Protein AF-A0A1J5BR07-F1 (afdb_monomer)

Secondary structure (DSSP, 8-state):
-HHHHHHHHHHHHHHHHHHH----PPPPP---SEEEEEEEEEE-TTBEEEEEEEEEEESSS-BEEEEEEEEEETTBTT-TT-EE---TTS---SSEE----B-TT-EEEEEEEEE-SS---SSEEEEEEEEEEE-TTS-EEEEEEEEEEEEPPPPHHHHHHHHHHHHHHTTSS-HHHHHHHHHHHHHHHHHHHHHHHHHHHHHHHHHHHHHHHHHHHTTT-HHHHHHHHHHHHHHTT--GGGGTHHHHHHHHHHHHHHHHHTTBGGGGS--BTTBS-SSSPPTT-HHHHHHHHHHHHHHHHTSPTTPPPPHHHHHHHHHHHHHHHHHHTTS-HHHHHHHHHHHHHHHHHHHHHHHHHHHHHHS--TTSSSSSS----------------------------------------------

Solvent-accessible surface area (backbone atoms only — not comparable to full-atom values): 24372 Å² total; per-residue (Å²): 109,70,71,62,52,48,51,50,50,48,53,48,48,53,47,50,63,65,68,62,73,67,76,72,73,77,77,78,91,78,89,70,82,36,80,45,79,46,75,48,28,61,40,37,59,35,21,64,26,53,36,39,37,38,41,33,29,52,37,92,55,42,35,31,59,39,29,43,31,83,53,29,28,70,84,27,67,83,31,55,87,37,42,82,46,71,50,92,90,55,76,72,68,91,42,56,66,52,80,49,75,38,46,49,74,36,72,49,78,46,80,45,44,36,24,20,83,55,89,53,80,60,46,74,37,49,29,36,36,41,37,36,33,21,44,80,83,68,50,78,46,78,46,78,45,82,45,51,39,41,26,43,77,68,56,69,62,24,52,51,51,42,53,51,39,53,58,40,24,76,78,40,90,36,63,60,61,17,42,45,52,50,48,52,53,54,45,63,73,45,40,69,61,51,53,55,29,51,54,42,36,53,56,52,61,70,47,42,66,60,46,50,52,43,48,65,74,26,66,93,37,64,67,61,27,53,54,51,47,51,47,53,31,58,76,68,72,45,60,81,60,35,59,50,45,60,55,66,61,44,49,61,54,47,54,37,48,47,61,30,48,53,58,32,28,68,32,58,76,32,55,46,92,92,36,77,27,31,44,53,49,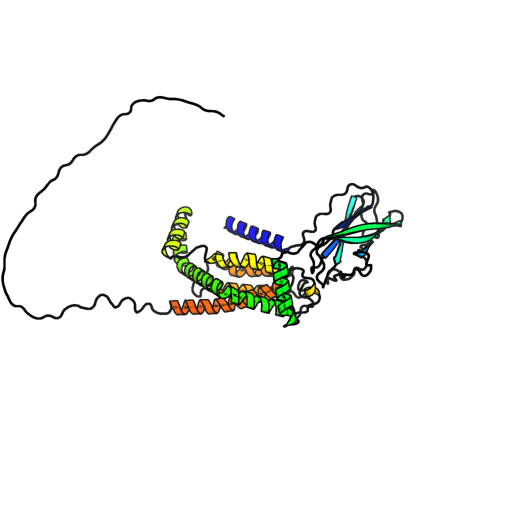59,89,82,49,57,63,25,51,47,39,24,53,26,42,32,51,27,44,58,54,73,50,67,88,93,60,85,75,50,73,70,56,48,46,54,38,62,49,47,26,52,57,50,21,62,54,40,56,76,36,35,40,48,53,49,52,40,50,31,48,50,26,50,51,47,34,54,53,41,53,56,51,50,51,56,52,48,56,68,64,70,53,75,88,80,83,84,77,85,85,71,89,88,84,82,84,83,91,80,85,86,83,90,81,89,82,89,85,82,91,78,82,90,84,88,88,87,84,90,90,84,88,88,90,91,86,88,86,83,87,83,91,83,92,84,88,86,132

pLDDT: mean 73.83, std 21.48, range [23.28, 96.19]

Sequence (419 aa):
MKKKLLLFTLLAAFFVIFLTGCGTSPFPKVTESGVVVQVLARGRPMENITVGVKVTNNTSNYIGDVTVRLDSIDGHQDLLPFQLWRSQQELNIQSISKSSTIDAGKDATFTFGITSYLYIEAKSYPMVIKTTYKDSNGKENLITRNSIVDLVIPNKFYKFMRDLIEGIHKVIPNYGFAIIALTIIIKLITHPLTKTQFKSTAKMQKIQPEIKKIQQKYKDDPKKANQEVMRIYKEHNVSMFGGCLPLLVQWPLLFVLFGALNNYAPFNTSRFLWLSNINSPDTYYIMPVLVFLSMFLQSKTSQLPGVEMDSNTKMMTYFLPVIFAVWAIKWSPSILIYWITFSLIAVGEQTIILRGIRVAMEQPKGQSKSRIVEEELPQRELPEQIGTHEQSQVTKEKKEKEVKPVKTKKNPRSKQEKK

Mean predicted aligned error: 14.53 Å

Foldseek 3Di:
DVVVVVVVVVVVVVVVVLLVVDPPPPFDDDPDAAWDWTWDWEEAAQFKIKIKIKIWGQDQAKKWFKKKAWQEKLPHRCNPPKDWAQDVVNNDDNIPGDGDIAHHGGMDMDITIIGGNDGDDQAKIKTKMWIWIATPVRDIDIDIDIDINGHDYDDPLLVVLLVQLVVQCVVVVFSLVSLLVVLVVVCVVCLVVVLQLLVLVVLVLVCVVVLVVLCVVQVVPVPSSVV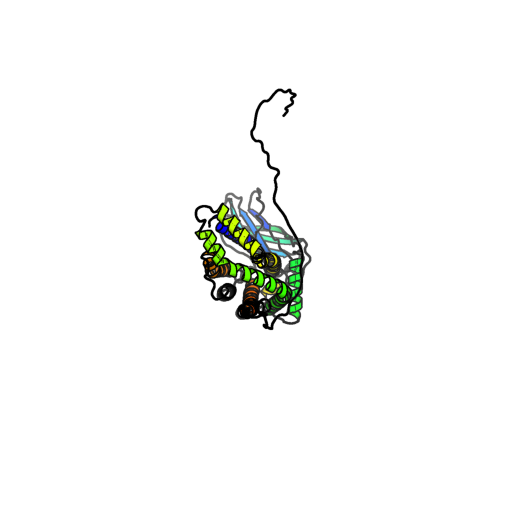VVVVVCVVSVRDPCSNCVCVVVVVVVLSSNSSNQARRNVQSPGDDDPRNGQHFFDPVLVLLVLQLVLLLLLLVLSDQPPRDDDPVSVCCNNVVSVVVSVVSRGGGNSSSSNSSSNSNVSSVSSNVSSVVVVVVVPPPPPPPPPPPDDDDDDDDDDDDDDDDDYDDDDDDDDDDDDDDDDDDDDDDDDDDDDD

Nearest PDB structures (foldseek):
  3wo6-assembly1_A  TM=8.599E-01  e=4.002E-09  Halalkalibacterium halodurans C-125
  6al2-assembly2_B  TM=5.622E-01  e=1.638E-13  Escherichia coli
  3wvf-assembly1_A  TM=5.158E-01  e=1.210E-12  Escherichia coli UTI89
  8btk-assembly1_TA  TM=5.282E-01  e=9.277E-05  Canis lupus familiaris
  4irz-assembly1_A  TM=5.390E-01  e=1.376E-02  Oryctolagus cuniculus

Radius of gyration: 36.48 Å; Cα contacts (8 Å, |Δi|>4): 517; chains: 1; bounding box: 69×77×135 Å

Structure (mmCIF, N/CA/C/O backbone):
data_AF-A0A1J5BR07-F1
#
_entry.id   AF-A0A1J5BR07-F1
#
loop_
_atom_site.group_PDB
_atom_site.id
_atom_site.type_symbol
_atom_site.label_atom_id
_atom_site.label_alt_id
_atom_site.label_comp_id
_atom_site.label_asym_id
_atom_site.label_entity_id
_atom_site.label_seq_id
_atom_site.pdbx_PDB_ins_code
_atom_site.Cartn_x
_atom_site.Cartn_y
_atom_site.Cartn_z
_atom_site.occupancy
_atom_site.B_iso_or_equiv
_atom_site.auth_seq_id
_atom_site.auth_comp_id
_atom_site.auth_asym_id
_atom_site.auth_atom_id
_atom_site.pdbx_PDB_model_num
ATOM 1 N N . MET A 1 1 ? -10.638 25.937 14.185 1.00 40.88 1 MET A N 1
ATOM 2 C CA . MET A 1 1 ? -10.796 25.019 13.031 1.00 40.88 1 MET A CA 1
ATOM 3 C C . MET A 1 1 ? -9.562 24.965 12.130 1.00 40.88 1 MET A C 1
ATOM 5 O O . MET A 1 1 ? -9.042 23.872 11.957 1.00 40.88 1 MET A O 1
ATOM 9 N N . LYS A 1 2 ? -9.014 26.096 11.650 1.00 39.31 2 LYS A N 1
ATOM 10 C CA . LYS A 1 2 ? -7.881 26.121 10.695 1.00 39.31 2 LYS A CA 1
ATOM 11 C C . LYS A 1 2 ? -6.644 25.289 11.096 1.00 39.31 2 LYS A C 1
ATOM 13 O O . LYS A 1 2 ? -6.187 24.505 10.285 1.00 39.31 2 LYS A O 1
ATOM 18 N N . LYS A 1 3 ? -6.153 25.351 12.346 1.00 36.75 3 LYS A N 1
ATOM 19 C CA . LYS A 1 3 ? -4.969 24.567 12.790 1.00 36.75 3 LYS A CA 1
ATOM 20 C C . LYS A 1 3 ? -5.188 23.044 12.848 1.00 36.75 3 LYS A C 1
ATOM 22 O O . LYS A 1 3 ? -4.262 22.288 12.593 1.00 36.75 3 LYS A O 1
ATOM 27 N N . LYS A 1 4 ? -6.405 22.591 13.174 1.00 40.88 4 LYS A N 1
ATOM 28 C CA . LYS A 1 4 ? -6.750 21.156 13.215 1.00 40.88 4 LYS A CA 1
ATOM 29 C C . LYS A 1 4 ? -6.969 20.600 11.809 1.00 40.88 4 LYS A C 1
ATOM 31 O O . LYS A 1 4 ? -6.524 19.497 11.529 1.00 40.88 4 LYS A O 1
ATOM 36 N N . LEU A 1 5 ? -7.581 21.400 10.932 1.00 39.62 5 LEU A N 1
ATOM 37 C CA . LEU A 1 5 ? -7.674 21.098 9.507 1.00 39.62 5 LEU A CA 1
ATOM 38 C C . LEU A 1 5 ? -6.277 21.035 8.880 1.00 39.62 5 LEU A C 1
ATOM 40 O O . LEU A 1 5 ? -6.012 20.098 8.152 1.00 39.62 5 LEU A O 1
ATOM 44 N N . LEU A 1 6 ? -5.368 21.947 9.255 1.00 40.25 6 LEU A N 1
ATOM 45 C CA . LEU A 1 6 ? -3.981 21.962 8.781 1.00 40.25 6 LEU A CA 1
ATOM 46 C C . LEU A 1 6 ? -3.190 20.717 9.217 1.00 40.25 6 LEU A C 1
ATOM 48 O O . LEU A 1 6 ? -2.462 20.137 8.421 1.00 40.25 6 LEU A O 1
ATOM 52 N N . LEU A 1 7 ? -3.351 20.284 10.473 1.00 46.88 7 LEU A N 1
ATOM 53 C CA . LEU A 1 7 ? -2.738 19.050 10.977 1.00 46.88 7 LEU A CA 1
ATOM 54 C C . LEU A 1 7 ? -3.312 17.816 10.272 1.00 46.88 7 LEU A C 1
ATOM 56 O O . LEU A 1 7 ? -2.569 16.901 9.939 1.00 46.88 7 LEU A O 1
ATOM 60 N N . PHE A 1 8 ? -4.620 17.807 10.016 1.00 45.81 8 PHE A N 1
ATOM 61 C CA . PHE A 1 8 ? -5.279 16.733 9.286 1.00 45.81 8 PHE A CA 1
ATOM 62 C C . PHE A 1 8 ? -4.848 16.698 7.816 1.00 45.81 8 PHE A C 1
ATOM 64 O O . PHE A 1 8 ? -4.563 15.626 7.302 1.00 45.81 8 PHE A O 1
ATOM 71 N N . THR A 1 9 ? -4.706 17.852 7.157 1.00 52.09 9 THR A N 1
ATOM 72 C CA . THR A 1 9 ? -4.166 17.945 5.794 1.00 52.09 9 THR A CA 1
ATOM 73 C C . THR A 1 9 ? -2.683 17.601 5.738 1.00 52.09 9 THR A C 1
ATOM 75 O O . THR A 1 9 ? -2.257 17.017 4.756 1.00 52.09 9 THR A O 1
ATOM 78 N N . LEU A 1 10 ? -1.897 17.907 6.775 1.00 51.56 10 LEU A N 1
ATOM 79 C CA . LEU A 1 10 ? -0.487 17.511 6.864 1.00 51.56 10 LEU A CA 1
ATOM 80 C C . LEU A 1 10 ? -0.335 16.010 7.105 1.00 51.56 10 LEU A C 1
ATOM 82 O O . LEU A 1 10 ? 0.499 15.388 6.465 1.00 51.56 10 LEU A O 1
ATOM 86 N N . LEU A 1 11 ? -1.156 15.415 7.973 1.00 53.31 11 LEU A N 1
ATOM 87 C CA . LEU A 1 11 ? -1.208 13.963 8.163 1.00 53.31 11 LEU A CA 1
ATOM 88 C C . LEU A 1 11 ? -1.705 13.263 6.900 1.00 53.31 11 LEU A C 1
ATOM 90 O O . LEU A 1 11 ? -1.115 12.273 6.500 1.00 53.31 11 LEU A O 1
ATOM 94 N N . ALA A 1 12 ? -2.733 13.801 6.241 1.00 53.47 12 ALA A N 1
ATOM 95 C CA . ALA A 1 12 ? -3.215 13.320 4.953 1.00 53.47 12 ALA A CA 1
ATOM 96 C C . ALA A 1 12 ? -2.146 13.449 3.864 1.00 53.47 12 ALA A C 1
ATOM 98 O O . ALA A 1 12 ? -1.956 12.511 3.109 1.00 53.47 12 ALA A O 1
ATOM 99 N N . ALA A 1 13 ? -1.411 14.561 3.799 1.00 54.91 13 ALA A N 1
ATOM 100 C CA . ALA A 1 13 ? -0.331 14.759 2.837 1.00 54.91 13 ALA A CA 1
ATOM 101 C C . ALA A 1 13 ? 0.860 13.839 3.126 1.00 54.91 13 ALA A C 1
ATOM 103 O O . ALA A 1 13 ? 1.380 13.219 2.210 1.00 54.91 13 ALA A O 1
ATOM 104 N N . PHE A 1 14 ? 1.257 13.691 4.391 1.00 56.38 14 PHE A N 1
ATOM 105 C CA . PHE A 1 14 ? 2.310 12.765 4.805 1.00 56.38 14 PHE A CA 1
ATOM 106 C C . PHE A 1 14 ? 1.923 11.317 4.503 1.00 56.38 14 PHE A C 1
ATOM 108 O O . PHE A 1 14 ? 2.731 10.550 3.990 1.00 56.38 14 PHE A O 1
ATOM 115 N N . PHE A 1 15 ? 0.663 10.964 4.757 1.00 57.12 15 PHE A N 1
ATOM 116 C CA . PHE A 1 15 ? 0.104 9.672 4.399 1.00 57.12 15 PHE A CA 1
ATOM 117 C C . PHE A 1 15 ? 0.113 9.500 2.876 1.00 57.12 15 PHE A C 1
ATOM 119 O O . PHE A 1 15 ? 0.718 8.559 2.395 1.00 57.12 15 PHE A O 1
ATOM 126 N N . VAL A 1 16 ? -0.407 10.444 2.090 1.00 52.97 16 VAL A N 1
ATOM 127 C CA . VAL A 1 16 ? -0.383 10.390 0.616 1.00 52.97 16 VAL A CA 1
ATOM 128 C C . VAL A 1 16 ? 1.042 10.262 0.062 1.00 52.97 16 VAL A C 1
ATOM 130 O O . VAL A 1 16 ? 1.250 9.419 -0.798 1.00 52.97 16 VAL A O 1
ATOM 133 N N . ILE A 1 17 ? 2.025 11.011 0.575 1.00 53.91 17 ILE A N 1
ATOM 134 C CA . ILE A 1 17 ? 3.441 10.939 0.157 1.00 53.91 17 ILE A CA 1
ATOM 135 C C . ILE A 1 17 ? 4.060 9.577 0.495 1.00 53.91 17 ILE A C 1
ATOM 137 O O . ILE A 1 17 ? 4.811 9.019 -0.301 1.00 53.91 17 ILE A O 1
ATOM 141 N N . PHE A 1 18 ? 3.748 9.027 1.670 1.00 53.44 18 PHE A N 1
ATOM 142 C CA . PHE A 1 18 ? 4.222 7.702 2.065 1.00 53.44 18 PHE A CA 1
ATOM 143 C C . PHE A 1 18 ? 3.612 6.597 1.189 1.00 53.44 18 PHE A C 1
ATOM 145 O O . PHE A 1 18 ? 4.284 5.629 0.839 1.00 53.44 18 PHE A O 1
ATOM 152 N N . LEU A 1 19 ? 2.338 6.748 0.824 1.00 52.03 19 LEU A N 1
ATOM 153 C CA . LEU A 1 19 ? 1.573 5.761 0.068 1.00 52.03 19 LEU A CA 1
ATOM 154 C C . LEU A 1 19 ? 1.843 5.815 -1.435 1.00 52.03 19 LEU A C 1
ATOM 156 O O . LEU A 1 19 ? 1.744 4.784 -2.096 1.00 52.03 19 LEU A O 1
ATOM 160 N N . THR A 1 20 ? 2.175 6.985 -1.991 1.00 47.41 20 THR A N 1
ATOM 161 C CA . THR A 1 20 ? 2.461 7.095 -3.424 1.00 47.41 20 THR A CA 1
ATOM 162 C C . THR A 1 20 ? 3.759 6.426 -3.816 1.00 47.41 20 THR A C 1
ATOM 164 O O . THR A 1 20 ? 3.876 6.155 -5.002 1.00 47.41 20 THR A O 1
ATOM 167 N N . GLY A 1 21 ? 4.665 6.110 -2.870 1.00 41.28 21 GLY A N 1
ATOM 168 C CA . GLY A 1 21 ? 5.677 5.032 -2.922 1.00 41.28 21 GLY A CA 1
ATOM 169 C C . GLY A 1 21 ? 6.603 4.946 -4.146 1.00 41.28 21 GLY A C 1
ATOM 170 O O . GLY A 1 21 ? 7.486 4.099 -4.196 1.00 41.28 21 GLY A O 1
ATOM 171 N N . CYS A 1 22 ? 6.433 5.825 -5.119 1.00 41.38 22 CYS A N 1
ATOM 172 C CA . CYS A 1 22 ? 7.031 5.825 -6.433 1.00 41.38 22 CYS A CA 1
ATOM 173 C C . CYS A 1 22 ? 7.671 7.199 -6.595 1.00 41.38 22 CYS A C 1
ATOM 175 O O . CYS A 1 22 ? 7.305 8.019 -7.432 1.00 41.38 22 CYS A O 1
ATOM 177 N N . GLY A 1 23 ? 8.618 7.487 -5.704 1.00 36.94 23 GLY A N 1
ATOM 178 C CA . GLY A 1 23 ? 9.641 8.461 -6.021 1.00 36.94 23 GLY A CA 1
ATOM 179 C C . GLY A 1 23 ? 10.530 7.816 -7.071 1.00 36.94 23 GLY A C 1
ATOM 180 O O . GLY A 1 23 ? 11.515 7.171 -6.715 1.00 36.94 23 GLY A O 1
ATOM 181 N N . THR A 1 24 ? 10.185 7.948 -8.355 1.00 47.06 24 THR A N 1
ATOM 182 C CA . THR A 1 24 ? 11.183 7.789 -9.414 1.00 47.06 24 THR A CA 1
ATOM 183 C C . THR A 1 24 ? 12.315 8.726 -9.029 1.00 47.06 24 THR A C 1
ATOM 185 O O . THR A 1 24 ? 12.098 9.939 -8.940 1.00 47.06 24 THR A O 1
ATOM 188 N N . SER A 1 25 ? 13.483 8.181 -8.679 1.00 56.69 25 SER A N 1
ATOM 189 C CA . SER A 1 25 ? 14.611 9.046 -8.344 1.00 56.69 25 SER A CA 1
ATOM 190 C C . SER A 1 25 ? 14.839 9.954 -9.554 1.00 56.69 25 SER A C 1
ATOM 192 O O . SER A 1 25 ? 14.772 9.470 -10.686 1.00 56.69 25 SER A O 1
ATOM 194 N N . PRO A 1 26 ? 14.989 11.273 -9.365 1.00 64.75 26 PRO A N 1
ATOM 195 C CA . PRO A 1 26 ? 15.158 12.160 -10.500 1.00 64.75 26 PRO A CA 1
ATOM 196 C C . PRO A 1 26 ? 16.391 11.703 -11.277 1.00 64.75 26 PRO A C 1
ATOM 198 O O . PRO A 1 26 ? 17.441 11.451 -10.681 1.00 64.75 26 PRO A O 1
ATOM 201 N N . PHE A 1 27 ? 16.255 11.565 -12.598 1.00 70.88 27 PHE A N 1
ATOM 202 C CA . PHE A 1 27 ? 17.405 11.278 -13.445 1.00 70.88 27 PHE A CA 1
ATOM 203 C C . PHE A 1 27 ? 18.473 12.353 -13.199 1.00 70.88 27 PHE A C 1
ATOM 205 O O . PHE A 1 27 ? 18.130 13.543 -13.144 1.00 70.88 27 PHE A O 1
ATOM 212 N N . PRO A 1 28 ? 19.750 11.971 -13.033 1.00 71.62 28 PRO A N 1
ATOM 213 C CA . PRO A 1 28 ? 20.814 12.952 -12.889 1.00 71.62 28 PRO A CA 1
ATOM 214 C C . PRO A 1 28 ? 20.826 13.864 -14.121 1.00 71.62 28 PRO A C 1
ATOM 216 O O . PRO A 1 28 ? 20.561 13.414 -15.232 1.00 71.62 28 PRO A O 1
ATOM 219 N N . LYS A 1 29 ? 21.107 15.157 -13.960 1.00 68.12 29 LYS A N 1
ATOM 220 C CA . LYS A 1 29 ? 21.251 16.043 -15.124 1.00 68.12 29 LYS A CA 1
ATOM 221 C C . LYS A 1 29 ? 22.538 15.674 -15.865 1.00 68.12 29 LYS A C 1
ATOM 223 O O . LYS A 1 29 ? 23.568 15.500 -15.222 1.00 68.12 29 LYS A O 1
ATOM 228 N N . VAL A 1 30 ? 22.474 15.556 -17.190 1.00 69.69 30 VAL A N 1
ATOM 229 C CA . VAL A 1 30 ? 23.638 15.246 -18.035 1.00 69.69 30 VAL A CA 1
ATOM 230 C C . VAL A 1 30 ? 23.905 16.403 -18.988 1.00 69.69 30 VAL A C 1
ATOM 232 O O . VAL A 1 30 ? 22.971 16.959 -19.561 1.00 69.69 30 VAL A O 1
ATOM 235 N N . THR A 1 31 ? 25.186 16.742 -19.140 1.00 64.00 31 THR A N 1
ATOM 236 C CA . THR A 1 31 ? 25.693 17.859 -19.960 1.00 64.00 31 THR A CA 1
ATOM 237 C C . THR A 1 31 ? 26.390 17.377 -21.244 1.00 64.00 31 THR A C 1
ATOM 239 O O . THR A 1 31 ? 27.009 18.168 -21.947 1.00 64.00 31 THR A O 1
ATOM 242 N N . GLU A 1 32 ? 26.332 16.077 -21.547 1.00 73.44 32 GLU A N 1
ATOM 243 C CA . GLU A 1 32 ? 26.913 15.491 -22.764 1.00 73.44 32 GLU A CA 1
ATOM 244 C C . GLU A 1 32 ? 26.189 15.991 -24.026 1.00 73.44 32 GLU A C 1
ATOM 246 O O . GLU A 1 32 ? 24.963 16.134 -24.039 1.00 73.44 32 GLU A O 1
ATOM 251 N N . SER A 1 33 ? 26.945 16.247 -25.096 1.00 69.44 33 SER A N 1
ATOM 252 C CA . SER A 1 33 ? 26.409 16.595 -26.415 1.00 69.44 33 SER A CA 1
ATOM 253 C C . SER A 1 33 ? 25.906 15.348 -27.154 1.00 69.44 33 SER A C 1
ATOM 255 O O . SER A 1 33 ? 26.458 14.260 -27.008 1.00 69.44 33 SER A O 1
ATOM 257 N N . GLY A 1 34 ? 24.855 15.498 -27.969 1.00 79.81 34 GLY A N 1
ATOM 258 C CA . GLY A 1 34 ? 24.268 14.389 -28.731 1.00 79.81 34 GLY A CA 1
ATOM 259 C C . GLY A 1 34 ? 23.029 13.761 -28.085 1.00 79.81 34 GLY A C 1
ATOM 260 O O . GLY A 1 34 ? 22.340 14.385 -27.281 1.00 79.81 34 GLY A O 1
ATOM 261 N N . VAL A 1 35 ? 22.711 12.522 -28.463 1.00 81.81 35 VAL A N 1
ATOM 262 C CA . VAL A 1 35 ? 21.599 11.769 -27.862 1.00 81.81 35 VAL A CA 1
ATOM 263 C C . VAL A 1 35 ? 22.098 11.026 -26.626 1.00 81.81 35 VAL A C 1
ATOM 265 O O . VAL A 1 35 ? 22.950 10.143 -26.712 1.00 81.81 35 VAL A O 1
ATOM 268 N N . VAL A 1 36 ? 21.551 11.371 -25.463 1.00 85.75 36 VAL A N 1
ATOM 269 C CA . VAL A 1 36 ? 21.944 10.803 -24.169 1.00 85.75 36 VAL A CA 1
ATOM 270 C C . VAL A 1 36 ? 20.870 9.838 -23.686 1.00 85.75 36 VAL A C 1
ATOM 272 O O . VAL A 1 36 ? 19.698 10.196 -23.595 1.00 85.75 36 VAL A O 1
ATOM 275 N N . VAL A 1 37 ? 21.275 8.622 -23.318 1.00 86.06 37 VAL A N 1
ATOM 276 C CA . VAL A 1 37 ? 20.394 7.605 -22.729 1.00 86.06 37 VAL A CA 1
ATOM 277 C C . VAL A 1 37 ? 20.795 7.385 -21.278 1.00 86.06 37 VAL A C 1
ATOM 279 O O . VAL A 1 37 ? 21.930 7.003 -20.993 1.00 86.06 37 VAL A O 1
ATOM 282 N N . GLN A 1 38 ? 19.855 7.609 -20.369 1.00 86.81 38 GLN A N 1
ATOM 283 C CA . GLN A 1 38 ? 20.013 7.390 -18.939 1.00 86.81 38 GLN A CA 1
ATOM 284 C C . GLN A 1 38 ? 19.068 6.295 -18.483 1.00 86.81 38 GLN A C 1
ATOM 286 O O . GLN A 1 38 ? 17.915 6.250 -18.900 1.00 86.81 38 GLN A O 1
ATOM 291 N N . VAL A 1 39 ? 19.544 5.444 -17.587 1.00 86.56 39 VAL A N 1
ATOM 292 C CA . VAL A 1 39 ? 18.774 4.319 -17.067 1.00 86.56 39 VAL A CA 1
ATOM 293 C C . VAL A 1 39 ? 18.765 4.410 -15.554 1.00 86.56 39 VAL A C 1
ATOM 295 O O . VAL A 1 39 ? 19.807 4.614 -14.933 1.00 86.56 39 VAL A O 1
ATOM 298 N N . LEU A 1 40 ? 17.585 4.241 -14.974 1.00 85.50 40 LEU A N 1
ATOM 299 C CA . LEU A 1 40 ? 17.388 4.139 -13.545 1.00 85.50 40 LEU A CA 1
ATOM 300 C C . LEU A 1 40 ? 16.495 2.936 -13.254 1.00 85.50 40 LEU A C 1
ATOM 302 O O . LEU A 1 40 ? 15.324 2.920 -13.626 1.00 85.50 40 LEU A O 1
ATOM 306 N N . ALA A 1 41 ? 17.036 1.959 -12.537 1.00 86.25 41 ALA A N 1
ATOM 307 C CA . ALA A 1 41 ? 16.278 0.834 -12.020 1.00 86.25 41 ALA A CA 1
ATOM 308 C C . ALA A 1 41 ? 16.666 0.605 -10.567 1.00 86.25 41 ALA A C 1
ATOM 310 O O . ALA A 1 41 ? 17.792 0.217 -10.257 1.00 86.25 41 ALA A O 1
ATOM 311 N N . ARG A 1 42 ? 15.723 0.869 -9.670 1.00 86.75 42 ARG A N 1
ATOM 312 C CA . ARG A 1 42 ? 15.916 0.663 -8.242 1.00 86.75 42 ARG A CA 1
ATOM 313 C C . ARG A 1 42 ? 14.674 0.036 -7.657 1.00 86.75 42 ARG A C 1
ATOM 315 O O . ARG A 1 42 ? 13.566 0.499 -7.918 1.00 86.75 42 ARG A O 1
ATOM 322 N N . GLY A 1 43 ? 14.861 -0.987 -6.843 1.00 84.88 43 GLY A N 1
ATOM 323 C CA . GLY A 1 43 ? 13.746 -1.658 -6.202 1.00 84.88 43 GLY A CA 1
ATOM 324 C C . GLY A 1 43 ? 14.182 -2.504 -5.027 1.00 84.88 43 GLY A C 1
ATOM 325 O O . GLY A 1 43 ? 15.233 -2.277 -4.428 1.00 84.88 43 GLY A O 1
ATOM 326 N N . ARG A 1 44 ? 13.337 -3.461 -4.666 1.00 86.75 44 ARG A N 1
ATOM 327 C CA . ARG A 1 44 ? 13.594 -4.416 -3.591 1.00 86.75 44 ARG A CA 1
ATOM 328 C C . ARG A 1 44 ? 13.283 -5.822 -4.095 1.00 86.75 44 ARG A C 1
ATOM 330 O O . ARG A 1 44 ? 12.465 -5.968 -5.004 1.00 86.75 44 ARG A O 1
ATOM 337 N N . PRO A 1 45 ? 13.887 -6.858 -3.497 1.00 85.62 45 PRO A N 1
ATOM 338 C CA . PRO A 1 45 ? 13.520 -8.235 -3.788 1.00 85.62 45 PRO A CA 1
ATOM 339 C C . PRO A 1 45 ? 12.020 -8.473 -3.596 1.00 85.62 45 PRO A C 1
ATOM 341 O O . PRO A 1 45 ? 11.427 -7.962 -2.639 1.00 85.62 45 PRO A O 1
ATOM 344 N N . MET A 1 46 ? 11.435 -9.306 -4.461 1.00 85.12 46 MET A N 1
ATOM 345 C CA . MET A 1 46 ? 10.014 -9.681 -4.417 1.00 85.12 46 MET A CA 1
ATOM 346 C C . MET A 1 46 ? 9.042 -8.508 -4.614 1.00 85.12 46 MET A C 1
ATOM 348 O O . MET A 1 46 ? 7.913 -8.553 -4.127 1.00 85.12 46 MET A O 1
ATOM 352 N N . GLU A 1 47 ? 9.459 -7.447 -5.302 1.00 87.25 47 GLU A N 1
ATOM 353 C CA . GLU A 1 47 ? 8.600 -6.318 -5.670 1.00 87.25 47 GLU A CA 1
ATOM 354 C C . GLU A 1 47 ? 8.609 -6.096 -7.186 1.00 87.25 47 GLU A C 1
ATOM 356 O O . GLU A 1 47 ? 9.508 -6.571 -7.882 1.00 87.25 47 GLU A O 1
ATOM 361 N N . ASN A 1 48 ? 7.621 -5.365 -7.714 1.00 85.50 48 ASN A N 1
ATOM 362 C CA . ASN A 1 48 ? 7.708 -4.897 -9.099 1.00 85.50 48 ASN A CA 1
ATOM 363 C C . ASN A 1 48 ? 8.673 -3.716 -9.174 1.00 85.50 48 ASN A C 1
ATOM 365 O O . ASN A 1 48 ? 8.503 -2.707 -8.491 1.00 85.50 48 ASN A O 1
ATOM 369 N N . ILE A 1 49 ? 9.683 -3.837 -10.017 1.00 85.50 49 ILE A N 1
ATOM 370 C CA . ILE A 1 49 ? 10.749 -2.863 -10.185 1.00 85.50 49 ILE A CA 1
ATOM 371 C C . ILE A 1 49 ? 10.497 -2.133 -11.497 1.00 85.50 49 ILE A C 1
ATOM 373 O O . ILE A 1 49 ? 10.429 -2.745 -12.563 1.00 85.50 49 ILE A O 1
ATOM 377 N N . THR A 1 50 ? 10.371 -0.813 -11.425 1.00 84.44 50 THR A N 1
ATOM 378 C CA . THR A 1 50 ? 10.272 0.025 -12.619 1.00 84.44 50 THR A CA 1
ATOM 379 C C . THR A 1 50 ? 11.672 0.384 -13.105 1.00 84.44 50 THR A C 1
ATOM 381 O O . THR A 1 50 ? 12.450 1.016 -12.390 1.00 84.44 50 THR A O 1
ATOM 384 N N . VAL A 1 51 ? 11.979 -0.002 -14.338 1.00 84.75 51 VAL A N 1
ATOM 385 C CA . VAL A 1 51 ? 13.159 0.428 -15.086 1.00 84.75 51 VAL A CA 1
ATOM 386 C C . VAL A 1 51 ? 12.760 1.648 -15.906 1.00 84.75 51 VAL A C 1
ATOM 388 O O . VAL A 1 51 ? 12.026 1.537 -16.886 1.00 84.75 51 VAL A O 1
ATOM 391 N N . GLY A 1 52 ? 13.214 2.825 -15.492 1.00 85.88 52 GLY A N 1
ATOM 392 C CA . GLY A 1 52 ? 13.052 4.062 -16.245 1.00 85.88 52 GLY A CA 1
ATOM 393 C C . GLY A 1 52 ? 14.233 4.281 -17.184 1.00 85.88 52 GLY A C 1
ATOM 394 O O . GLY A 1 52 ? 15.383 4.256 -16.752 1.00 85.88 52 GLY A O 1
ATOM 395 N N . VAL A 1 53 ? 13.956 4.564 -18.451 1.00 86.12 53 VAL A N 1
ATOM 396 C CA . VAL A 1 53 ? 14.948 4.936 -19.460 1.00 86.12 53 VAL A CA 1
ATOM 397 C C . VAL A 1 53 ? 14.604 6.313 -20.004 1.00 86.12 53 VAL A C 1
ATOM 399 O O . VAL A 1 53 ? 13.588 6.484 -20.672 1.00 86.12 53 VAL A O 1
ATOM 402 N N . LYS A 1 54 ? 15.444 7.304 -19.719 1.00 87.94 54 LYS A N 1
ATOM 403 C CA . LYS A 1 54 ? 15.301 8.666 -20.229 1.00 87.94 54 LYS A CA 1
ATOM 404 C C . LYS A 1 54 ? 16.228 8.871 -21.418 1.00 87.94 54 LYS A C 1
ATOM 406 O O . LYS A 1 54 ? 17.441 8.716 -21.299 1.00 87.94 54 LYS A O 1
ATOM 411 N N . VAL A 1 55 ? 15.651 9.241 -22.553 1.00 87.75 55 VAL A N 1
ATOM 412 C CA . VAL A 1 55 ? 16.366 9.607 -23.776 1.00 87.75 55 VAL A CA 1
ATOM 413 C C . VAL A 1 55 ? 16.268 11.118 -23.932 1.00 87.75 55 VAL A C 1
ATOM 415 O O . VAL A 1 55 ? 15.170 11.660 -24.011 1.00 87.75 55 VAL A O 1
ATOM 418 N N . THR A 1 56 ? 17.409 11.799 -23.937 1.00 88.00 56 THR A N 1
ATOM 419 C CA . THR A 1 56 ? 17.501 13.258 -24.081 1.00 88.00 56 THR A CA 1
ATOM 420 C C . THR A 1 56 ? 18.170 13.586 -25.405 1.00 88.00 56 THR A C 1
ATOM 422 O O . THR A 1 56 ? 19.244 13.059 -25.695 1.00 88.00 56 THR A O 1
ATOM 425 N N . ASN A 1 57 ? 17.545 14.447 -26.204 1.00 87.75 57 ASN A N 1
ATOM 426 C CA . ASN A 1 57 ? 18.115 14.916 -27.456 1.00 87.75 57 ASN A CA 1
ATOM 427 C C . ASN A 1 57 ? 18.820 16.264 -27.242 1.00 87.75 57 ASN A C 1
ATOM 429 O O . ASN A 1 57 ? 18.177 17.308 -27.284 1.00 87.75 57 ASN A O 1
ATOM 433 N N . ASN A 1 58 ? 20.142 16.254 -27.053 1.00 85.19 58 ASN A N 1
ATOM 434 C CA . ASN A 1 58 ? 20.955 17.475 -26.981 1.00 85.19 58 ASN A CA 1
ATOM 435 C C . ASN A 1 58 ? 21.540 17.871 -28.352 1.00 85.19 58 ASN A C 1
ATOM 437 O O . ASN A 1 58 ? 22.514 18.622 -28.410 1.00 85.19 58 ASN A O 1
ATOM 441 N N . THR A 1 59 ? 21.004 17.348 -29.461 1.00 83.00 59 THR A N 1
ATOM 442 C CA . THR A 1 59 ? 21.372 17.795 -30.815 1.00 83.00 59 THR A CA 1
ATOM 443 C C . THR A 1 59 ? 20.537 19.007 -31.241 1.00 83.00 59 THR A C 1
ATOM 445 O O . THR A 1 59 ? 19.533 19.337 -30.612 1.00 83.00 59 THR A O 1
ATOM 448 N N . SER A 1 60 ? 20.949 19.680 -32.319 1.00 81.69 60 SER A N 1
ATOM 449 C CA . SER A 1 60 ? 20.212 20.810 -32.904 1.00 81.69 60 SER A CA 1
ATOM 450 C C . SER A 1 60 ? 18.973 20.393 -33.703 1.00 81.69 60 SER A C 1
ATOM 452 O O . SER A 1 60 ? 18.126 21.235 -33.987 1.00 81.69 60 SER A O 1
ATOM 454 N N . ASN A 1 61 ? 18.873 19.116 -34.082 1.00 84.94 61 ASN A N 1
ATOM 455 C CA . ASN A 1 61 ? 17.825 18.588 -34.952 1.00 84.94 61 ASN A CA 1
ATOM 456 C C . ASN A 1 61 ? 16.927 17.617 -34.179 1.00 84.94 61 ASN A C 1
ATOM 458 O O . ASN A 1 61 ? 17.258 17.183 -33.080 1.00 84.94 61 ASN A O 1
ATOM 462 N N . TYR A 1 62 ? 15.778 17.264 -34.748 1.00 83.38 62 TYR A N 1
ATOM 463 C CA . TYR A 1 62 ? 14.889 16.280 -34.138 1.00 83.38 62 TYR A CA 1
ATOM 464 C C . TYR A 1 62 ? 15.393 14.842 -34.350 1.00 83.38 62 TYR A C 1
ATOM 466 O O . TYR A 1 62 ? 16.090 14.559 -35.327 1.00 83.38 62 TYR A O 1
ATOM 474 N N . ILE A 1 63 ? 14.976 13.928 -33.470 1.00 83.69 63 ILE A N 1
ATOM 475 C CA . ILE A 1 63 ? 15.141 12.475 -33.650 1.00 83.69 63 ILE A CA 1
ATOM 476 C C . ILE A 1 63 ? 13.777 11.777 -33.685 1.00 83.69 63 ILE A C 1
ATOM 478 O O . ILE A 1 63 ? 12.868 12.161 -32.950 1.00 83.69 63 ILE A O 1
ATOM 482 N N . GLY A 1 64 ? 13.621 10.777 -34.552 1.00 83.38 64 GLY A N 1
ATOM 483 C CA . GLY A 1 64 ? 12.388 10.004 -34.745 1.00 83.38 64 GLY A CA 1
ATOM 484 C C . GLY A 1 64 ? 12.539 8.522 -34.389 1.00 83.38 64 GLY A C 1
ATOM 485 O O . GLY A 1 64 ? 13.645 8.045 -34.145 1.00 83.38 64 GLY A O 1
ATOM 486 N N . ASP A 1 65 ? 11.418 7.791 -34.363 1.00 82.69 65 ASP A N 1
ATOM 487 C CA . ASP A 1 65 ? 11.347 6.327 -34.177 1.00 82.69 65 ASP A CA 1
ATOM 488 C C . ASP A 1 65 ? 12.163 5.773 -32.993 1.00 82.69 65 ASP A C 1
ATOM 490 O O . ASP A 1 65 ? 12.780 4.707 -33.068 1.00 82.69 65 ASP A O 1
ATOM 494 N N . VAL A 1 66 ? 12.161 6.497 -31.870 1.00 82.69 66 VAL A N 1
ATOM 495 C CA . VAL A 1 66 ? 12.921 6.096 -30.683 1.00 82.69 66 VAL A CA 1
ATOM 496 C C . VAL A 1 66 ? 12.324 4.825 -30.078 1.00 82.69 66 VAL A C 1
ATOM 498 O O . VAL A 1 66 ? 11.188 4.798 -29.602 1.00 82.69 66 VAL A O 1
ATOM 501 N N . THR A 1 67 ? 13.129 3.768 -30.078 1.00 83.44 67 THR A N 1
ATOM 502 C CA . THR A 1 67 ? 12.766 2.440 -29.593 1.00 83.44 67 THR A CA 1
ATOM 503 C C . THR A 1 67 ? 13.754 1.999 -28.527 1.00 83.44 67 THR A C 1
ATOM 505 O O . THR A 1 67 ? 14.949 1.888 -28.792 1.00 83.44 67 THR A O 1
ATOM 508 N N . VAL A 1 68 ? 13.260 1.706 -27.324 1.00 83.56 68 VAL A N 1
ATOM 509 C CA . VAL A 1 68 ? 14.083 1.225 -26.204 1.00 83.56 68 VAL A CA 1
ATOM 510 C C . VAL A 1 68 ? 13.774 -0.245 -25.918 1.00 83.56 68 VAL A C 1
ATOM 512 O O . VAL A 1 68 ? 12.604 -0.637 -25.837 1.00 83.56 68 VAL A O 1
ATOM 515 N N . ARG A 1 69 ? 14.822 -1.063 -25.761 1.00 83.94 69 A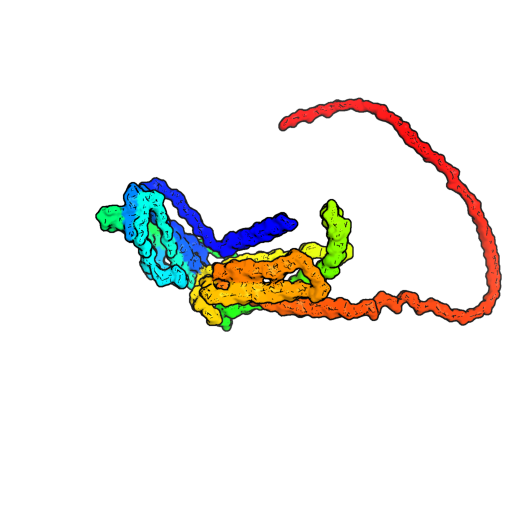RG A N 1
ATOM 516 C CA . ARG A 1 69 ? 14.746 -2.502 -25.471 1.00 83.94 69 ARG A CA 1
ATOM 517 C C . ARG A 1 69 ? 15.697 -2.883 -24.337 1.00 83.94 69 ARG A C 1
ATOM 519 O O . ARG A 1 69 ? 16.857 -2.476 -24.332 1.00 83.94 69 ARG A O 1
ATOM 526 N N . LEU A 1 70 ? 15.201 -3.688 -23.403 1.00 83.31 70 LEU A N 1
ATOM 527 C CA . LEU A 1 70 ? 16.015 -4.376 -22.403 1.00 83.31 70 LEU A CA 1
ATOM 528 C C . LEU A 1 70 ? 16.585 -5.650 -23.043 1.00 83.31 70 LEU A C 1
ATOM 530 O O . LEU A 1 70 ? 15.813 -6.473 -23.527 1.00 83.31 70 LEU A O 1
ATOM 534 N N . ASP A 1 71 ? 17.910 -5.772 -23.096 1.00 84.75 71 ASP A N 1
ATOM 535 C CA . ASP A 1 71 ? 18.607 -6.842 -23.825 1.00 84.75 71 ASP A CA 1
ATOM 536 C C . ASP A 1 71 ? 19.007 -8.009 -22.918 1.00 84.75 71 ASP A C 1
ATOM 538 O O . ASP A 1 71 ? 18.807 -9.167 -23.267 1.00 84.75 71 ASP A O 1
ATOM 542 N N . SER A 1 72 ? 19.568 -7.707 -21.746 1.00 83.69 72 SER A N 1
ATOM 543 C CA . SER A 1 72 ? 19.936 -8.716 -20.751 1.00 83.69 72 SER A CA 1
ATOM 544 C C . SER A 1 72 ? 19.999 -8.129 -19.344 1.00 83.69 72 SER A C 1
ATOM 546 O O . SER A 1 72 ? 20.225 -6.927 -19.163 1.00 83.69 72 SER A O 1
ATOM 548 N N . ILE A 1 73 ? 19.816 -8.996 -18.348 1.00 83.88 73 ILE A N 1
ATOM 549 C CA . ILE A 1 73 ? 20.112 -8.734 -16.936 1.00 83.88 73 ILE A CA 1
ATOM 550 C C . ILE A 1 73 ? 21.051 -9.845 -16.470 1.00 83.88 73 ILE A C 1
ATOM 552 O O . ILE A 1 73 ? 20.796 -11.008 -16.743 1.00 83.88 73 ILE A O 1
ATOM 556 N N . ASP A 1 74 ? 22.149 -9.499 -15.807 1.00 84.88 74 ASP A N 1
ATOM 557 C CA . ASP A 1 74 ? 23.159 -10.441 -15.306 1.00 84.88 74 ASP A CA 1
ATOM 558 C C . ASP A 1 74 ? 23.752 -11.363 -16.392 1.00 84.88 74 ASP A C 1
ATOM 560 O O . ASP A 1 74 ? 24.114 -12.506 -16.143 1.00 84.88 74 ASP A O 1
ATOM 564 N N . GLY A 1 75 ? 23.813 -10.876 -17.638 1.00 80.25 75 GLY A N 1
ATOM 565 C CA . GLY A 1 75 ? 24.253 -11.657 -18.802 1.00 80.25 75 GLY A CA 1
ATOM 566 C C . GLY A 1 75 ? 23.193 -12.605 -19.379 1.00 80.25 75 GLY A C 1
ATOM 567 O O . GLY A 1 75 ? 23.420 -13.206 -20.427 1.00 80.25 75 GLY A O 1
ATOM 568 N N . HIS A 1 76 ? 22.018 -12.693 -18.754 1.00 80.69 76 HIS A N 1
ATOM 569 C CA . HIS A 1 76 ? 20.899 -13.530 -19.170 1.00 80.69 76 HIS A CA 1
ATOM 570 C C . HIS A 1 76 ? 19.932 -12.765 -20.090 1.00 80.69 76 HIS A C 1
ATOM 572 O O . HIS A 1 76 ? 19.361 -11.740 -19.707 1.00 80.69 76 HIS A O 1
ATOM 578 N N . GLN A 1 77 ? 19.739 -13.258 -21.320 1.00 78.25 77 GLN A N 1
ATOM 579 C CA . GLN A 1 77 ? 18.801 -12.680 -22.302 1.00 78.25 77 GLN A CA 1
ATOM 580 C C . GLN A 1 77 ? 17.335 -13.027 -22.012 1.00 78.25 77 GLN A C 1
ATOM 582 O O . GLN A 1 77 ? 16.429 -12.281 -22.372 1.00 78.25 77 GLN A O 1
ATOM 587 N N . ASP A 1 78 ? 17.096 -14.146 -21.332 1.00 75.19 78 ASP A N 1
ATOM 588 C CA . ASP A 1 78 ? 15.786 -14.557 -20.820 1.00 75.19 78 ASP A CA 1
ATOM 589 C C . ASP A 1 78 ? 15.375 -13.791 -19.550 1.00 75.19 78 ASP A C 1
ATOM 591 O O . ASP A 1 78 ? 14.282 -14.002 -19.023 1.00 75.19 78 ASP A O 1
ATOM 595 N N . LEU A 1 79 ? 16.225 -12.855 -19.108 1.00 76.56 79 LEU A N 1
ATOM 596 C CA . LEU A 1 79 ? 16.033 -11.953 -17.974 1.00 76.56 79 LEU A CA 1
ATOM 597 C C . LEU A 1 79 ? 15.990 -12.651 -16.609 1.00 76.56 79 LEU A C 1
ATOM 599 O O . LEU A 1 79 ? 15.703 -11.982 -15.617 1.00 76.56 79 LEU A O 1
ATOM 603 N N . LEU A 1 80 ? 16.319 -13.945 -16.522 1.00 74.00 80 LEU A N 1
ATOM 604 C CA . LEU A 1 80 ? 16.403 -14.653 -15.244 1.00 74.00 80 LEU A CA 1
ATOM 605 C C . LEU A 1 80 ? 17.429 -13.985 -14.308 1.00 74.00 80 LEU A C 1
ATOM 607 O O . LEU A 1 80 ? 18.475 -13.533 -14.770 1.00 74.00 80 LEU A O 1
ATOM 611 N N . PRO A 1 81 ? 17.159 -13.905 -12.989 1.00 72.19 81 PRO A N 1
ATOM 612 C CA . PRO A 1 81 ? 16.011 -14.449 -12.242 1.00 72.19 81 PRO A CA 1
ATOM 613 C C . PRO A 1 81 ? 14.749 -13.561 -12.258 1.00 72.19 81 PRO A C 1
ATOM 615 O O . PRO A 1 81 ? 13.782 -13.836 -11.541 1.00 72.19 81 PRO A O 1
ATOM 618 N N . PHE A 1 82 ? 14.756 -12.476 -13.029 1.00 80.06 82 PHE A N 1
ATOM 619 C CA . PHE A 1 82 ? 13.619 -11.582 -13.192 1.00 80.06 82 PHE A CA 1
ATOM 620 C C . PHE A 1 82 ? 12.684 -12.078 -14.303 1.00 80.06 82 PHE A C 1
ATOM 622 O O . PHE A 1 82 ? 13.005 -12.939 -15.117 1.00 80.06 82 PHE A O 1
ATOM 629 N N . GLN A 1 83 ? 11.480 -11.528 -14.323 1.00 76.25 83 GLN A N 1
ATOM 630 C CA . GLN A 1 83 ? 10.488 -11.721 -15.368 1.00 76.25 83 GLN A CA 1
ATOM 631 C C . GLN A 1 83 ? 9.893 -10.362 -15.730 1.00 76.25 83 GLN A C 1
ATOM 633 O O . GLN A 1 83 ? 9.804 -9.469 -14.885 1.00 76.25 83 GLN A O 1
ATOM 638 N N . LEU A 1 84 ? 9.462 -10.189 -16.978 1.00 73.12 84 LEU A N 1
ATOM 639 C CA . LEU A 1 84 ? 8.758 -8.973 -17.382 1.00 73.12 84 LEU A CA 1
ATOM 640 C C . LEU A 1 84 ? 7.399 -8.903 -16.683 1.00 73.12 84 LEU A C 1
ATOM 642 O O . LEU A 1 84 ? 6.571 -9.810 -16.800 1.00 73.12 84 LEU A O 1
ATOM 646 N N . TRP A 1 85 ? 7.162 -7.807 -15.969 1.00 66.44 85 TRP A N 1
ATOM 647 C CA . TRP A 1 85 ? 5.881 -7.548 -15.337 1.00 66.44 85 TRP A CA 1
ATOM 648 C C . TRP A 1 85 ? 4.908 -6.953 -16.353 1.00 66.44 85 TRP A C 1
ATOM 650 O O . TRP A 1 85 ? 5.169 -5.905 -16.937 1.00 66.44 85 TRP A O 1
ATOM 660 N N . ARG A 1 86 ? 3.763 -7.611 -16.551 1.00 61.50 86 ARG A N 1
ATOM 661 C CA . ARG A 1 86 ? 2.680 -7.117 -17.409 1.00 61.50 86 ARG A CA 1
ATOM 662 C C . ARG A 1 86 ? 1.576 -6.530 -16.534 1.00 61.50 86 ARG A C 1
ATOM 664 O O . ARG A 1 86 ? 0.593 -7.204 -16.234 1.00 61.50 86 ARG A O 1
ATOM 671 N N . SER A 1 87 ? 1.729 -5.275 -16.117 1.00 54.66 87 SER A N 1
ATOM 672 C CA . SER A 1 87 ? 0.582 -4.505 -15.621 1.00 54.66 87 SER A CA 1
ATOM 673 C C . SER A 1 87 ? -0.450 -4.374 -16.750 1.00 54.66 87 SER A C 1
ATOM 675 O O . SER A 1 87 ? -0.070 -4.172 -17.904 1.00 54.66 87 SER A O 1
ATOM 677 N N . GLN A 1 88 ? -1.755 -4.444 -16.453 1.00 46.97 88 GLN A N 1
ATOM 678 C CA . GLN A 1 88 ? -2.813 -4.253 -17.465 1.00 46.97 88 GLN A CA 1
ATOM 679 C C . GLN A 1 88 ? -2.748 -2.884 -18.174 1.00 46.97 88 GLN A C 1
ATOM 681 O O . GLN A 1 88 ? -3.385 -2.700 -19.205 1.00 46.97 88 GLN A O 1
ATOM 686 N N . GLN A 1 89 ? -1.971 -1.929 -17.659 1.00 47.25 89 GLN A N 1
ATOM 687 C CA . GLN A 1 89 ? -1.759 -0.620 -18.283 1.00 47.25 89 GLN A CA 1
ATOM 688 C C . GLN A 1 89 ? -0.501 -0.545 -19.174 1.00 47.25 89 GLN A C 1
ATOM 690 O O . GLN A 1 89 ? -0.318 0.447 -19.869 1.00 47.25 89 GLN A O 1
ATOM 695 N N . GLU A 1 90 ? 0.330 -1.593 -19.214 1.00 49.81 90 GLU A N 1
ATOM 696 C CA . GLU A 1 90 ? 1.601 -1.659 -19.964 1.00 49.81 90 GLU A CA 1
ATOM 697 C C . GLU A 1 90 ? 1.687 -2.947 -20.811 1.00 49.81 90 GLU A C 1
ATOM 699 O O . GLU A 1 90 ? 2.738 -3.565 -20.972 1.00 49.81 90 GLU A O 1
ATOM 704 N N . LEU A 1 91 ? 0.543 -3.382 -21.347 1.00 40.09 91 LEU A N 1
ATOM 705 C CA . LEU A 1 91 ? 0.308 -4.711 -21.928 1.00 40.09 91 LEU A CA 1
ATOM 706 C C . LEU A 1 91 ? 1.112 -5.067 -23.194 1.00 40.09 91 LEU A C 1
ATOM 708 O O . LEU A 1 91 ? 0.882 -6.136 -23.756 1.00 40.09 91 LEU A O 1
ATOM 712 N N . ASN A 1 92 ? 2.054 -4.242 -23.656 1.00 41.34 92 ASN A N 1
ATOM 713 C CA . ASN A 1 92 ? 2.797 -4.561 -24.871 1.00 41.34 92 ASN A CA 1
ATOM 714 C C . ASN A 1 92 ? 4.195 -3.938 -24.908 1.00 41.34 92 ASN A C 1
ATOM 716 O O . ASN A 1 92 ? 4.404 -2.880 -25.497 1.00 41.34 92 ASN A O 1
ATOM 720 N N . ILE A 1 93 ? 5.164 -4.579 -24.252 1.00 45.88 93 ILE A N 1
ATOM 721 C CA . ILE A 1 93 ? 6.543 -4.097 -24.251 1.00 45.88 93 ILE A CA 1
ATOM 722 C C . ILE A 1 93 ? 7.522 -5.268 -24.407 1.00 45.88 93 ILE A C 1
ATOM 724 O O . ILE A 1 93 ? 8.102 -5.762 -23.446 1.00 45.88 93 ILE A O 1
ATOM 728 N N . GLN A 1 94 ? 7.731 -5.705 -25.649 1.00 47.59 94 GLN A N 1
ATOM 729 C CA . GLN A 1 94 ? 9.039 -6.238 -26.078 1.00 47.59 94 GLN A CA 1
ATOM 730 C C . GLN A 1 94 ? 9.955 -5.116 -26.624 1.00 47.59 94 GLN A C 1
ATOM 732 O O . GLN A 1 94 ? 11.139 -5.324 -26.897 1.00 47.59 94 GLN A O 1
ATOM 737 N N . SER A 1 95 ? 9.399 -3.907 -26.739 1.00 49.31 95 SER A N 1
ATOM 738 C CA . SER A 1 95 ? 10.041 -2.638 -27.073 1.00 49.31 95 SER A CA 1
ATOM 739 C C . SER A 1 95 ? 9.035 -1.529 -26.763 1.00 49.31 95 SER A C 1
ATOM 741 O O . SER A 1 95 ? 7.918 -1.591 -27.280 1.00 49.31 95 SER A O 1
ATOM 743 N N . ILE A 1 96 ? 9.377 -0.522 -25.952 1.00 52.16 96 ILE A N 1
ATOM 744 C CA . ILE A 1 96 ? 8.529 0.682 -25.878 1.00 52.16 96 ILE A CA 1
ATOM 745 C C . ILE A 1 96 ? 8.933 1.503 -27.084 1.00 52.16 96 ILE A C 1
ATOM 747 O O . ILE A 1 96 ? 9.861 2.306 -27.035 1.00 52.16 96 ILE A O 1
ATOM 751 N N . SER A 1 97 ? 8.298 1.195 -28.206 1.00 49.97 97 SER A N 1
ATOM 752 C CA . SER A 1 97 ? 8.309 2.061 -29.368 1.00 49.97 97 SER A CA 1
ATOM 753 C C . SER A 1 97 ? 7.273 3.137 -29.092 1.00 49.97 97 SER A C 1
ATOM 755 O O . SER A 1 97 ? 6.071 2.871 -29.033 1.00 49.97 97 SER A O 1
ATOM 757 N N . LYS A 1 98 ? 7.751 4.355 -28.855 1.00 47.59 98 LYS A N 1
ATOM 758 C CA . LYS A 1 98 ? 6.914 5.538 -28.981 1.00 47.59 98 LYS A CA 1
ATOM 759 C C . LYS A 1 98 ? 7.496 6.314 -30.148 1.00 47.59 98 LYS A C 1
ATOM 761 O O . LYS A 1 98 ? 8.537 6.950 -30.017 1.00 47.59 98 LYS A O 1
ATOM 766 N N . SER A 1 99 ? 6.837 6.228 -31.299 1.00 51.44 99 SER A N 1
ATOM 767 C CA . SER A 1 99 ? 7.129 7.053 -32.468 1.00 51.44 99 SER A CA 1
ATOM 768 C C . SER A 1 99 ? 6.695 8.488 -32.164 1.00 51.44 99 SER A C 1
ATOM 770 O O . SER A 1 99 ? 5.616 8.940 -32.541 1.00 51.44 99 SER A O 1
ATOM 772 N N . SER A 1 100 ? 7.495 9.190 -31.375 1.00 52.00 100 SER A N 1
ATOM 773 C CA . SER A 1 100 ? 7.354 10.622 -31.168 1.00 52.00 100 SER A CA 1
ATOM 774 C C . SER A 1 100 ? 8.665 11.268 -31.542 1.00 52.00 100 SER A C 1
ATOM 776 O O . SER A 1 100 ? 9.718 10.872 -31.044 1.00 52.00 100 SER A O 1
ATOM 778 N N . THR A 1 101 ? 8.583 12.263 -32.408 1.00 66.25 101 THR A N 1
ATOM 779 C CA . THR A 1 101 ? 9.702 13.127 -32.727 1.00 66.25 101 THR A CA 1
ATOM 780 C C . THR A 1 101 ? 10.150 13.835 -31.447 1.00 66.25 101 THR A C 1
ATOM 782 O O . THR A 1 101 ? 9.350 14.522 -30.811 1.00 66.25 101 THR A O 1
ATOM 785 N N . ILE A 1 102 ? 11.395 13.625 -31.016 1.00 78.06 102 ILE A N 1
ATOM 786 C CA . ILE A 1 102 ? 11.970 14.341 -29.873 1.00 78.06 102 ILE A CA 1
ATOM 787 C C . ILE A 1 102 ? 12.692 15.561 -30.430 1.00 78.06 102 ILE A C 1
ATOM 789 O O . ILE A 1 102 ? 13.748 15.433 -31.056 1.00 78.06 102 ILE A O 1
ATOM 793 N N . ASP A 1 103 ? 12.104 16.737 -30.216 1.00 78.38 103 ASP A N 1
ATOM 794 C CA . ASP A 1 103 ? 12.703 18.004 -30.636 1.00 78.38 103 ASP A CA 1
ATOM 795 C C . ASP A 1 103 ? 14.052 18.248 -29.945 1.00 78.38 103 ASP A C 1
ATOM 797 O O . ASP A 1 103 ? 14.355 17.687 -28.887 1.00 78.38 103 ASP A O 1
ATOM 801 N N . ALA A 1 104 ? 14.845 19.139 -30.535 1.00 80.06 104 ALA A N 1
ATOM 802 C CA . ALA A 1 104 ? 16.096 19.605 -29.959 1.00 80.06 104 ALA A CA 1
ATOM 803 C C . ALA A 1 104 ? 15.894 20.134 -28.526 1.00 80.06 104 ALA A C 1
ATOM 805 O O . ALA A 1 104 ? 15.010 20.951 -28.260 1.00 80.06 104 ALA A O 1
ATOM 806 N N . GLY A 1 105 ? 16.715 19.653 -27.594 1.00 77.50 105 GLY A N 1
ATOM 807 C CA . GLY A 1 105 ? 16.682 20.027 -26.180 1.00 77.50 105 GLY A CA 1
ATOM 808 C C . GLY A 1 105 ? 15.554 19.394 -25.357 1.00 77.50 105 GLY A C 1
ATOM 809 O O . GLY A 1 105 ? 15.412 19.744 -24.185 1.00 77.50 105 GLY A O 1
ATOM 810 N N . LYS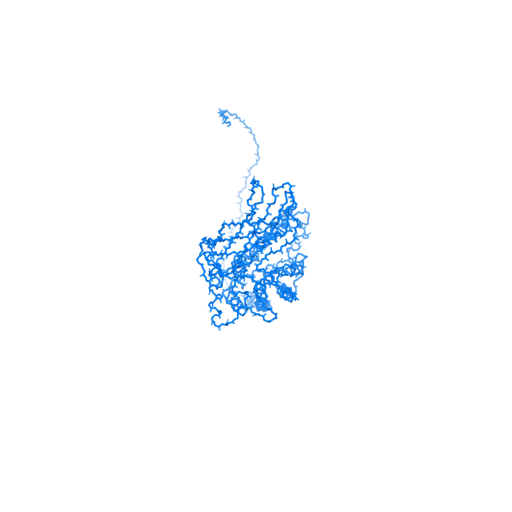 A 1 106 ? 14.747 18.486 -25.929 1.00 85.06 106 LYS A N 1
ATOM 811 C CA . LYS A 1 106 ? 13.677 17.772 -25.209 1.00 85.06 106 LYS A CA 1
ATOM 812 C C . LYS A 1 106 ? 14.084 16.353 -24.808 1.00 85.06 106 LYS A C 1
ATOM 814 O O . LYS A 1 106 ? 15.033 15.767 -25.331 1.00 85.06 106 LYS A O 1
ATOM 819 N N . ASP A 1 107 ? 13.328 15.792 -23.870 1.00 85.06 107 ASP A N 1
ATOM 820 C CA . ASP A 1 107 ? 13.494 14.442 -23.349 1.00 85.06 107 ASP A CA 1
ATOM 821 C C . ASP A 1 107 ? 12.215 13.600 -23.447 1.00 85.06 107 ASP A C 1
ATOM 823 O O . ASP A 1 107 ? 11.091 14.096 -23.379 1.00 85.06 107 ASP A O 1
ATOM 827 N N . ALA A 1 108 ? 12.400 12.288 -23.578 1.00 83.31 108 ALA A N 1
ATOM 828 C CA . ALA A 1 108 ? 11.345 11.290 -23.470 1.00 83.31 108 ALA A CA 1
ATOM 829 C C . ALA A 1 108 ? 11.743 10.230 -22.439 1.00 83.31 108 ALA A C 1
ATOM 831 O O . ALA A 1 108 ? 12.890 9.786 -22.403 1.00 83.31 108 ALA A O 1
ATOM 832 N N . THR A 1 109 ? 10.794 9.814 -21.599 1.00 82.81 109 THR A N 1
ATOM 833 C CA . THR A 1 109 ? 11.007 8.751 -20.607 1.00 82.81 109 THR A CA 1
ATOM 834 C C . THR A 1 109 ? 10.167 7.528 -20.956 1.00 82.81 109 THR A C 1
ATOM 836 O O . THR A 1 109 ? 8.965 7.637 -21.196 1.00 82.81 109 THR A O 1
ATOM 839 N N . PHE A 1 110 ? 10.815 6.369 -20.959 1.00 79.62 110 PHE A N 1
ATOM 840 C CA . PHE A 1 110 ? 10.265 5.052 -21.252 1.00 79.62 110 PHE A CA 1
ATOM 841 C C . PHE A 1 110 ? 10.340 4.199 -19.980 1.00 79.62 110 PHE A C 1
ATOM 843 O O . PHE A 1 110 ? 11.369 4.207 -19.309 1.00 79.62 110 PHE A O 1
ATOM 850 N N . THR A 1 111 ? 9.277 3.483 -19.614 1.00 78.81 111 THR A N 1
ATOM 851 C CA . THR A 1 111 ? 9.208 2.724 -18.351 1.00 78.81 111 THR A CA 1
ATOM 852 C C . THR A 1 111 ? 8.857 1.263 -18.583 1.00 78.81 111 THR A C 1
ATOM 854 O O . THR A 1 111 ? 7.831 0.961 -19.179 1.00 78.81 111 THR A O 1
ATOM 857 N N . PHE A 1 112 ? 9.691 0.355 -18.080 1.00 77.62 112 PHE A N 1
ATOM 858 C CA . PHE A 1 112 ? 9.484 -1.092 -18.155 1.00 77.62 112 PHE A CA 1
ATOM 859 C C . PHE A 1 112 ? 9.287 -1.654 -16.748 1.00 77.62 112 PHE A C 1
ATOM 861 O O . PHE A 1 112 ? 10.020 -1.283 -15.831 1.00 77.62 112 PHE A O 1
ATOM 868 N N . GLY A 1 113 ? 8.345 -2.577 -16.566 1.00 78.06 113 GLY A N 1
ATOM 869 C CA . GLY A 1 113 ? 8.221 -3.348 -15.331 1.00 78.06 113 GLY A CA 1
ATOM 870 C C . GLY A 1 113 ? 9.020 -4.651 -15.394 1.00 78.06 113 GLY A C 1
ATOM 871 O O . GLY A 1 113 ? 8.778 -5.480 -16.271 1.00 78.06 113 GLY A O 1
ATOM 872 N N . ILE A 1 114 ? 9.919 -4.879 -14.437 1.00 83.25 114 ILE A N 1
ATOM 873 C CA . ILE A 1 114 ? 10.520 -6.197 -14.168 1.00 83.25 114 ILE A CA 1
ATOM 874 C C . ILE A 1 114 ? 10.114 -6.663 -12.768 1.00 83.25 114 ILE A C 1
ATOM 876 O O . ILE A 1 114 ? 9.847 -5.851 -11.887 1.00 83.25 114 ILE A O 1
ATOM 880 N N . THR A 1 115 ? 10.027 -7.966 -12.540 1.00 83.56 115 THR A N 1
ATOM 881 C CA . THR A 1 115 ? 9.583 -8.529 -11.260 1.00 83.56 115 THR A CA 1
ATOM 882 C C . THR A 1 115 ? 10.310 -9.829 -10.950 1.00 83.56 115 THR A C 1
ATOM 884 O O . THR A 1 115 ? 10.770 -10.515 -11.858 1.00 83.56 115 THR A O 1
ATOM 887 N N . SER A 1 116 ? 10.419 -10.181 -9.672 1.00 80.25 116 SER A N 1
ATOM 888 C CA . SER A 1 116 ? 10.999 -11.448 -9.221 1.00 80.25 116 SER A CA 1
ATOM 889 C C . SER A 1 116 ? 10.000 -12.171 -8.319 1.00 80.25 116 SER A C 1
ATOM 891 O O . SER A 1 116 ? 9.643 -11.650 -7.263 1.00 80.25 116 SER A O 1
ATOM 893 N N . TYR A 1 117 ? 9.565 -13.372 -8.701 1.00 76.31 117 TYR A N 1
ATOM 894 C CA . TYR A 1 117 ? 8.645 -14.186 -7.887 1.00 76.31 117 TYR A CA 1
ATOM 895 C C . TYR A 1 117 ? 9.351 -15.024 -6.818 1.00 76.31 117 TYR A C 1
ATOM 897 O O . TYR A 1 117 ? 8.705 -15.532 -5.906 1.00 76.31 117 TYR A O 1
ATOM 905 N N . LEU A 1 118 ? 10.670 -15.172 -6.937 1.00 80.25 118 LEU A N 1
ATOM 906 C CA . LEU A 1 118 ? 11.522 -15.833 -5.958 1.00 80.25 118 LEU A CA 1
ATOM 907 C C . LEU A 1 118 ? 12.404 -14.800 -5.270 1.00 80.25 118 LEU A C 1
ATOM 909 O O . LEU A 1 118 ? 12.747 -13.766 -5.850 1.00 80.25 118 LEU A O 1
ATOM 913 N N . TYR A 1 119 ? 12.762 -15.084 -4.018 1.00 79.94 119 TYR A N 1
ATOM 914 C CA . TYR A 1 119 ? 13.648 -14.204 -3.276 1.00 79.94 119 TYR A CA 1
ATOM 915 C C . TYR A 1 119 ? 15.031 -14.218 -3.922 1.00 79.94 119 TYR A C 1
ATOM 917 O O . TYR A 1 119 ? 15.710 -15.243 -3.941 1.00 79.94 119 TYR A O 1
ATOM 925 N N . ILE A 1 120 ? 15.432 -13.060 -4.428 1.00 83.75 120 ILE A N 1
ATOM 926 C CA . ILE A 1 120 ? 16.760 -12.804 -4.971 1.00 83.75 120 ILE A CA 1
ATOM 927 C C . ILE A 1 120 ? 17.557 -11.953 -3.988 1.00 83.75 120 ILE A C 1
ATOM 929 O O . ILE A 1 120 ? 16.999 -11.192 -3.192 1.00 83.75 120 ILE A O 1
ATOM 933 N N . GLU A 1 121 ? 18.872 -12.112 -4.019 1.00 84.75 121 GLU A N 1
ATOM 934 C CA . GLU A 1 121 ? 19.766 -11.389 -3.127 1.00 84.75 121 GLU A CA 1
ATOM 935 C C . GLU A 1 121 ? 19.707 -9.880 -3.403 1.00 84.75 121 GLU A C 1
ATOM 937 O O . GLU A 1 121 ? 19.669 -9.439 -4.550 1.00 84.75 121 GLU A O 1
ATOM 942 N N . ALA A 1 122 ? 19.688 -9.071 -2.344 1.00 86.50 122 ALA A N 1
ATOM 943 C CA . ALA A 1 122 ? 19.688 -7.617 -2.461 1.00 86.50 122 ALA A CA 1
ATOM 944 C C . ALA A 1 122 ? 21.093 -7.112 -2.838 1.00 86.50 122 ALA A C 1
ATOM 946 O O . ALA A 1 122 ? 21.877 -6.728 -1.969 1.00 86.50 122 ALA A O 1
ATOM 947 N N . LYS A 1 123 ? 21.406 -7.166 -4.134 1.00 87.12 123 LYS A N 1
ATOM 948 C CA . LYS A 1 123 ? 22.651 -6.685 -4.743 1.00 87.12 123 LYS A CA 1
ATOM 949 C C . LYS A 1 123 ? 22.374 -5.950 -6.055 1.00 87.12 123 LYS A C 1
ATOM 951 O O . LYS A 1 123 ? 21.252 -5.963 -6.562 1.00 87.12 123 LYS A O 1
ATOM 956 N N . SER A 1 124 ? 23.408 -5.330 -6.612 1.00 88.75 124 SER A N 1
ATOM 957 C CA . SER A 1 124 ? 23.345 -4.709 -7.934 1.00 88.75 124 SER A CA 1
ATOM 958 C C . SER A 1 124 ? 23.529 -5.757 -9.027 1.00 88.75 124 SER A C 1
ATOM 960 O O . SER A 1 124 ? 24.540 -6.456 -9.040 1.00 88.75 124 SER A O 1
ATOM 962 N N . TYR A 1 125 ? 22.582 -5.833 -9.959 1.00 87.44 125 TYR A N 1
ATOM 963 C CA . TYR A 1 125 ? 22.658 -6.716 -11.125 1.00 87.44 125 TYR A CA 1
ATOM 964 C C . TYR A 1 125 ? 22.973 -5.891 -12.374 1.00 87.44 125 TYR A C 1
ATOM 966 O O . TYR A 1 125 ? 22.263 -4.911 -12.621 1.00 87.44 125 TYR A O 1
ATOM 974 N N . PRO A 1 126 ? 24.004 -6.231 -13.167 1.00 89.75 126 PRO A N 1
ATOM 975 C CA . PRO A 1 126 ? 24.291 -5.506 -14.397 1.00 89.75 126 PRO A CA 1
ATOM 976 C C . PRO A 1 126 ? 23.155 -5.718 -15.402 1.00 89.75 126 PRO A C 1
ATOM 978 O O . PRO A 1 126 ? 22.588 -6.800 -15.490 1.00 89.75 126 PRO A O 1
ATOM 981 N N . MET A 1 127 ? 22.812 -4.691 -16.168 1.00 89.19 127 MET A N 1
ATOM 982 C CA . MET A 1 127 ? 21.829 -4.783 -17.243 1.00 89.19 127 MET A CA 1
ATOM 983 C C . MET A 1 127 ? 22.328 -4.082 -18.498 1.00 89.19 127 MET A C 1
ATOM 985 O O . MET A 1 127 ? 23.101 -3.124 -18.424 1.00 89.19 127 MET A O 1
ATOM 989 N N . VAL A 1 128 ? 21.813 -4.509 -19.645 1.00 88.69 128 VAL A N 1
ATOM 990 C CA . VAL A 1 128 ? 22.112 -3.902 -20.941 1.00 88.69 128 VAL A CA 1
ATOM 991 C C . VAL A 1 128 ? 20.823 -3.405 -21.577 1.00 88.69 128 VAL A C 1
ATOM 993 O O . VAL A 1 128 ? 19.859 -4.156 -21.730 1.00 88.69 128 VAL A O 1
ATOM 996 N N . ILE A 1 129 ? 20.810 -2.130 -21.968 1.00 88.31 129 ILE A N 1
ATOM 997 C CA . ILE A 1 129 ? 19.698 -1.505 -22.686 1.00 88.31 129 ILE A CA 1
ATOM 998 C C . ILE A 1 129 ? 20.173 -1.037 -24.054 1.00 88.31 129 ILE A C 1
ATOM 1000 O O . ILE A 1 129 ? 21.208 -0.380 -24.186 1.00 88.31 129 ILE A O 1
ATOM 1004 N N . LYS A 1 130 ? 19.380 -1.368 -25.069 1.00 89.38 130 LYS A N 1
ATOM 1005 C CA . LYS A 1 130 ? 19.579 -0.981 -26.462 1.00 89.38 130 LYS A CA 1
ATOM 1006 C C . LYS A 1 130 ? 18.519 0.041 -26.853 1.00 89.38 130 LYS A C 1
ATOM 1008 O O . LYS A 1 130 ? 17.323 -0.237 -26.775 1.00 89.38 130 LYS A O 1
ATOM 1013 N N . THR A 1 131 ? 18.962 1.208 -27.301 1.00 88.00 131 THR A N 1
ATOM 1014 C CA . THR A 1 131 ? 18.108 2.293 -27.789 1.00 88.00 131 THR A CA 1
ATOM 1015 C C . THR A 1 131 ? 18.400 2.530 -29.261 1.00 88.00 131 THR A C 1
ATOM 1017 O O . THR A 1 131 ? 19.530 2.840 -29.620 1.00 88.00 131 THR A O 1
ATOM 1020 N N . THR A 1 132 ? 17.388 2.391 -30.111 1.00 88.38 132 THR A N 1
ATOM 1021 C CA . THR A 1 132 ? 17.466 2.689 -31.549 1.00 88.38 132 THR A CA 1
ATOM 1022 C C . THR A 1 132 ? 16.699 3.972 -31.842 1.00 88.38 132 THR A C 1
ATOM 1024 O O . THR A 1 132 ? 15.658 4.198 -31.230 1.00 88.38 132 THR A O 1
ATOM 1027 N N . TYR A 1 133 ? 17.200 4.816 -32.739 1.00 88.38 133 TYR A N 1
ATOM 1028 C CA . TYR A 1 133 ? 16.509 6.028 -33.187 1.00 88.38 133 TYR A CA 1
ATOM 1029 C C . TYR A 1 133 ? 16.936 6.412 -34.607 1.00 88.38 133 TYR A C 1
ATOM 1031 O O . TYR A 1 133 ? 17.992 5.987 -35.076 1.00 88.38 133 TYR A O 1
ATOM 1039 N N . LYS A 1 134 ? 16.125 7.231 -35.280 1.00 88.19 134 LYS A N 1
ATOM 1040 C CA . LYS A 1 134 ? 16.436 7.811 -36.591 1.00 88.19 134 LYS A CA 1
ATOM 1041 C C . LYS A 1 134 ? 16.805 9.283 -36.454 1.00 88.19 134 LYS A C 1
ATOM 1043 O O . LYS A 1 134 ? 16.071 10.048 -35.828 1.00 88.19 134 LYS A O 1
ATOM 1048 N N . ASP A 1 135 ? 17.921 9.676 -37.057 1.00 84.44 135 ASP A N 1
ATOM 1049 C CA . ASP A 1 135 ? 18.303 11.087 -37.185 1.00 84.44 135 ASP A CA 1
ATOM 1050 C C . ASP A 1 135 ? 17.370 11.830 -38.152 1.00 84.44 135 ASP A C 1
ATOM 1052 O O . ASP A 1 135 ? 16.645 11.215 -38.936 1.00 84.44 135 ASP A O 1
ATOM 1056 N N . SER A 1 136 ? 17.467 13.163 -38.193 1.00 81.31 136 SER A N 1
ATOM 1057 C CA . SER A 1 136 ? 16.770 14.016 -39.172 1.00 81.31 136 SER A CA 1
ATOM 1058 C C . SER A 1 136 ? 17.004 13.626 -40.638 1.00 81.31 136 SER A C 1
ATOM 1060 O O . SER A 1 136 ? 16.210 13.977 -41.503 1.00 81.31 136 SER A O 1
ATOM 1062 N N . ASN A 1 137 ? 18.087 12.894 -40.915 1.00 83.38 137 ASN A N 1
ATOM 1063 C CA . ASN A 1 137 ? 18.450 12.405 -42.247 1.00 83.38 137 ASN A CA 1
ATOM 1064 C C . ASN A 1 137 ? 17.918 10.984 -42.527 1.00 83.38 137 ASN A C 1
ATOM 1066 O O . ASN A 1 137 ? 18.299 10.373 -43.521 1.00 83.38 137 ASN A O 1
ATOM 1070 N N . GLY A 1 138 ? 17.112 10.415 -41.626 1.00 79.88 138 GLY A N 1
ATOM 1071 C CA . GLY A 1 138 ? 16.562 9.061 -41.740 1.00 79.88 138 GLY A CA 1
ATOM 1072 C C . GLY A 1 138 ? 17.551 7.928 -41.442 1.00 79.88 138 GLY A C 1
ATOM 1073 O O . GLY A 1 138 ? 17.173 6.763 -41.535 1.00 79.88 138 GLY A O 1
ATOM 1074 N N . LYS A 1 139 ? 18.800 8.238 -41.066 1.00 86.31 139 LYS A N 1
ATOM 1075 C CA . LYS A 1 139 ? 19.809 7.240 -40.682 1.00 86.31 139 LYS A CA 1
ATOM 1076 C C . LYS A 1 139 ? 19.473 6.638 -39.317 1.00 86.31 139 LYS A C 1
ATOM 1078 O O . LYS A 1 139 ? 19.260 7.377 -38.358 1.00 86.31 139 LYS A O 1
ATOM 1083 N N . GLU A 1 140 ? 19.469 5.312 -39.233 1.00 88.12 140 GLU A N 1
ATOM 1084 C CA . GLU A 1 140 ? 19.289 4.583 -37.977 1.00 88.12 140 GLU A CA 1
ATOM 1085 C C . GLU A 1 140 ? 20.586 4.549 -37.163 1.00 88.12 140 GLU A C 1
ATOM 1087 O O . GLU A 1 140 ? 21.659 4.226 -37.677 1.00 88.12 140 GLU A O 1
ATOM 1092 N N . ASN A 1 141 ? 20.474 4.855 -35.873 1.00 87.50 141 ASN A N 1
ATOM 1093 C CA . ASN A 1 141 ? 21.559 4.781 -34.906 1.00 87.50 141 ASN A CA 1
ATOM 1094 C C . ASN A 1 141 ? 21.157 3.883 -33.737 1.00 87.50 141 ASN A C 1
ATOM 1096 O O . ASN A 1 141 ? 20.015 3.909 -33.274 1.00 87.50 141 ASN A O 1
ATOM 1100 N N . LEU A 1 142 ? 22.129 3.121 -33.232 1.00 89.12 142 LEU A N 1
ATOM 1101 C CA . LEU A 1 142 ? 21.977 2.228 -32.090 1.00 89.12 142 LEU A CA 1
ATOM 1102 C C . LEU A 1 142 ? 22.904 2.675 -30.959 1.00 89.12 142 LEU A C 1
ATOM 1104 O O . LEU A 1 142 ? 24.121 2.729 -31.120 1.00 89.12 142 LEU A O 1
ATOM 1108 N N . ILE A 1 143 ? 22.326 2.930 -29.791 1.00 88.75 143 ILE A N 1
ATOM 1109 C CA . ILE A 1 143 ? 23.044 3.210 -28.552 1.00 88.75 143 ILE A CA 1
ATOM 1110 C C . ILE A 1 143 ? 22.867 2.014 -27.623 1.00 88.75 143 ILE A C 1
ATOM 1112 O O . ILE A 1 143 ? 21.746 1.658 -27.265 1.00 88.75 143 ILE A O 1
ATOM 1116 N N . THR A 1 144 ? 23.979 1.421 -27.192 1.00 90.50 144 THR A N 1
ATOM 1117 C CA . THR A 1 144 ? 23.987 0.400 -26.137 1.00 90.50 144 THR A CA 1
ATOM 1118 C C . THR A 1 144 ? 24.493 1.030 -24.845 1.00 90.50 144 THR A C 1
ATOM 1120 O O . THR A 1 144 ? 25.577 1.614 -24.822 1.00 90.50 144 THR A O 1
ATOM 1123 N N . ARG A 1 145 ? 23.711 0.938 -23.767 1.00 89.06 145 ARG A N 1
ATOM 1124 C CA . ARG A 1 145 ? 24.099 1.414 -22.435 1.00 89.06 145 ARG A CA 1
ATOM 1125 C C . ARG A 1 145 ? 24.076 0.274 -21.429 1.00 89.06 145 ARG A C 1
ATOM 1127 O O . ARG A 1 145 ? 23.053 -0.384 -21.244 1.00 89.06 145 ARG A O 1
ATOM 1134 N N . ASN A 1 146 ? 25.198 0.120 -20.736 1.00 89.56 146 ASN A N 1
ATOM 1135 C CA . ASN A 1 146 ? 25.295 -0.714 -19.548 1.00 89.56 146 ASN A CA 1
ATOM 1136 C C . ASN A 1 146 ? 24.756 0.078 -18.355 1.00 89.56 146 ASN A C 1
ATOM 1138 O O . ASN A 1 146 ? 25.088 1.251 -18.173 1.00 89.56 146 ASN A O 1
ATOM 1142 N N . SER A 1 147 ? 23.918 -0.557 -17.552 1.00 88.62 147 SER A N 1
ATOM 1143 C CA . SER A 1 147 ? 23.354 0.003 -16.328 1.00 88.62 147 SER A CA 1
ATOM 1144 C C . SER A 1 147 ? 23.270 -1.082 -15.256 1.00 88.62 147 SER A C 1
ATOM 1146 O O . SER A 1 147 ? 23.786 -2.182 -15.442 1.00 88.62 147 SER A O 1
ATOM 1148 N N . ILE A 1 148 ? 22.644 -0.776 -14.124 1.00 88.44 148 ILE A N 1
ATOM 1149 C CA . ILE A 1 148 ? 22.437 -1.711 -13.022 1.00 88.44 148 ILE A CA 1
ATOM 1150 C C . ILE A 1 148 ? 20.990 -1.658 -12.532 1.00 88.44 148 ILE A C 1
ATOM 1152 O O . ILE A 1 148 ? 20.381 -0.588 -12.481 1.00 88.44 148 ILE A O 1
ATOM 1156 N N . VAL A 1 149 ? 20.452 -2.814 -12.145 1.00 87.81 149 VAL A N 1
ATOM 1157 C CA . VAL A 1 149 ? 19.289 -2.904 -11.259 1.00 87.81 149 VAL A CA 1
ATOM 1158 C C . VAL A 1 149 ? 19.822 -2.902 -9.830 1.00 87.81 149 VAL A C 1
ATOM 1160 O O . VAL A 1 149 ? 20.453 -3.873 -9.418 1.00 87.81 149 VAL A O 1
ATOM 1163 N N . ASP A 1 150 ? 19.585 -1.831 -9.077 1.00 85.94 150 ASP A N 1
ATOM 1164 C CA . ASP A 1 150 ? 19.957 -1.758 -7.658 1.00 85.94 150 ASP A CA 1
ATOM 1165 C C . ASP A 1 150 ? 18.826 -2.322 -6.783 1.00 85.94 150 ASP A C 1
ATOM 1167 O O . ASP A 1 150 ? 17.740 -1.730 -6.687 1.00 85.94 150 ASP A O 1
ATOM 1171 N N . LEU A 1 151 ? 19.066 -3.477 -6.154 1.00 86.62 151 LEU A N 1
ATOM 1172 C CA . LEU A 1 151 ? 18.144 -4.064 -5.186 1.00 86.62 151 LEU A CA 1
ATOM 1173 C C . LEU A 1 151 ? 18.546 -3.707 -3.763 1.00 86.62 151 LEU A C 1
ATOM 1175 O O . LEU A 1 151 ? 19.551 -4.173 -3.230 1.00 86.62 151 LEU A O 1
ATOM 1179 N N . VAL A 1 152 ? 17.683 -2.944 -3.103 1.00 85.19 152 VAL A N 1
ATOM 1180 C CA . VAL A 1 152 ? 17.881 -2.523 -1.721 1.00 85.19 152 VAL A CA 1
ATOM 1181 C C . VAL A 1 152 ? 17.262 -3.540 -0.768 1.00 85.19 152 VAL A C 1
ATOM 1183 O O . VAL A 1 152 ? 16.164 -4.056 -0.993 1.00 85.19 152 VAL A O 1
ATOM 1186 N N . ILE A 1 153 ? 17.950 -3.787 0.347 1.00 81.44 153 ILE A N 1
ATOM 1187 C CA . ILE A 1 153 ? 17.458 -4.658 1.417 1.00 81.44 153 ILE A CA 1
ATOM 1188 C C . ILE A 1 153 ? 16.097 -4.134 1.915 1.00 81.44 153 ILE A C 1
ATOM 1190 O O . ILE A 1 153 ? 15.989 -2.967 2.313 1.00 81.44 153 ILE A O 1
ATOM 1194 N N . PRO A 1 154 ? 15.042 -4.971 1.919 1.00 76.88 154 PRO A N 1
ATOM 1195 C CA . PRO A 1 154 ? 13.738 -4.561 2.411 1.00 76.88 154 PRO A CA 1
ATOM 1196 C C . PRO A 1 154 ? 13.779 -4.376 3.931 1.00 76.88 154 PRO A C 1
ATOM 1198 O O . PRO A 1 154 ? 14.555 -5.019 4.640 1.00 76.88 154 PRO A O 1
ATOM 1201 N N . ASN A 1 155 ? 12.903 -3.518 4.456 1.00 83.44 155 ASN A N 1
ATOM 1202 C CA . ASN A 1 155 ? 12.761 -3.347 5.899 1.00 83.44 155 ASN A CA 1
ATOM 1203 C C . ASN A 1 155 ? 12.480 -4.714 6.558 1.00 83.44 155 ASN A C 1
ATOM 1205 O O . ASN A 1 155 ? 11.581 -5.436 6.120 1.00 83.44 155 ASN A O 1
ATOM 1209 N N . LYS A 1 156 ? 13.226 -5.060 7.619 1.00 87.00 156 LYS A N 1
ATOM 1210 C CA . LYS A 1 156 ? 13.090 -6.336 8.345 1.00 87.00 156 LYS A CA 1
ATOM 1211 C C . LYS A 1 156 ? 11.642 -6.621 8.755 1.00 87.00 156 LYS A C 1
ATOM 1213 O O . LYS A 1 156 ? 11.205 -7.763 8.680 1.00 87.00 156 LYS A O 1
ATOM 1218 N N . PHE A 1 157 ? 10.881 -5.587 9.113 1.00 87.50 157 PHE A N 1
ATOM 1219 C CA . PHE A 1 157 ? 9.467 -5.722 9.462 1.00 87.50 157 PHE A CA 1
ATOM 1220 C C . PHE A 1 157 ? 8.576 -6.052 8.257 1.00 87.50 157 PHE A C 1
ATOM 1222 O O . PHE A 1 157 ? 7.623 -6.813 8.397 1.00 87.50 157 PHE A O 1
ATOM 1229 N N . TYR A 1 158 ? 8.883 -5.523 7.068 1.00 87.56 158 TYR A N 1
ATOM 1230 C CA . TYR A 1 158 ? 8.131 -5.848 5.849 1.00 87.56 158 TYR A CA 1
ATOM 1231 C C . TYR A 1 158 ? 8.399 -7.288 5.432 1.00 87.56 158 TYR A C 1
ATOM 1233 O O . TYR A 1 158 ? 7.465 -8.010 5.095 1.00 87.56 158 TYR A O 1
ATOM 1241 N N . LYS A 1 159 ? 9.669 -7.713 5.514 1.00 86.25 159 LYS A N 1
ATOM 1242 C CA . LYS A 1 159 ? 10.057 -9.107 5.296 1.00 86.25 159 LYS A CA 1
ATOM 1243 C C . LYS A 1 159 ? 9.311 -10.030 6.260 1.00 86.25 159 LYS A C 1
ATOM 1245 O O . LYS A 1 159 ? 8.643 -10.942 5.802 1.00 86.25 159 LYS A O 1
ATOM 1250 N N . PHE A 1 160 ? 9.329 -9.724 7.558 1.00 90.88 160 PHE A N 1
ATOM 1251 C CA . PHE A 1 160 ? 8.608 -10.503 8.567 1.00 90.88 160 PHE A CA 1
ATOM 1252 C C . PHE A 1 160 ? 7.110 -10.643 8.252 1.00 90.88 160 PHE A C 1
ATOM 1254 O O . PHE A 1 160 ? 6.577 -11.746 8.294 1.00 90.88 160 PHE A O 1
ATOM 1261 N N . MET A 1 161 ? 6.428 -9.553 7.884 1.00 91.25 161 MET A N 1
ATOM 1262 C CA . MET A 1 161 ? 5.011 -9.630 7.504 1.00 91.25 161 MET A CA 1
ATOM 1263 C C . MET A 1 161 ? 4.780 -10.468 6.243 1.00 91.25 161 MET A C 1
ATOM 1265 O O . MET A 1 161 ? 3.814 -11.223 6.196 1.00 91.25 161 MET A O 1
ATOM 1269 N N . ARG A 1 162 ? 5.652 -10.364 5.232 1.00 91.25 162 ARG A N 1
ATOM 1270 C CA . ARG A 1 162 ? 5.578 -11.200 4.023 1.00 91.25 162 ARG A CA 1
ATOM 1271 C C . ARG A 1 162 ? 5.789 -12.675 4.359 1.00 91.25 162 ARG A C 1
ATOM 1273 O O . ARG A 1 162 ? 5.006 -13.499 3.910 1.00 91.25 162 ARG A O 1
ATOM 1280 N N . ASP A 1 163 ? 6.752 -12.992 5.221 1.00 91.00 163 ASP A N 1
ATOM 1281 C CA . ASP A 1 163 ? 7.012 -14.362 5.675 1.00 91.00 163 ASP A CA 1
ATOM 1282 C C . ASP A 1 163 ? 5.796 -14.954 6.417 1.00 91.00 163 ASP A C 1
ATOM 1284 O O . ASP A 1 163 ? 5.455 -16.120 6.217 1.00 91.00 163 ASP A O 1
ATOM 1288 N N . LEU A 1 164 ? 5.089 -14.149 7.224 1.00 93.62 164 LEU A N 1
ATOM 1289 C CA . LEU A 1 164 ? 3.8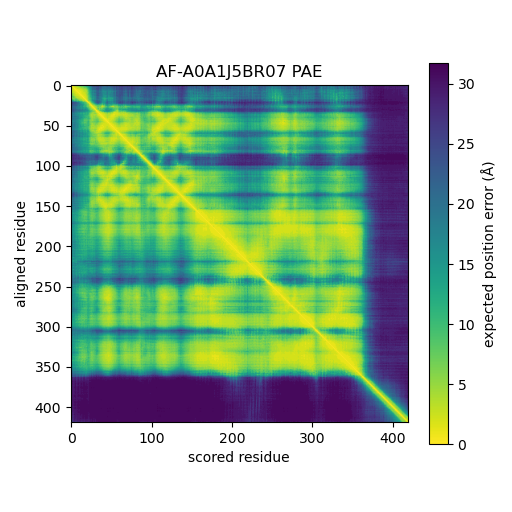28 -14.566 7.849 1.00 93.62 164 LEU A CA 1
ATOM 1290 C C . LEU A 1 164 ? 2.735 -14.851 6.812 1.00 93.62 164 LEU A C 1
ATOM 1292 O O . LEU A 1 164 ? 2.034 -15.855 6.927 1.00 93.62 164 LEU A O 1
ATOM 1296 N N . ILE A 1 165 ? 2.590 -13.988 5.803 1.00 93.62 165 ILE A N 1
ATOM 1297 C CA . ILE A 1 165 ? 1.614 -14.181 4.721 1.00 93.62 165 ILE A CA 1
ATOM 1298 C C . ILE A 1 165 ? 1.935 -15.455 3.943 1.00 93.62 165 ILE A C 1
ATOM 1300 O O . ILE A 1 165 ? 1.033 -16.251 3.719 1.00 93.62 165 ILE A O 1
ATOM 1304 N N . GLU A 1 166 ? 3.200 -15.682 3.589 1.00 91.88 166 GLU A N 1
ATOM 1305 C CA . GLU A 1 166 ? 3.651 -16.904 2.916 1.00 91.88 166 GLU A CA 1
ATOM 1306 C C . GLU A 1 166 ? 3.405 -18.152 3.774 1.00 91.88 166 GLU A C 1
ATOM 1308 O O . GLU A 1 166 ? 2.957 -19.182 3.273 1.00 91.88 166 GLU A O 1
ATOM 1313 N N . GLY A 1 167 ? 3.631 -18.063 5.088 1.00 93.50 167 GLY A N 1
ATOM 1314 C CA . GLY A 1 167 ? 3.312 -19.135 6.031 1.00 93.50 167 GLY A CA 1
ATOM 1315 C C . GLY A 1 167 ? 1.825 -19.499 6.030 1.00 93.50 167 GLY A C 1
ATOM 1316 O O . GLY A 1 167 ? 1.482 -20.677 5.960 1.00 93.50 167 GLY A O 1
ATOM 1317 N N . ILE A 1 168 ? 0.942 -18.498 6.048 1.00 94.69 168 ILE A N 1
ATOM 1318 C CA . ILE A 1 168 ? -0.511 -18.707 5.962 1.00 94.69 168 ILE A CA 1
ATOM 1319 C C . ILE A 1 168 ? -0.902 -19.215 4.568 1.00 94.69 168 ILE A C 1
ATOM 1321 O O . ILE A 1 168 ? -1.743 -20.105 4.453 1.00 94.69 168 ILE A O 1
ATOM 1325 N N . HIS A 1 169 ? -0.271 -18.695 3.516 1.00 93.50 169 HIS A N 1
ATOM 1326 C CA . HIS A 1 169 ? -0.547 -19.053 2.128 1.00 93.50 169 HIS A CA 1
ATOM 1327 C C . HIS A 1 169 ? -0.245 -20.530 1.825 1.00 93.50 169 HIS A C 1
ATOM 1329 O O . HIS A 1 169 ? -0.951 -21.161 1.043 1.00 93.50 169 HIS A O 1
ATOM 1335 N N . LYS A 1 170 ? 0.744 -21.125 2.507 1.00 93.06 170 LYS A N 1
ATOM 1336 C CA . LYS A 1 170 ? 1.016 -22.573 2.433 1.00 93.06 170 LYS A CA 1
ATOM 1337 C C . LYS A 1 170 ? -0.157 -23.436 2.904 1.00 93.06 170 LYS A C 1
ATOM 1339 O O . LYS A 1 170 ? -0.292 -24.564 2.444 1.00 93.06 170 LYS A O 1
ATOM 1344 N N . VAL A 1 171 ? -0.978 -22.928 3.824 1.00 94.81 171 VAL A N 1
ATOM 1345 C CA . VAL A 1 171 ? -2.169 -23.624 4.340 1.00 94.81 171 VAL A CA 1
ATOM 1346 C C . VAL A 1 171 ? -3.413 -23.238 3.539 1.00 94.81 171 VAL A C 1
ATOM 1348 O O . VAL A 1 171 ? -4.244 -24.088 3.233 1.00 94.81 171 VAL A O 1
ATOM 1351 N N . ILE A 1 172 ? -3.538 -21.957 3.187 1.00 93.62 172 ILE A N 1
ATOM 1352 C CA . ILE A 1 172 ? -4.647 -21.401 2.411 1.00 93.62 172 ILE A CA 1
ATOM 1353 C C . ILE A 1 172 ? -4.065 -20.840 1.106 1.00 93.62 172 ILE A C 1
ATOM 1355 O O . ILE A 1 172 ? -3.597 -19.700 1.123 1.00 93.62 172 ILE A O 1
ATOM 1359 N N . PRO A 1 173 ? -4.103 -21.585 -0.019 1.00 90.56 173 PRO A N 1
ATOM 1360 C CA . PRO A 1 173 ? -3.442 -21.220 -1.280 1.00 90.56 173 PRO A CA 1
ATOM 1361 C C . PRO A 1 173 ? -4.194 -20.110 -2.040 1.00 90.56 173 PRO A C 1
ATOM 1363 O O . PRO A 1 173 ? -4.593 -20.250 -3.196 1.00 90.56 173 PRO A O 1
ATOM 1366 N N . ASN A 1 174 ? -4.461 -19.005 -1.351 1.00 93.06 174 ASN A N 1
ATOM 1367 C CA . ASN A 1 174 ? -5.024 -17.781 -1.882 1.00 93.06 174 ASN A CA 1
ATOM 1368 C C . ASN A 1 174 ? -4.588 -16.595 -1.011 1.00 93.06 174 ASN A C 1
ATOM 1370 O O . ASN A 1 174 ? -4.953 -16.499 0.165 1.00 93.06 174 ASN A O 1
ATOM 1374 N N . TYR A 1 175 ? -3.847 -15.654 -1.595 1.00 93.56 175 TYR A N 1
ATOM 1375 C CA . TYR A 1 175 ? -3.309 -14.524 -0.841 1.00 93.56 175 TYR A CA 1
ATOM 1376 C C . TYR A 1 175 ? -4.375 -13.583 -0.269 1.00 93.56 175 TYR A C 1
ATOM 1378 O O . TYR A 1 175 ? -4.154 -13.000 0.789 1.00 93.56 175 TYR A O 1
ATOM 1386 N N . GLY A 1 176 ? -5.547 -13.456 -0.898 1.00 93.88 176 GLY A N 1
ATOM 1387 C CA . GLY A 1 176 ? -6.633 -12.642 -0.347 1.00 93.88 176 GLY A CA 1
ATOM 1388 C C . GLY A 1 176 ? -7.149 -13.208 0.977 1.00 93.88 176 GLY A C 1
ATOM 1389 O O . GLY A 1 176 ? -7.263 -12.479 1.963 1.00 93.88 176 GLY A O 1
ATOM 1390 N N . PHE A 1 177 ? -7.358 -14.526 1.047 1.00 95.00 177 PHE A N 1
ATOM 1391 C CA . PHE A 1 177 ? -7.707 -15.192 2.304 1.00 95.00 177 PHE A CA 1
ATOM 1392 C C . PHE A 1 177 ? -6.547 -15.213 3.306 1.00 95.00 177 PHE A C 1
ATOM 1394 O O . PHE A 1 177 ? -6.791 -15.071 4.505 1.00 95.00 177 PHE A O 1
ATOM 1401 N N . ALA A 1 178 ? -5.297 -15.307 2.845 1.00 95.31 178 ALA A N 1
ATOM 1402 C CA . ALA A 1 178 ? -4.134 -15.208 3.725 1.00 95.31 178 ALA A CA 1
ATOM 1403 C C . ALA A 1 178 ? -4.053 -13.836 4.421 1.00 95.31 178 ALA A C 1
ATOM 1405 O O . ALA A 1 178 ? -3.825 -13.768 5.630 1.00 95.31 178 ALA A O 1
ATOM 1406 N N . ILE A 1 179 ? -4.324 -12.746 3.692 1.00 94.81 179 ILE A N 1
ATOM 1407 C CA . ILE A 1 179 ? -4.412 -11.388 4.253 1.00 94.81 179 ILE A CA 1
ATOM 1408 C C . ILE A 1 179 ? -5.557 -11.296 5.272 1.00 94.81 179 ILE A C 1
ATOM 1410 O O . ILE A 1 179 ? -5.371 -10.734 6.355 1.00 94.81 179 ILE A O 1
ATOM 1414 N N . ILE A 1 180 ? -6.728 -11.869 4.969 1.00 95.81 180 ILE A N 1
ATOM 1415 C CA . ILE A 1 180 ? -7.870 -11.903 5.899 1.00 95.81 180 ILE A CA 1
ATOM 1416 C C . ILE A 1 180 ? -7.486 -12.623 7.199 1.00 95.81 180 ILE A C 1
ATOM 1418 O O . ILE A 1 180 ? -7.668 -12.074 8.287 1.00 95.81 180 ILE A O 1
ATOM 1422 N N . ALA A 1 181 ? -6.901 -13.817 7.097 1.00 96.00 181 ALA A N 1
ATOM 1423 C CA . ALA A 1 181 ? -6.474 -14.611 8.244 1.00 96.00 181 ALA A CA 1
ATOM 1424 C C . ALA A 1 181 ? -5.405 -13.891 9.081 1.00 96.00 181 ALA A C 1
ATOM 1426 O O . ALA A 1 181 ? -5.533 -13.814 10.304 1.00 96.00 181 ALA A O 1
ATOM 1427 N N . LEU A 1 182 ? -4.403 -13.279 8.438 1.00 94.69 182 LEU A N 1
ATOM 1428 C CA . LEU A 1 182 ? -3.404 -12.458 9.124 1.00 94.69 182 LEU A CA 1
ATOM 1429 C C . LEU A 1 182 ? -4.063 -11.314 9.904 1.00 94.69 182 LEU A C 1
ATOM 1431 O O . LEU A 1 182 ? -3.718 -11.060 11.058 1.00 94.69 182 LEU A O 1
ATOM 1435 N N . THR A 1 183 ? -5.041 -10.644 9.292 1.00 94.00 183 THR A N 1
ATOM 1436 C CA . THR A 1 183 ? -5.779 -9.544 9.926 1.00 94.00 183 THR A CA 1
ATOM 1437 C C . THR A 1 183 ? -6.512 -10.016 11.179 1.00 94.00 183 THR A C 1
ATOM 1439 O O . THR A 1 183 ? -6.461 -9.341 12.208 1.00 94.00 183 THR A O 1
ATOM 1442 N N . ILE A 1 184 ? -7.156 -11.186 11.118 1.00 94.81 184 ILE A N 1
ATOM 1443 C CA . ILE A 1 184 ? -7.838 -11.804 12.262 1.00 94.81 184 ILE A CA 1
ATOM 1444 C C . ILE A 1 184 ? -6.839 -12.098 13.386 1.00 94.81 184 ILE A C 1
ATOM 1446 O O . ILE A 1 184 ? -7.085 -11.711 14.526 1.00 94.81 184 ILE A O 1
ATOM 1450 N N . ILE A 1 185 ? -5.691 -12.707 13.079 1.00 93.69 185 ILE A N 1
ATOM 1451 C CA . ILE A 1 185 ? -4.651 -13.030 14.071 1.00 93.69 185 ILE A CA 1
ATOM 1452 C C . ILE A 1 185 ? -4.147 -11.760 14.767 1.00 93.69 185 ILE A C 1
ATOM 1454 O O . ILE A 1 185 ? -4.129 -11.681 15.997 1.00 93.69 185 ILE A O 1
ATOM 1458 N N . ILE A 1 186 ? -3.794 -10.735 13.988 1.00 91.38 186 ILE A N 1
ATOM 1459 C CA . ILE A 1 186 ? -3.341 -9.440 14.509 1.00 91.38 186 ILE A CA 1
ATOM 1460 C C . ILE A 1 186 ? -4.405 -8.820 15.423 1.00 91.38 186 ILE A C 1
ATOM 1462 O O . ILE A 1 186 ? -4.088 -8.292 16.494 1.00 91.38 186 ILE A O 1
ATOM 1466 N N . LYS A 1 187 ? -5.678 -8.888 15.025 1.00 89.56 187 LYS A N 1
ATOM 1467 C CA . LYS A 1 187 ? -6.800 -8.376 15.813 1.00 89.56 187 LYS A CA 1
ATOM 1468 C C . LYS A 1 187 ? -6.994 -9.120 17.124 1.00 89.56 187 LYS A C 1
ATOM 1470 O O . LYS A 1 187 ? -7.139 -8.473 18.153 1.00 89.56 187 LYS A O 1
ATOM 1475 N N . LEU A 1 188 ? -6.908 -10.445 17.119 1.00 91.88 188 LEU A N 1
ATOM 1476 C CA . LEU A 1 188 ? -7.001 -11.245 18.341 1.00 91.88 188 LEU A CA 1
ATOM 1477 C C . LEU A 1 188 ? -5.886 -10.896 19.337 1.00 91.88 188 LEU A C 1
ATOM 1479 O O . LEU A 1 188 ? -6.159 -10.721 20.523 1.00 91.88 188 LEU A O 1
ATOM 1483 N N . ILE A 1 189 ? -4.654 -10.709 18.854 1.00 91.00 189 ILE A N 1
ATOM 1484 C CA . ILE A 1 189 ? -3.511 -10.311 19.692 1.00 91.00 189 ILE A CA 1
ATOM 1485 C C . ILE A 1 189 ? -3.698 -8.892 20.252 1.00 91.00 189 ILE A C 1
ATOM 1487 O O . ILE A 1 189 ? -3.370 -8.619 21.407 1.00 91.00 189 ILE A O 1
ATOM 1491 N N . THR A 1 190 ? -4.237 -7.973 19.448 1.00 88.25 190 THR A N 1
ATOM 1492 C CA . THR A 1 190 ? -4.428 -6.563 19.834 1.00 88.25 190 THR A CA 1
ATOM 1493 C C . THR A 1 190 ? -5.741 -6.294 20.580 1.00 88.25 190 THR A C 1
ATOM 1495 O O . THR A 1 190 ? -5.889 -5.234 21.192 1.00 88.25 190 THR A O 1
ATOM 1498 N N . HIS A 1 191 ? -6.655 -7.264 20.640 1.00 88.94 191 HIS A N 1
ATOM 1499 C CA . HIS A 1 191 ? -7.951 -7.165 21.309 1.00 88.94 191 HIS A CA 1
ATOM 1500 C C . HIS A 1 191 ? -7.917 -6.606 22.751 1.00 88.94 191 HIS A C 1
ATOM 1502 O O . HIS A 1 191 ? -8.688 -5.684 23.047 1.00 88.94 191 HIS A O 1
ATOM 1508 N N . PRO A 1 192 ? -7.051 -7.075 23.680 1.00 87.94 192 PRO A N 1
ATOM 1509 C CA . PRO A 1 192 ? -7.032 -6.556 25.054 1.00 87.94 192 PRO A CA 1
ATOM 1510 C C . PRO A 1 192 ? -6.654 -5.069 25.117 1.00 87.94 192 PRO A C 1
ATOM 1512 O O . PRO A 1 192 ? -7.213 -4.299 25.913 1.00 87.94 192 PRO A O 1
ATOM 1515 N N . LEU A 1 193 ? -5.746 -4.645 24.236 1.00 86.00 193 LEU A N 1
ATOM 1516 C CA . LEU A 1 193 ? -5.371 -3.247 24.085 1.00 86.00 193 LEU A CA 1
ATOM 1517 C C . LEU A 1 193 ? -6.564 -2.435 23.563 1.00 86.00 193 LEU A C 1
ATOM 1519 O O . LEU A 1 193 ? -6.939 -1.426 24.164 1.00 86.00 193 LEU A O 1
ATOM 1523 N N . THR A 1 194 ? -7.215 -2.919 22.506 1.00 83.62 194 THR A N 1
ATOM 1524 C CA . THR A 1 194 ? -8.398 -2.296 21.902 1.00 83.62 194 THR A CA 1
ATOM 1525 C C . THR A 1 194 ? -9.557 -2.146 22.896 1.00 83.62 194 THR A C 1
ATOM 1527 O O . THR A 1 194 ? -10.166 -1.077 22.987 1.00 83.62 194 THR A O 1
ATOM 1530 N N . LYS A 1 195 ? -9.810 -3.153 23.739 1.00 85.38 195 LYS A N 1
ATOM 1531 C CA . LYS A 1 195 ? -10.818 -3.092 24.812 1.00 85.38 195 LYS A CA 1
ATOM 1532 C C . LYS A 1 195 ? -10.553 -1.957 25.803 1.00 85.38 195 LYS A C 1
ATOM 1534 O O . LYS A 1 195 ? -11.471 -1.217 26.170 1.00 85.38 195 LYS A O 1
ATOM 1539 N N . THR A 1 196 ? -9.300 -1.788 26.217 1.00 83.75 196 THR A N 1
ATOM 1540 C CA . THR A 1 196 ? -8.894 -0.717 27.142 1.00 83.75 196 THR A CA 1
ATOM 1541 C C . THR A 1 196 ? -9.083 0.665 26.511 1.00 83.75 196 THR A C 1
ATOM 1543 O O . THR A 1 196 ? -9.575 1.593 27.160 1.00 83.75 196 THR A O 1
ATOM 1546 N N . GLN A 1 197 ? -8.770 0.790 25.222 1.00 80.69 197 GLN A N 1
ATOM 1547 C CA . GLN A 1 197 ? -8.930 2.030 24.467 1.00 80.69 197 GLN A CA 1
ATOM 1548 C C . GLN A 1 197 ? -10.402 2.435 24.297 1.00 80.69 197 GLN A C 1
ATOM 1550 O O . GLN A 1 197 ? -10.762 3.595 24.531 1.00 80.69 197 GLN A O 1
ATOM 1555 N N . PHE A 1 198 ? -11.283 1.487 23.961 1.00 80.44 198 PHE A N 1
ATOM 1556 C CA . PHE A 1 198 ? -12.718 1.763 23.860 1.00 80.44 198 PHE A CA 1
ATOM 1557 C C . PHE A 1 198 ? -13.329 2.143 25.206 1.00 80.44 198 PHE A C 1
ATOM 1559 O O . PHE A 1 198 ? -14.133 3.072 25.264 1.00 80.44 198 PHE A O 1
ATOM 1566 N N . LYS A 1 199 ? -12.895 1.516 26.307 1.00 81.56 199 LYS A N 1
ATOM 1567 C CA . LYS A 1 199 ? -13.320 1.911 27.658 1.00 81.56 199 LYS A CA 1
ATOM 1568 C C . LYS A 1 199 ? -12.945 3.362 27.975 1.00 81.56 199 LYS A C 1
ATOM 1570 O O . LYS A 1 199 ? -13.757 4.084 28.551 1.00 81.56 199 LYS A O 1
ATOM 1575 N N . SER A 1 200 ? -11.744 3.806 27.593 1.00 81.62 200 SER A N 1
ATOM 1576 C CA . SER A 1 200 ? -11.330 5.206 27.767 1.00 81.62 200 SER A CA 1
ATOM 1577 C C . SER A 1 200 ? -12.171 6.160 26.911 1.00 81.62 200 SER A C 1
ATOM 1579 O O . SER A 1 200 ? -12.698 7.159 27.405 1.00 81.62 200 SER A O 1
ATOM 1581 N N . THR A 1 201 ? -12.397 5.795 25.648 1.00 80.88 201 THR A N 1
ATOM 1582 C CA . THR A 1 201 ? -13.212 6.580 24.710 1.00 80.88 201 THR A CA 1
ATOM 1583 C C . THR A 1 201 ? -14.660 6.717 25.186 1.00 80.88 201 THR A C 1
ATOM 1585 O O . THR A 1 201 ? -15.220 7.810 25.138 1.00 80.88 201 THR A O 1
ATOM 1588 N N . ALA A 1 202 ? -15.251 5.646 25.719 1.00 80.44 202 ALA A N 1
ATOM 1589 C CA . ALA A 1 202 ? -16.602 5.665 26.270 1.00 80.44 202 ALA A CA 1
ATOM 1590 C C . ALA A 1 202 ? -16.732 6.624 27.467 1.00 80.44 202 ALA A C 1
ATOM 1592 O O . ALA A 1 202 ? -17.677 7.413 27.531 1.00 80.44 202 ALA A O 1
ATOM 1593 N N . LYS A 1 203 ? -15.754 6.626 28.386 1.00 81.12 203 LYS A N 1
ATOM 1594 C CA . LYS A 1 203 ? -15.715 7.591 29.499 1.00 81.12 203 LYS A CA 1
ATOM 1595 C C . LYS A 1 203 ? -15.612 9.033 28.999 1.00 81.12 203 LYS A C 1
ATOM 1597 O O . LYS A 1 203 ? -16.303 9.905 29.516 1.00 81.12 203 LYS A O 1
ATOM 1602 N N . MET A 1 204 ? -14.793 9.275 27.975 1.00 80.44 204 MET A N 1
ATOM 1603 C CA . MET A 1 204 ? -14.658 10.598 27.364 1.00 80.44 204 MET A CA 1
ATOM 1604 C C . MET A 1 204 ? -15.957 11.064 26.698 1.00 80.44 204 MET A C 1
ATOM 1606 O O . MET A 1 204 ? -16.327 12.225 26.833 1.00 80.44 204 MET A O 1
ATOM 1610 N N . GLN A 1 205 ? -16.673 10.176 26.005 1.00 80.62 205 GLN A N 1
ATOM 1611 C CA . GLN A 1 205 ? -17.967 10.504 25.400 1.00 80.62 205 GLN A CA 1
ATOM 1612 C C . GLN A 1 205 ? -19.022 10.863 26.460 1.00 80.62 205 GLN A C 1
ATOM 1614 O O . GLN A 1 205 ? -19.819 11.768 26.230 1.00 80.62 205 GLN A O 1
ATOM 1619 N N . LYS A 1 206 ? -18.979 10.242 27.648 1.00 80.69 206 LYS A N 1
ATOM 1620 C CA . LYS A 1 206 ? -19.897 10.551 28.757 1.00 80.69 206 LYS A CA 1
ATOM 1621 C C . LYS A 1 206 ? -19.739 11.973 29.314 1.00 80.69 206 LYS A C 1
ATOM 1623 O O . LYS A 1 206 ? -20.739 12.574 29.687 1.00 80.69 206 LYS A O 1
ATOM 1628 N N . ILE A 1 207 ? -18.519 12.515 29.340 1.00 85.00 207 ILE A N 1
ATOM 1629 C CA . ILE A 1 207 ? -18.236 13.877 29.843 1.00 85.00 207 ILE A CA 1
ATOM 1630 C C . ILE A 1 207 ? -18.374 14.973 28.768 1.00 85.00 207 ILE A C 1
ATOM 1632 O O . ILE A 1 207 ? -18.333 16.161 29.082 1.00 85.00 207 ILE A O 1
ATOM 1636 N N . GLN A 1 208 ? -18.579 14.612 27.494 1.00 84.25 208 GLN A N 1
ATOM 1637 C CA . GLN A 1 208 ? -18.812 15.574 26.405 1.00 84.25 208 GLN A CA 1
ATOM 1638 C C . GLN A 1 208 ? -19.902 16.628 26.678 1.00 84.25 208 GLN A C 1
ATOM 1640 O O . GLN A 1 208 ? -19.666 17.790 26.342 1.00 84.25 208 GLN A O 1
ATOM 1645 N N . PRO A 1 209 ? -21.078 16.315 27.261 1.00 84.62 209 PRO A N 1
ATOM 1646 C CA . PRO A 1 209 ? -22.079 17.342 27.555 1.00 84.62 209 PRO A CA 1
ATOM 1647 C C . PRO A 1 209 ? -21.576 18.404 28.545 1.00 84.62 209 PRO A C 1
ATOM 1649 O O . PRO A 1 209 ? -21.869 19.585 28.368 1.00 84.62 209 PRO A O 1
ATOM 1652 N N . GLU A 1 210 ? -20.782 18.025 29.548 1.00 86.25 210 GLU A N 1
ATOM 1653 C CA . GLU A 1 210 ? -20.177 18.971 30.498 1.00 86.25 210 GLU A CA 1
ATOM 1654 C C . GLU A 1 210 ? -19.129 19.850 29.811 1.00 86.25 210 GLU A C 1
ATOM 1656 O O . GLU A 1 210 ? -19.116 21.070 29.984 1.00 86.25 210 GLU A O 1
ATOM 1661 N N . ILE A 1 211 ? -18.322 19.251 28.932 1.00 87.00 211 ILE A N 1
ATOM 1662 C CA . ILE A 1 211 ? -17.362 19.974 28.093 1.00 87.00 211 ILE A CA 1
ATOM 1663 C C . ILE A 1 211 ? -18.083 20.992 27.196 1.00 87.00 211 ILE A C 1
ATOM 1665 O O . ILE A 1 211 ? -17.640 22.137 27.100 1.00 87.00 211 ILE A O 1
ATOM 1669 N N . LYS A 1 212 ? -19.215 20.623 26.577 1.00 86.62 212 LYS A N 1
ATOM 1670 C CA . LYS A 1 212 ? -20.029 21.545 25.764 1.00 86.62 212 LYS A CA 1
ATOM 1671 C C . LYS A 1 212 ? -20.560 22.715 26.600 1.00 86.62 212 LYS A C 1
ATOM 1673 O O . LYS A 1 212 ? -20.487 23.855 26.144 1.00 86.62 212 LYS A O 1
ATOM 1678 N N . LYS A 1 213 ? -21.024 22.472 27.834 1.00 89.31 213 LYS A N 1
ATOM 1679 C CA . LYS A 1 213 ? -21.470 23.537 28.756 1.00 89.31 213 LYS A CA 1
ATOM 1680 C C . LYS A 1 213 ? -20.337 24.510 29.098 1.00 89.31 213 LYS A C 1
ATOM 1682 O O . LYS A 1 213 ? -20.546 25.719 29.072 1.00 89.31 213 LYS A O 1
ATOM 1687 N N . ILE A 1 214 ? -19.128 24.009 29.355 1.00 87.50 214 ILE A N 1
ATOM 1688 C CA . ILE A 1 214 ? -17.942 24.843 29.625 1.00 87.50 214 ILE A CA 1
ATOM 1689 C C . ILE A 1 214 ? -17.570 25.678 28.399 1.00 87.50 214 ILE A C 1
ATOM 1691 O O . ILE A 1 214 ? -17.334 26.879 28.519 1.00 87.50 214 ILE A O 1
ATOM 1695 N N . GLN A 1 215 ? -17.562 25.067 27.213 1.00 86.50 215 GLN A N 1
ATOM 1696 C CA . GLN A 1 215 ? -17.284 25.770 25.959 1.00 86.50 215 GLN A CA 1
ATOM 1697 C C . GLN A 1 215 ? -18.317 26.862 25.666 1.00 86.50 215 GLN A C 1
ATOM 1699 O O . GLN A 1 215 ? -17.955 27.908 25.139 1.00 86.50 215 GLN A O 1
ATOM 1704 N N . GLN A 1 216 ? -19.587 26.644 26.022 1.00 88.56 216 GLN A N 1
ATOM 1705 C CA . GLN A 1 216 ? -20.634 27.659 25.909 1.00 88.56 216 GLN A CA 1
ATOM 1706 C C . GLN A 1 216 ? -20.486 28.774 26.953 1.00 88.56 216 GLN A C 1
ATOM 1708 O O . GLN A 1 216 ? -20.699 29.935 26.616 1.00 88.56 216 GLN A O 1
ATOM 1713 N N . LYS A 1 217 ? -20.096 28.438 28.189 1.00 91.44 217 LYS A N 1
ATOM 1714 C CA . LYS A 1 217 ? -19.905 29.398 29.288 1.00 91.44 217 LYS A CA 1
ATOM 1715 C C . LYS A 1 217 ? -18.704 30.323 29.074 1.00 91.44 217 LYS A C 1
ATOM 1717 O O . LYS A 1 217 ? -18.756 31.481 29.465 1.00 91.44 217 LYS A O 1
ATOM 1722 N N . TYR A 1 218 ? -17.631 29.818 28.468 1.00 91.38 218 TYR A N 1
ATOM 1723 C CA . TYR A 1 218 ? -16.380 30.552 28.252 1.00 91.38 218 TYR A CA 1
ATOM 1724 C C . TYR A 1 218 ? -16.089 30.781 26.760 1.00 91.38 218 TYR A C 1
ATOM 1726 O O . TYR A 1 218 ? -14.937 30.689 26.338 1.00 91.38 218 TYR A O 1
ATOM 1734 N N . LYS A 1 219 ? -17.117 31.074 25.945 1.00 87.88 219 LYS A N 1
ATOM 1735 C CA . LYS A 1 219 ? -16.946 31.350 24.502 1.00 87.88 219 LYS A CA 1
ATOM 1736 C C . LYS A 1 219 ? -15.935 32.468 24.232 1.00 87.88 219 LYS A C 1
ATOM 1738 O O . LYS A 1 219 ? -15.138 32.344 23.304 1.00 87.88 219 LYS A O 1
ATOM 1743 N N . ASP A 1 220 ? -15.945 33.497 25.074 1.00 91.06 220 ASP A N 1
ATOM 1744 C CA . ASP A 1 220 ? -15.100 34.687 24.930 1.00 91.06 220 ASP A CA 1
ATOM 1745 C C . ASP A 1 220 ? -13.704 34.521 25.558 1.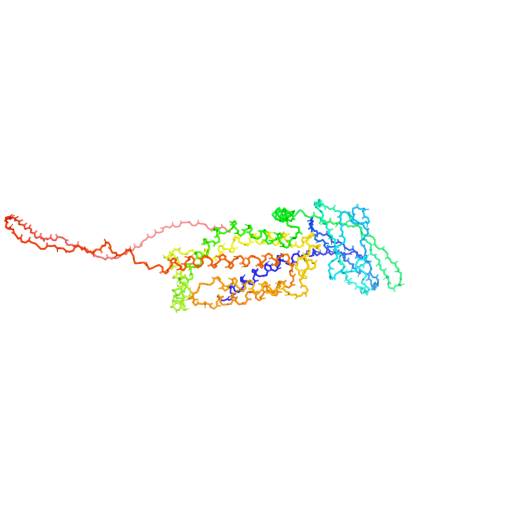00 91.06 220 ASP A C 1
ATOM 1747 O O . ASP A 1 220 ? -12.802 35.310 25.285 1.00 91.06 220 ASP A O 1
ATOM 1751 N N . ASP A 1 221 ? -13.484 33.462 26.351 1.00 92.00 221 ASP A N 1
ATOM 1752 C CA . ASP A 1 221 ? -12.191 33.151 26.974 1.00 92.00 221 ASP A CA 1
ATOM 1753 C C . ASP A 1 221 ? -11.760 31.696 26.694 1.00 92.00 221 ASP A C 1
ATOM 1755 O O . ASP A 1 221 ? -11.912 30.795 27.532 1.00 92.00 221 ASP A O 1
ATOM 1759 N N . PRO A 1 222 ? -11.158 31.437 25.517 1.00 87.81 222 PRO A N 1
ATOM 1760 C CA . PRO A 1 222 ? -10.710 30.102 25.140 1.00 87.81 222 PRO A CA 1
ATOM 1761 C C . PRO A 1 222 ? -9.582 29.567 26.033 1.00 87.81 222 PRO A C 1
ATOM 1763 O O . PRO A 1 222 ? -9.386 28.351 26.100 1.00 87.81 222 PRO A O 1
ATOM 1766 N N . LYS A 1 223 ? -8.821 30.431 26.723 1.00 91.81 223 LYS A N 1
ATOM 1767 C CA . LYS A 1 223 ? -7.775 29.974 27.651 1.00 91.81 223 LYS A CA 1
ATOM 1768 C C . LYS A 1 223 ? -8.416 29.360 28.889 1.00 91.81 223 LYS A C 1
ATOM 1770 O O . LYS A 1 223 ? -8.074 28.229 29.241 1.00 91.81 223 LYS A O 1
ATOM 1775 N N . LYS A 1 224 ? -9.384 30.055 29.485 1.00 91.44 224 LYS A N 1
ATOM 1776 C CA . LYS A 1 224 ? -10.132 29.566 30.647 1.00 91.44 224 LYS A CA 1
ATOM 1777 C C . LYS A 1 224 ? -10.993 28.352 30.305 1.00 91.44 224 LYS A C 1
ATOM 1779 O O . LYS A 1 224 ? -11.005 27.389 31.068 1.00 91.44 224 LYS A O 1
ATOM 1784 N N . ALA A 1 225 ? -11.602 28.330 29.116 1.00 90.44 225 ALA A N 1
ATOM 1785 C CA . ALA A 1 225 ? -12.317 27.157 28.612 1.00 90.44 225 ALA A CA 1
ATOM 1786 C C . ALA A 1 225 ? -11.417 25.907 28.568 1.00 90.44 225 ALA A C 1
ATOM 1788 O O . ALA A 1 225 ? -11.802 24.848 29.054 1.00 90.44 225 ALA A O 1
ATOM 1789 N N . ASN A 1 226 ? -10.196 26.020 28.032 1.00 88.88 226 ASN A N 1
ATOM 1790 C CA . ASN A 1 226 ? -9.267 24.887 27.949 1.00 88.88 226 ASN A CA 1
ATOM 1791 C C . ASN A 1 226 ? -8.772 24.418 29.327 1.00 88.88 226 ASN A C 1
ATOM 1793 O O . ASN A 1 226 ? -8.620 23.214 29.539 1.00 88.88 226 ASN A O 1
ATOM 1797 N N . GLN A 1 227 ? -8.527 25.346 30.257 1.00 91.00 227 GLN A N 1
ATOM 1798 C CA . GLN A 1 227 ? -8.133 25.019 31.633 1.00 91.00 227 GLN A CA 1
ATOM 1799 C C . GLN A 1 227 ? -9.235 24.242 32.359 1.00 91.00 227 GLN A C 1
ATOM 1801 O O . GLN A 1 227 ? -8.963 23.209 32.968 1.00 91.00 227 GLN A O 1
ATOM 1806 N N . GLU A 1 228 ? -10.477 24.701 32.232 1.00 90.38 228 GLU A N 1
ATOM 1807 C CA . GLU A 1 228 ? -11.632 24.088 32.879 1.00 90.38 228 GLU A CA 1
ATOM 1808 C C . GLU A 1 228 ? -11.966 22.718 32.275 1.00 90.38 228 GLU A C 1
ATOM 1810 O O . GLU A 1 228 ? -12.206 21.752 32.993 1.00 90.38 228 GLU A O 1
ATOM 1815 N N . VAL A 1 229 ? -11.859 22.585 30.950 1.00 89.56 229 VAL A N 1
ATOM 1816 C CA . VAL A 1 229 ? -11.960 21.284 30.276 1.00 89.56 229 VAL A CA 1
ATOM 1817 C C . VAL A 1 229 ? -10.898 20.311 30.801 1.00 89.56 229 VAL A C 1
ATOM 1819 O O . VAL A 1 229 ? -11.217 19.161 31.098 1.00 89.56 229 VAL A O 1
ATOM 1822 N N . MET A 1 230 ? -9.645 20.753 30.966 1.00 89.00 230 MET A N 1
ATOM 1823 C CA . MET A 1 230 ? -8.576 19.911 31.520 1.00 89.00 230 MET A CA 1
ATOM 1824 C C . MET A 1 230 ? -8.843 19.518 32.983 1.00 89.00 230 MET A C 1
ATOM 1826 O O . MET A 1 230 ? -8.507 18.403 33.384 1.00 89.00 230 MET A O 1
ATOM 1830 N N . ARG A 1 231 ? -9.460 20.406 33.772 1.00 90.31 231 ARG A N 1
ATOM 1831 C CA . ARG A 1 231 ? -9.876 20.131 35.154 1.00 90.31 231 ARG A CA 1
ATOM 1832 C C . ARG A 1 231 ? -10.904 19.000 35.206 1.00 90.31 231 ARG A C 1
ATOM 1834 O O . ARG A 1 231 ? -10.659 18.012 35.891 1.00 90.31 231 ARG A O 1
ATOM 1841 N N . ILE A 1 232 ? -11.953 19.069 34.383 1.00 88.81 232 ILE A N 1
ATOM 1842 C CA . ILE A 1 232 ? -12.974 18.011 34.273 1.00 88.81 232 ILE A CA 1
ATOM 1843 C C . ILE A 1 232 ? -12.368 16.666 33.858 1.00 88.81 232 ILE A C 1
ATOM 1845 O O . ILE A 1 232 ? -12.721 15.634 34.434 1.00 88.81 232 ILE A O 1
ATOM 1849 N N . TYR A 1 233 ? -11.436 16.655 32.895 1.00 86.69 233 TYR A N 1
ATOM 1850 C CA . TYR A 1 233 ? -10.735 15.428 32.494 1.00 86.69 233 TYR A CA 1
ATOM 1851 C C . TYR A 1 233 ? -9.986 14.781 33.670 1.00 86.69 233 TYR A C 1
ATOM 1853 O O . TYR A 1 233 ? -10.040 13.559 33.831 1.00 86.69 233 TYR A O 1
ATOM 1861 N N . LYS A 1 234 ? -9.317 15.590 34.504 1.00 87.38 234 LYS A N 1
ATOM 1862 C CA . LYS A 1 234 ? -8.600 15.116 35.698 1.00 87.38 234 LYS A CA 1
ATOM 1863 C C . LYS A 1 234 ? -9.553 14.616 36.782 1.00 87.38 234 LYS A C 1
ATOM 1865 O O . LYS A 1 234 ? -9.342 13.520 37.288 1.00 87.38 234 LYS A O 1
ATOM 1870 N N . GLU A 1 235 ? -10.612 15.364 37.088 1.00 88.19 235 GLU A N 1
ATOM 1871 C CA . GLU A 1 235 ? -11.624 14.984 38.088 1.00 88.19 235 GLU A CA 1
ATOM 1872 C C . GLU A 1 235 ? -12.284 13.640 37.741 1.00 88.19 235 GLU A C 1
ATOM 1874 O O . GLU A 1 235 ? -12.434 12.763 38.592 1.00 88.19 235 GLU A O 1
ATOM 1879 N N . HIS A 1 236 ? -12.582 13.419 36.459 1.00 85.31 236 HIS A N 1
ATOM 1880 C CA . HIS A 1 236 ? -13.175 12.170 35.980 1.00 85.31 236 HIS A CA 1
ATOM 1881 C C . HIS A 1 236 ? -12.155 11.048 35.720 1.00 85.31 236 HIS A C 1
ATOM 1883 O O . HIS A 1 236 ? -12.540 9.963 35.271 1.00 85.31 236 HIS A O 1
ATOM 1889 N N . ASN A 1 237 ? -10.864 11.274 36.003 1.00 82.75 237 ASN A N 1
ATOM 1890 C CA . ASN A 1 237 ? -9.769 10.334 35.743 1.00 82.75 237 ASN A CA 1
ATOM 1891 C C . ASN A 1 237 ? -9.784 9.796 34.296 1.00 82.75 237 ASN A C 1
ATOM 1893 O O . ASN A 1 237 ? -9.577 8.604 34.039 1.00 82.75 237 ASN A O 1
ATOM 1897 N N . VAL A 1 238 ? -10.081 10.679 33.338 1.00 80.50 238 VAL A N 1
ATOM 1898 C CA . VAL A 1 238 ? -10.110 10.370 31.907 1.00 80.50 238 VAL A CA 1
ATOM 1899 C C . VAL A 1 238 ? -8.846 10.925 31.267 1.00 80.50 238 VAL A C 1
ATOM 1901 O O . VAL A 1 238 ? -8.616 12.132 31.242 1.00 80.50 238 VAL A O 1
ATOM 1904 N N . SER A 1 239 ? -8.018 10.044 30.710 1.00 72.81 239 SER A N 1
ATOM 1905 C CA . SER A 1 239 ? -6.835 10.465 29.969 1.00 72.81 239 SER A CA 1
ATOM 1906 C C . SER A 1 239 ? -7.233 10.984 28.586 1.00 72.81 239 SER A C 1
ATOM 1908 O O . SER A 1 239 ? -7.803 10.257 27.774 1.00 72.81 239 SER A O 1
ATOM 1910 N N . MET A 1 240 ? -6.870 12.232 28.275 1.00 65.25 240 MET A N 1
ATOM 1911 C CA . MET A 1 240 ? -7.059 12.809 26.935 1.00 65.25 240 MET A CA 1
ATOM 1912 C C . MET A 1 240 ? -6.341 11.979 25.850 1.00 65.25 240 MET A C 1
ATOM 1914 O O . MET A 1 240 ? -6.814 11.877 24.721 1.00 65.25 240 MET A O 1
ATOM 1918 N N . PHE A 1 241 ? -5.234 11.322 26.214 1.00 63.31 241 PHE A N 1
ATOM 1919 C CA . PHE A 1 241 ? -4.468 10.439 25.331 1.00 63.31 241 PHE A CA 1
ATOM 1920 C C . PHE A 1 241 ? -5.071 9.038 25.162 1.00 63.31 241 PHE A C 1
ATOM 1922 O O . PHE A 1 241 ? -4.760 8.349 24.195 1.00 63.31 241 PHE A O 1
ATOM 1929 N N . GLY A 1 242 ? -5.963 8.599 26.054 1.00 59.69 242 GLY A N 1
ATOM 1930 C CA . GLY A 1 242 ? -6.551 7.261 25.974 1.00 59.69 242 GLY A CA 1
ATOM 1931 C C . GLY A 1 242 ? -7.466 7.062 24.760 1.00 59.69 242 GLY A C 1
ATOM 1932 O O . GLY A 1 242 ? -7.616 5.934 24.299 1.00 59.69 242 GLY A O 1
ATOM 1933 N N . GLY A 1 243 ? -8.028 8.148 24.215 1.00 58.38 243 GLY A N 1
ATOM 1934 C CA . GLY A 1 243 ? -8.855 8.125 23.003 1.00 58.38 243 GLY A CA 1
ATOM 1935 C C . GLY A 1 243 ? -8.066 8.158 21.688 1.00 58.38 243 GLY A C 1
ATOM 1936 O O . GLY A 1 243 ? -8.573 7.703 20.668 1.00 58.38 243 GLY A O 1
ATOM 1937 N N . CYS A 1 244 ? -6.823 8.656 21.688 1.00 65.69 244 CYS A N 1
ATOM 1938 C CA . CYS A 1 244 ? -5.940 8.631 20.512 1.00 65.69 244 CYS A CA 1
ATOM 1939 C C . CYS A 1 244 ? -4.904 7.497 20.554 1.00 65.69 244 CYS A C 1
ATOM 1941 O O . CYS A 1 244 ? -4.237 7.241 19.554 1.00 65.69 244 CYS A O 1
ATOM 1943 N N . LEU A 1 245 ? -4.814 6.768 21.669 1.00 60.94 245 LEU A N 1
ATOM 1944 C CA . LEU A 1 245 ? -3.969 5.586 21.816 1.00 60.94 245 LEU A CA 1
ATOM 1945 C C . LEU A 1 245 ? -4.205 4.501 20.740 1.00 60.94 245 LEU A C 1
ATOM 1947 O O . LEU A 1 245 ? -3.207 3.924 20.305 1.00 60.94 245 LEU A O 1
ATOM 1951 N N . PRO A 1 246 ? -5.445 4.246 20.249 1.00 62.25 246 PRO A N 1
ATOM 1952 C CA . PRO A 1 246 ? -5.662 3.372 19.092 1.00 62.25 246 PRO A CA 1
ATOM 1953 C C . PRO A 1 246 ? -4.820 3.780 17.901 1.00 62.25 246 PRO A C 1
ATOM 1955 O O . PRO A 1 246 ? -4.151 2.946 17.312 1.00 62.25 246 PRO A O 1
ATOM 1958 N N . LEU A 1 247 ? -4.798 5.075 17.594 1.00 66.12 247 LEU A N 1
ATOM 1959 C CA . LEU A 1 247 ? -4.058 5.593 16.456 1.00 66.12 247 LEU A CA 1
ATOM 1960 C C . LEU A 1 247 ? -2.556 5.374 16.658 1.00 66.12 247 LEU A C 1
ATOM 1962 O O . LEU A 1 247 ? -1.886 4.938 15.735 1.00 66.12 247 LEU A O 1
ATOM 1966 N N . LEU A 1 248 ? -2.027 5.596 17.863 1.00 70.06 248 LEU A N 1
ATOM 1967 C CA . LEU A 1 248 ? -0.583 5.543 18.107 1.00 70.06 248 LEU A CA 1
ATOM 1968 C C . LEU A 1 248 ? 0.031 4.143 17.938 1.00 70.06 248 LEU A C 1
ATOM 1970 O O . LEU A 1 248 ? 1.128 4.036 17.405 1.00 70.06 248 LEU A O 1
ATOM 1974 N N . VAL A 1 249 ? -0.670 3.080 18.347 1.00 73.62 249 VAL A N 1
ATOM 1975 C CA . VAL A 1 249 ? -0.213 1.692 18.118 1.00 73.62 249 VAL A CA 1
ATOM 1976 C C . VAL A 1 249 ? -0.589 1.203 16.718 1.00 73.62 249 VAL A C 1
ATOM 1978 O O . VAL A 1 249 ? 0.164 0.454 16.096 1.00 73.62 249 VAL A O 1
ATOM 1981 N N . GLN A 1 250 ? -1.725 1.660 16.189 1.00 75.62 250 GLN A N 1
ATOM 1982 C CA . GLN A 1 250 ? -2.186 1.267 14.863 1.00 75.62 250 GLN A CA 1
ATOM 1983 C C . GLN A 1 250 ? -1.309 1.846 13.752 1.00 75.62 250 GLN A C 1
ATOM 1985 O O . GLN A 1 250 ? -1.082 1.155 12.767 1.00 75.62 250 GLN A O 1
ATOM 1990 N N . TRP A 1 251 ? -0.802 3.076 13.889 1.00 81.75 251 TRP A N 1
ATOM 1991 C CA . TRP A 1 251 ? 0.002 3.730 12.853 1.00 81.75 251 TRP A CA 1
ATOM 1992 C C . TRP A 1 251 ? 1.267 2.928 12.492 1.00 81.75 251 TRP A C 1
ATOM 1994 O O . TRP A 1 251 ? 1.408 2.597 11.316 1.00 81.75 251 TRP A O 1
ATOM 2004 N N . PRO A 1 252 ? 2.153 2.536 13.434 1.00 81.94 252 PRO A N 1
ATOM 2005 C CA . PRO A 1 252 ? 3.318 1.705 13.118 1.00 81.94 252 PRO A CA 1
ATOM 2006 C C . PRO A 1 252 ? 2.948 0.381 12.448 1.00 81.94 252 PRO A C 1
ATOM 2008 O O . PRO A 1 252 ? 3.542 0.010 11.438 1.00 81.94 252 PRO A O 1
ATOM 2011 N N . LEU A 1 253 ? 1.934 -0.306 12.976 1.00 83.25 253 LEU A N 1
ATOM 2012 C CA . LEU A 1 253 ? 1.463 -1.578 12.438 1.00 83.25 253 LEU A CA 1
ATOM 2013 C C . LEU A 1 253 ? 0.914 -1.422 11.012 1.00 83.25 253 LEU A C 1
ATOM 2015 O O . LEU A 1 253 ? 1.220 -2.229 10.137 1.00 83.25 253 LEU A O 1
ATOM 2019 N N . LEU A 1 254 ? 0.157 -0.351 10.767 1.00 83.38 254 LEU A N 1
ATOM 2020 C CA . LEU A 1 254 ? -0.369 0.007 9.457 1.00 83.38 254 LEU A CA 1
ATOM 2021 C C . LEU A 1 254 ? 0.763 0.285 8.468 1.00 83.38 254 LEU A C 1
ATOM 2023 O O . LEU A 1 254 ? 0.727 -0.242 7.366 1.00 83.38 254 LEU A O 1
ATOM 2027 N N . PHE A 1 255 ? 1.773 1.075 8.843 1.00 84.31 255 PHE A N 1
ATOM 2028 C CA . PHE A 1 255 ? 2.906 1.377 7.962 1.00 84.31 255 PHE A CA 1
ATOM 2029 C C . PHE A 1 255 ? 3.722 0.130 7.619 1.00 84.31 255 PHE A C 1
ATOM 2031 O O . PHE A 1 255 ? 4.175 -0.020 6.483 1.00 84.31 255 PHE A O 1
ATOM 2038 N N . VAL A 1 256 ? 3.894 -0.769 8.591 1.00 87.62 256 VAL A N 1
ATOM 2039 C CA . VAL A 1 256 ? 4.565 -2.055 8.391 1.00 87.62 256 VAL A CA 1
ATOM 2040 C C . VAL A 1 256 ? 3.789 -2.934 7.421 1.00 87.62 256 VAL A C 1
ATOM 2042 O O . VAL A 1 256 ? 4.363 -3.429 6.453 1.00 87.62 256 VAL A O 1
ATOM 2045 N N . LEU A 1 257 ? 2.488 -3.092 7.642 1.00 88.44 257 LEU A N 1
ATOM 2046 C CA . LEU A 1 257 ? 1.668 -3.945 6.799 1.00 88.44 257 LEU A CA 1
ATOM 2047 C C . LEU A 1 257 ? 1.446 -3.344 5.409 1.00 88.44 257 LEU A C 1
ATOM 2049 O O . LEU A 1 257 ? 1.542 -4.055 4.417 1.00 88.44 257 LEU A O 1
ATOM 2053 N N . PHE A 1 258 ? 1.218 -2.034 5.317 1.00 86.81 258 PHE A N 1
ATOM 2054 C CA . PHE A 1 258 ? 1.096 -1.342 4.040 1.00 86.81 258 PHE A CA 1
ATOM 2055 C C . PHE A 1 258 ? 2.365 -1.528 3.207 1.00 86.81 258 PHE A C 1
ATOM 2057 O O . PHE A 1 258 ? 2.279 -1.938 2.057 1.00 86.81 258 PHE A O 1
ATOM 2064 N N . GLY A 1 259 ? 3.546 -1.301 3.793 1.00 86.25 259 GLY A N 1
ATOM 2065 C CA . GLY A 1 259 ? 4.816 -1.516 3.099 1.00 86.25 259 GLY A CA 1
ATOM 2066 C C . GLY A 1 259 ? 5.057 -2.976 2.702 1.00 86.25 259 GLY A C 1
ATOM 2067 O O . GLY A 1 259 ? 5.678 -3.234 1.675 1.00 86.25 259 GLY A O 1
ATOM 2068 N N . ALA A 1 260 ? 4.544 -3.932 3.479 1.00 89.31 260 ALA A N 1
ATOM 2069 C CA . ALA A 1 260 ? 4.638 -5.353 3.165 1.00 89.31 260 ALA A CA 1
ATOM 2070 C C . ALA A 1 260 ? 3.721 -5.771 2.005 1.00 89.31 260 ALA A C 1
ATOM 2072 O O . ALA A 1 260 ? 4.160 -6.529 1.140 1.00 89.31 260 ALA A O 1
ATOM 2073 N N . LEU A 1 261 ? 2.478 -5.277 1.988 1.00 90.69 261 LEU A N 1
ATOM 2074 C CA . LEU A 1 261 ? 1.459 -5.628 0.995 1.00 90.69 261 LEU A CA 1
ATOM 2075 C C . LEU A 1 261 ? 1.602 -4.848 -0.313 1.00 90.69 261 LEU A C 1
ATOM 2077 O O . LEU A 1 261 ? 1.212 -5.338 -1.371 1.00 90.69 261 LEU A O 1
ATOM 2081 N N . ASN A 1 262 ? 2.121 -3.624 -0.244 1.00 86.62 262 ASN A N 1
ATOM 2082 C CA . ASN A 1 262 ? 2.269 -2.783 -1.416 1.00 86.62 262 ASN A CA 1
ATOM 2083 C C . ASN A 1 262 ? 3.317 -3.364 -2.366 1.00 86.62 262 ASN A C 1
ATOM 2085 O O . ASN A 1 262 ? 4.430 -3.691 -1.950 1.00 86.62 262 ASN A O 1
ATOM 2089 N N . ASN A 1 263 ? 2.964 -3.418 -3.649 1.00 82.31 263 ASN A N 1
ATOM 2090 C CA . ASN A 1 263 ? 3.863 -3.778 -4.736 1.00 82.31 263 ASN A CA 1
ATOM 2091 C C . ASN A 1 263 ? 4.549 -5.152 -4.588 1.00 82.31 263 ASN A C 1
ATOM 2093 O O . ASN A 1 263 ? 5.626 -5.360 -5.138 1.00 82.31 263 ASN A O 1
ATOM 2097 N N . TYR A 1 264 ? 3.946 -6.092 -3.856 1.00 89.00 264 TYR A N 1
ATOM 2098 C CA . TYR A 1 264 ? 4.519 -7.420 -3.643 1.00 89.00 264 TYR A CA 1
ATOM 2099 C C . TYR A 1 264 ? 4.333 -8.303 -4.884 1.00 89.00 264 TYR A C 1
ATOM 2101 O O . TYR A 1 264 ? 3.215 -8.506 -5.349 1.00 89.00 264 TYR A O 1
ATOM 2109 N N . ALA A 1 265 ? 5.426 -8.828 -5.434 1.00 85.94 265 ALA A N 1
ATOM 2110 C CA . ALA A 1 265 ? 5.432 -9.524 -6.718 1.00 85.94 265 ALA A CA 1
ATOM 2111 C C . ALA A 1 265 ? 4.506 -10.757 -6.768 1.00 85.94 265 ALA A C 1
ATOM 2113 O O . ALA A 1 265 ? 3.741 -10.863 -7.722 1.00 85.94 265 ALA A O 1
ATOM 2114 N N . PRO A 1 266 ? 4.450 -11.654 -5.763 1.00 87.75 266 PRO A N 1
ATOM 2115 C CA . PRO A 1 266 ? 3.534 -12.803 -5.800 1.00 87.75 266 PRO A CA 1
ATOM 2116 C C . PRO A 1 266 ? 2.042 -12.458 -5.915 1.00 87.75 266 PRO A C 1
ATOM 2118 O O . PRO A 1 266 ? 1.246 -13.256 -6.401 1.00 87.75 266 PRO A O 1
ATOM 2121 N N . PHE A 1 267 ? 1.638 -11.245 -5.538 1.00 89.56 267 PHE A N 1
ATOM 2122 C CA . PHE A 1 267 ? 0.246 -10.795 -5.644 1.00 89.56 267 PHE A CA 1
ATOM 2123 C C . PHE A 1 267 ? -0.213 -10.533 -7.082 1.00 89.56 267 PHE A C 1
ATOM 2125 O O . PHE A 1 267 ? -1.413 -10.457 -7.356 1.00 89.56 267 PHE A O 1
ATOM 2132 N N . ASN A 1 268 ? 0.733 -10.430 -8.007 1.00 85.12 268 ASN A N 1
ATOM 2133 C CA . ASN A 1 268 ? 0.503 -10.228 -9.429 1.00 85.12 268 ASN A CA 1
ATOM 2134 C C . ASN A 1 268 ? -0.266 -11.363 -10.108 1.00 85.12 268 ASN A C 1
ATOM 2136 O O . ASN A 1 268 ? -1.028 -11.122 -11.042 1.00 85.12 268 ASN A O 1
ATOM 2140 N N . THR A 1 269 ? -0.048 -12.597 -9.663 1.00 83.12 269 THR A N 1
ATOM 2141 C CA . THR A 1 269 ? -0.663 -13.803 -10.236 1.00 83.12 269 THR A CA 1
ATOM 2142 C C . THR A 1 269 ? -1.848 -14.293 -9.403 1.00 83.12 269 THR A C 1
ATOM 2144 O O . THR A 1 269 ? -2.530 -15.245 -9.780 1.00 83.12 269 THR A O 1
ATOM 2147 N N . SER A 1 270 ? -2.126 -13.629 -8.280 1.00 87.75 270 SER A N 1
ATOM 2148 C CA . SER A 1 270 ? -3.118 -14.062 -7.305 1.00 87.75 270 SER A CA 1
ATOM 2149 C C . SER A 1 270 ? -4.499 -13.485 -7.584 1.00 87.75 270 SER A C 1
ATOM 2151 O O . SER A 1 270 ? -4.735 -12.294 -7.378 1.00 87.75 270 SER A O 1
ATOM 2153 N N . ARG A 1 271 ? -5.441 -14.349 -7.968 1.00 89.94 271 ARG A N 1
ATOM 2154 C CA . ARG A 1 271 ? -6.858 -13.999 -8.133 1.00 89.94 271 ARG A CA 1
ATOM 2155 C C . ARG A 1 271 ? -7.590 -13.989 -6.792 1.00 89.94 271 ARG A C 1
ATOM 2157 O O . ARG A 1 271 ? -7.368 -14.857 -5.946 1.00 89.94 271 ARG A O 1
ATOM 2164 N N . PHE A 1 272 ? -8.508 -13.043 -6.613 1.00 91.62 272 PHE A N 1
ATOM 2165 C CA . PHE A 1 272 ? -9.369 -12.989 -5.432 1.00 91.62 272 PHE A CA 1
ATOM 2166 C C . PHE A 1 272 ? -10.751 -12.440 -5.783 1.00 91.62 272 PHE A C 1
ATOM 2168 O O . PHE A 1 272 ? -10.879 -11.285 -6.178 1.00 91.62 272 PHE A O 1
ATOM 2175 N N . LEU A 1 273 ? -11.791 -13.258 -5.604 1.00 91.19 273 LEU A N 1
ATOM 2176 C CA . LEU A 1 273 ? -13.169 -12.916 -5.974 1.00 91.19 273 LEU A CA 1
ATOM 2177 C C . LEU A 1 273 ? -13.254 -12.474 -7.451 1.00 91.19 273 LEU A C 1
ATOM 2179 O O . LEU A 1 273 ? -12.924 -13.263 -8.331 1.00 91.19 273 LEU A O 1
ATOM 2183 N N . TRP A 1 274 ? -13.667 -11.234 -7.732 1.00 90.12 274 TRP A N 1
ATOM 2184 C CA . TRP A 1 274 ? -13.723 -10.661 -9.087 1.00 90.12 274 TRP A CA 1
ATOM 2185 C C . TRP A 1 274 ? -12.384 -10.074 -9.570 1.00 90.12 274 TRP A C 1
ATOM 2187 O O . TRP A 1 274 ? -12.281 -9.635 -10.714 1.00 90.12 274 TRP A O 1
ATOM 2197 N N . LEU A 1 275 ? -11.359 -10.031 -8.714 1.00 88.38 275 LEU A N 1
ATOM 2198 C CA . LEU A 1 275 ? -10.062 -9.443 -9.034 1.00 88.38 275 LEU A CA 1
ATOM 2199 C C . LEU A 1 275 ? -9.171 -10.461 -9.749 1.00 88.38 275 LEU A C 1
ATOM 2201 O O . LEU A 1 275 ? -8.843 -11.520 -9.205 1.00 88.38 275 LEU A O 1
ATOM 2205 N N . SER A 1 276 ? -8.713 -10.097 -10.947 1.00 85.06 276 SER A N 1
ATOM 2206 C CA . SER A 1 276 ? -7.759 -10.890 -11.735 1.00 85.06 276 SER A CA 1
ATOM 2207 C C . SER A 1 276 ? -6.368 -10.953 -11.103 1.00 85.06 276 SER A C 1
ATOM 2209 O O . SER A 1 276 ? -5.655 -11.936 -11.282 1.00 85.06 276 SER A O 1
ATOM 2211 N N . ASN A 1 277 ? -5.981 -9.903 -10.383 1.00 86.56 277 ASN A N 1
ATOM 2212 C CA . ASN A 1 277 ? -4.801 -9.863 -9.534 1.00 86.56 277 ASN A CA 1
ATOM 2213 C C . ASN A 1 277 ? -5.066 -8.909 -8.364 1.00 86.56 277 ASN A C 1
ATOM 2215 O O . ASN A 1 277 ? -5.861 -7.979 -8.497 1.00 86.56 277 ASN A O 1
ATOM 2219 N N . ILE A 1 278 ? -4.410 -9.122 -7.227 1.00 90.31 278 ILE A N 1
ATOM 2220 C CA . ILE A 1 278 ? -4.615 -8.282 -6.037 1.00 90.31 278 ILE A CA 1
ATOM 2221 C C . ILE A 1 278 ? -3.582 -7.156 -5.914 1.00 90.31 278 ILE A C 1
ATOM 2223 O O . ILE A 1 278 ? -3.605 -6.436 -4.919 1.00 90.31 278 ILE A O 1
ATOM 2227 N N . ASN A 1 279 ? -2.687 -6.976 -6.894 1.00 87.06 279 ASN A N 1
ATOM 2228 C CA . ASN A 1 279 ? -1.649 -5.938 -6.856 1.00 87.06 279 ASN A CA 1
ATOM 2229 C C . ASN A 1 279 ? -1.987 -4.680 -7.681 1.00 87.06 279 ASN A C 1
ATOM 2231 O O . ASN A 1 279 ? -1.515 -3.589 -7.374 1.00 87.06 279 ASN A O 1
ATOM 2235 N N . SER A 1 280 ? -2.820 -4.818 -8.712 1.00 83.75 280 SER A N 1
ATOM 2236 C CA . SER A 1 280 ? -3.227 -3.725 -9.604 1.00 83.75 280 SER A CA 1
ATOM 2237 C C . SER A 1 280 ? -4.568 -3.140 -9.160 1.00 83.75 280 SER A C 1
ATOM 2239 O O . SER A 1 280 ? -5.433 -3.914 -8.753 1.00 83.75 280 SER A O 1
ATOM 2241 N N . PRO A 1 281 ? -4.780 -1.813 -9.255 1.00 84.69 281 PRO A N 1
ATOM 2242 C CA . PRO A 1 281 ? -6.039 -1.179 -8.862 1.00 84.69 281 PRO A CA 1
ATOM 2243 C C . PRO A 1 281 ? -7.283 -1.831 -9.488 1.00 84.69 281 PRO A C 1
ATOM 2245 O O . PRO A 1 281 ? -7.256 -2.257 -10.642 1.00 84.69 281 PRO A O 1
ATOM 2248 N N . ASP A 1 282 ? -8.381 -1.875 -8.728 1.00 84.81 282 ASP A N 1
ATOM 2249 C CA . ASP A 1 282 ? -9.645 -2.487 -9.158 1.00 84.81 282 ASP A CA 1
ATOM 2250 C C . ASP A 1 282 ? -10.295 -1.695 -10.305 1.00 84.81 282 ASP A C 1
ATOM 2252 O O . ASP A 1 282 ? -10.691 -0.542 -10.132 1.00 84.81 282 ASP A O 1
ATOM 2256 N N . THR A 1 283 ? -10.443 -2.333 -11.468 1.00 83.50 283 THR A N 1
ATOM 2257 C CA . THR A 1 283 ? -11.068 -1.746 -12.663 1.00 83.50 283 THR A CA 1
ATOM 2258 C C . THR A 1 283 ? -12.565 -1.496 -12.485 1.00 83.50 283 THR A C 1
ATOM 2260 O O . THR A 1 283 ? -13.101 -0.568 -13.085 1.00 83.50 283 THR A O 1
ATOM 2263 N N . TYR A 1 284 ? -13.245 -2.294 -11.656 1.00 88.75 284 TYR A N 1
ATOM 2264 C CA . TYR A 1 284 ? -14.693 -2.191 -11.447 1.00 88.75 284 TYR A CA 1
ATOM 2265 C C . TYR A 1 284 ? -15.072 -1.253 -10.294 1.00 88.75 284 TYR A C 1
ATOM 2267 O O . TYR A 1 284 ? -16.255 -1.043 -10.037 1.00 88.75 284 TYR A O 1
ATOM 2275 N N . TYR A 1 285 ? -14.084 -0.697 -9.583 1.00 91.12 285 TYR A N 1
ATOM 2276 C CA . TYR A 1 285 ? -14.266 0.179 -8.420 1.00 91.12 285 TYR A CA 1
ATOM 2277 C C . TYR A 1 285 ? -15.136 -0.406 -7.288 1.00 91.12 285 TYR A C 1
ATOM 2279 O O . TYR A 1 285 ? -15.596 0.331 -6.413 1.00 91.12 285 TYR A O 1
ATOM 2287 N N . ILE A 1 286 ? -15.304 -1.730 -7.236 1.00 93.94 286 ILE A N 1
ATOM 2288 C CA . ILE A 1 286 ? -16.073 -2.419 -6.193 1.00 93.94 286 ILE A CA 1
ATOM 2289 C C . ILE A 1 286 ? -15.325 -2.327 -4.858 1.00 93.94 286 ILE A C 1
ATOM 2291 O O . ILE A 1 286 ? -15.928 -2.046 -3.821 1.00 93.94 286 ILE A O 1
ATOM 2295 N N . MET A 1 287 ? -13.998 -2.490 -4.868 1.00 93.69 287 MET A N 1
ATOM 2296 C CA . MET A 1 287 ? -13.171 -2.413 -3.658 1.00 93.69 287 MET A CA 1
ATOM 2297 C C . MET A 1 287 ? -13.254 -1.040 -2.955 1.00 93.69 287 MET A C 1
ATOM 2299 O O . MET A 1 287 ? -13.535 -1.022 -1.755 1.00 93.69 287 MET A O 1
ATOM 2303 N N . PRO A 1 288 ? -13.087 0.114 -3.638 1.00 93.81 288 PRO A N 1
ATOM 2304 C CA . PRO A 1 288 ? -13.332 1.433 -3.046 1.00 93.81 288 PRO A CA 1
ATOM 2305 C C . PRO A 1 288 ? -14.712 1.596 -2.396 1.00 93.81 288 PRO A C 1
ATOM 2307 O O . PRO A 1 288 ? -14.817 2.176 -1.314 1.00 93.81 288 PRO A O 1
ATOM 2310 N N . VAL A 1 289 ? -15.768 1.059 -3.019 1.00 95.38 289 VAL A N 1
ATOM 2311 C CA . VAL A 1 289 ? -17.131 1.101 -2.464 1.00 95.38 289 VAL A CA 1
ATOM 2312 C C . VAL A 1 289 ? -17.227 0.260 -1.191 1.00 95.38 289 VAL A C 1
ATOM 2314 O O . VAL A 1 289 ? -17.788 0.713 -0.194 1.00 95.38 289 VAL A O 1
ATOM 2317 N N . LEU A 1 290 ? -16.635 -0.934 -1.173 1.00 95.62 290 LEU A N 1
ATOM 2318 C CA . LEU A 1 290 ? -16.602 -1.769 0.029 1.00 95.62 290 LEU A CA 1
ATOM 2319 C C . LEU A 1 290 ? -15.818 -1.114 1.165 1.00 95.62 290 LEU A C 1
ATOM 2321 O O . LEU A 1 290 ? -16.259 -1.171 2.310 1.00 95.62 290 LEU A O 1
ATOM 2325 N N . VAL A 1 291 ? -14.709 -0.442 0.852 1.00 94.75 291 VAL A N 1
ATOM 2326 C CA . VAL A 1 291 ? -13.938 0.345 1.822 1.00 94.75 291 VAL A CA 1
ATOM 2327 C C . VAL A 1 291 ? -14.782 1.484 2.395 1.00 94.75 291 VAL A C 1
ATOM 2329 O O . VAL A 1 291 ? -14.799 1.676 3.612 1.00 94.75 291 VAL A O 1
ATOM 2332 N N . PHE A 1 292 ? -15.519 2.215 1.549 1.00 95.06 292 PHE A N 1
ATOM 2333 C CA . PHE A 1 292 ? -16.458 3.241 2.005 1.00 95.06 292 PHE A CA 1
ATOM 2334 C C . PHE A 1 292 ? -17.476 2.653 2.986 1.00 95.06 292 PHE A C 1
ATOM 2336 O O . PHE A 1 292 ? -17.607 3.149 4.105 1.00 95.06 292 PHE A O 1
ATOM 2343 N N . LEU A 1 293 ? -18.161 1.575 2.593 1.00 96.19 293 LEU A N 1
ATOM 2344 C CA . LEU A 1 293 ? -19.201 0.940 3.401 1.00 96.19 293 LEU A CA 1
ATOM 2345 C C . LEU A 1 293 ? -18.648 0.406 4.727 1.00 96.19 293 LEU A C 1
ATOM 2347 O O . LEU A 1 293 ? -19.240 0.649 5.781 1.00 96.19 293 LEU A O 1
ATOM 2351 N N . SER A 1 294 ? -17.497 -0.272 4.705 1.00 95.25 294 SER A N 1
ATOM 2352 C CA . SER A 1 294 ? -16.881 -0.839 5.905 1.00 95.25 294 SER A CA 1
ATOM 2353 C C . SER A 1 294 ? -16.408 0.250 6.867 1.00 95.25 294 SER A C 1
ATOM 2355 O O . SER A 1 294 ? -16.671 0.166 8.068 1.00 95.25 294 SER A O 1
ATOM 2357 N N . MET A 1 295 ? -15.756 1.305 6.365 1.00 92.25 295 MET A N 1
ATOM 2358 C CA . MET A 1 295 ? -15.310 2.432 7.191 1.00 92.25 295 MET A CA 1
ATOM 2359 C C . MET A 1 295 ? -16.474 3.252 7.731 1.00 92.25 295 MET A C 1
ATOM 2361 O O . MET A 1 295 ? -16.424 3.722 8.870 1.00 92.25 295 MET A O 1
ATOM 2365 N N . PHE A 1 296 ? -17.521 3.436 6.932 1.00 93.19 296 PHE A N 1
ATOM 2366 C CA . PHE A 1 296 ? -18.725 4.126 7.361 1.00 93.19 296 PHE A CA 1
ATOM 2367 C C . PHE A 1 296 ? -19.417 3.357 8.491 1.00 93.19 296 PHE A C 1
ATOM 2369 O O . PHE A 1 296 ? -19.720 3.933 9.539 1.00 93.19 296 PHE A O 1
ATOM 2376 N N . LEU A 1 297 ? -19.581 2.040 8.332 1.00 93.06 297 LEU A N 1
ATOM 2377 C CA . LEU A 1 297 ? -20.157 1.171 9.357 1.00 93.06 297 LEU A CA 1
ATOM 2378 C C . LEU A 1 297 ? -19.321 1.167 10.646 1.00 93.06 297 LEU A C 1
ATOM 2380 O O . LEU A 1 297 ? -19.874 1.299 11.740 1.00 93.06 297 LEU A O 1
ATOM 2384 N N . GLN A 1 298 ? -17.995 1.086 10.524 1.00 90.06 298 GLN A N 1
ATOM 2385 C CA . GLN A 1 298 ? -17.058 1.185 11.647 1.00 90.06 298 GLN A CA 1
ATOM 2386 C C . GLN A 1 298 ? -17.180 2.528 12.373 1.00 90.06 298 GLN A C 1
ATOM 2388 O O . GLN A 1 298 ? -17.270 2.580 13.601 1.00 90.06 298 GLN A O 1
ATOM 2393 N N . SER A 1 299 ? -17.226 3.627 11.623 1.00 87.50 299 SER A N 1
ATOM 2394 C CA . SER A 1 299 ? -17.298 4.979 12.183 1.00 87.50 299 SER A CA 1
ATOM 2395 C C . SER A 1 299 ? -18.634 5.235 12.884 1.00 87.50 299 SER A C 1
ATOM 2397 O O . SER A 1 299 ? -18.660 5.852 13.949 1.00 87.50 299 SER A O 1
ATOM 2399 N N . LYS A 1 300 ? -19.736 4.714 12.330 1.00 85.56 300 LYS A N 1
ATOM 2400 C CA . LYS A 1 300 ? -21.069 4.766 12.945 1.00 85.56 300 LYS A CA 1
ATOM 2401 C C . LYS A 1 300 ? -21.133 3.935 14.230 1.00 85.56 300 LYS A C 1
ATOM 2403 O O . LYS A 1 300 ? -21.665 4.404 15.230 1.00 85.56 300 LYS A O 1
ATOM 2408 N N . THR A 1 301 ? -20.556 2.734 14.224 1.00 84.00 301 THR A N 1
ATOM 2409 C CA . THR A 1 301 ? -20.554 1.822 15.386 1.00 84.00 301 THR A CA 1
ATOM 2410 C C . THR A 1 301 ? -19.670 2.328 16.528 1.00 84.00 301 THR A C 1
ATOM 2412 O O . THR A 1 301 ? -19.939 2.051 17.690 1.00 84.00 301 THR A O 1
ATOM 2415 N N . SER A 1 302 ? -18.654 3.141 16.230 1.00 78.19 302 SER A N 1
ATOM 2416 C CA . SER A 1 302 ? -17.759 3.734 17.238 1.00 78.19 302 SER A CA 1
ATOM 2417 C C . SER A 1 302 ? -18.435 4.784 18.140 1.00 78.19 302 SER A C 1
ATOM 2419 O O . SER A 1 302 ? -17.826 5.268 19.100 1.00 78.19 302 SER A O 1
ATOM 2421 N N . GLN A 1 303 ? -19.668 5.181 17.829 1.00 74.69 303 GLN A N 1
ATOM 2422 C CA . GLN A 1 303 ? -20.423 6.177 18.582 1.00 74.69 303 GLN A CA 1
ATOM 2423 C C . GLN A 1 303 ? -21.317 5.495 19.615 1.00 74.69 303 GLN A C 1
ATOM 2425 O O . GLN A 1 303 ? -22.052 4.561 19.294 1.00 74.69 303 GLN A O 1
ATOM 2430 N N . LEU A 1 304 ? -21.291 5.979 20.859 1.00 69.62 304 LEU A N 1
ATOM 2431 C CA . LEU A 1 304 ? -22.242 5.530 21.870 1.00 69.62 304 LEU A CA 1
ATOM 2432 C C . LEU A 1 304 ? -23.673 5.956 21.487 1.00 69.62 304 LEU A C 1
ATOM 2434 O O . LEU A 1 304 ? -23.901 7.139 21.211 1.00 69.62 304 LEU A O 1
ATOM 2438 N N . PRO A 1 305 ? -24.652 5.032 21.518 1.00 61.06 305 PRO A N 1
ATOM 2439 C CA . PRO A 1 305 ? -26.058 5.373 21.334 1.00 61.06 305 PRO A CA 1
ATOM 2440 C C . PRO A 1 305 ? -26.510 6.409 22.373 1.00 61.06 305 PRO A C 1
ATOM 2442 O O . PRO A 1 305 ? -26.221 6.262 23.559 1.00 61.06 305 PRO A O 1
ATOM 2445 N N . GLY A 1 306 ? -27.223 7.450 21.936 1.00 62.00 306 GLY A N 1
ATOM 2446 C CA . GLY A 1 306 ? -27.803 8.467 22.825 1.00 62.00 306 GLY A CA 1
ATOM 2447 C C . GLY A 1 306 ? -26.906 9.667 23.157 1.00 62.00 306 GLY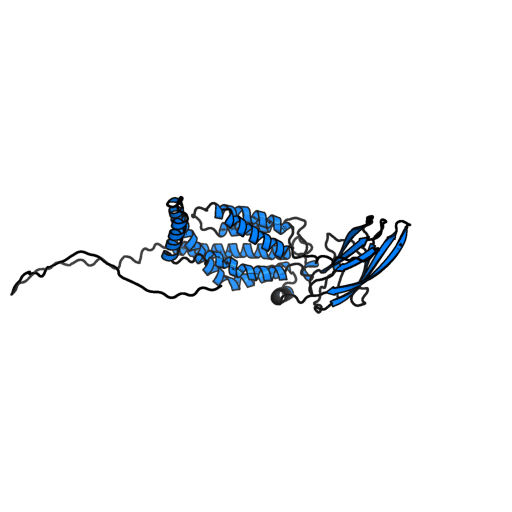 A C 1
ATOM 2448 O O . GLY A 1 306 ? -27.345 10.555 23.882 1.00 62.00 306 GLY A O 1
ATOM 2449 N N . VAL A 1 307 ? -25.681 9.745 22.621 1.00 67.94 307 VAL A N 1
ATOM 2450 C CA . VAL A 1 307 ? -24.819 10.934 22.761 1.00 67.94 307 VAL A CA 1
ATOM 2451 C C . VAL A 1 307 ? -24.897 11.789 21.495 1.00 67.94 307 VAL A C 1
ATOM 2453 O O . VAL A 1 307 ? -24.564 11.331 20.404 1.00 67.94 307 VAL A O 1
ATOM 2456 N N . GLU A 1 308 ? -25.299 13.057 21.628 1.00 67.88 308 GLU A N 1
ATOM 2457 C CA . GLU A 1 308 ? -25.338 13.980 20.490 1.00 67.88 308 GLU A CA 1
ATOM 2458 C C . GLU A 1 308 ? -23.949 14.220 19.888 1.00 67.88 308 GLU A C 1
ATOM 2460 O O . GLU A 1 308 ? -23.045 14.776 20.532 1.00 67.88 308 GLU A O 1
ATOM 2465 N N . MET A 1 309 ? -23.811 13.892 18.603 1.00 66.06 309 MET A N 1
ATOM 2466 C CA . MET A 1 309 ? -22.584 14.122 17.851 1.00 66.06 309 MET A CA 1
ATOM 2467 C C . MET A 1 309 ? -22.258 15.616 17.752 1.00 66.06 309 MET A C 1
ATOM 2469 O O . MET A 1 309 ? -23.041 16.407 17.220 1.00 66.06 309 MET A O 1
ATOM 2473 N N . ASP A 1 310 ? -21.061 15.989 18.201 1.00 72.25 310 ASP A N 1
ATOM 2474 C CA . ASP A 1 310 ? -20.473 17.288 17.876 1.00 72.25 310 ASP A CA 1
ATOM 2475 C C . ASP A 1 310 ? -20.207 17.403 16.359 1.00 72.25 310 ASP A C 1
ATOM 2477 O O . ASP A 1 310 ? -20.002 16.399 15.669 1.00 72.25 310 ASP A O 1
ATOM 2481 N N . SER A 1 311 ? -20.186 18.633 15.841 1.00 75.88 311 SER A N 1
ATOM 2482 C CA . SER A 1 311 ? -19.945 18.944 14.424 1.00 75.88 311 SER A CA 1
ATOM 2483 C C . SER A 1 311 ? -18.653 18.295 13.904 1.00 75.88 311 SER A C 1
ATOM 2485 O O . SER A 1 311 ? -18.626 17.721 12.814 1.00 75.88 311 SER A O 1
ATOM 2487 N N . ASN A 1 312 ? -17.604 18.265 14.735 1.00 73.50 312 ASN A N 1
ATOM 2488 C CA . ASN A 1 312 ? -16.334 17.620 14.394 1.00 73.50 312 ASN A CA 1
ATOM 2489 C C . ASN A 1 312 ? -16.473 16.098 14.207 1.00 73.50 312 ASN A C 1
ATOM 2491 O O . ASN A 1 312 ? -15.906 15.528 13.276 1.00 73.50 312 ASN A O 1
ATOM 2495 N N . THR A 1 313 ? -17.253 15.433 15.063 1.00 75.81 313 THR A N 1
ATOM 2496 C CA . THR A 1 313 ? -17.493 13.984 14.977 1.00 75.81 313 THR A CA 1
ATOM 2497 C C . THR A 1 313 ? -18.363 13.642 13.769 1.00 75.81 313 THR A C 1
ATOM 2499 O O . THR A 1 313 ? -18.134 12.619 13.123 1.00 75.81 313 THR A O 1
ATOM 2502 N N . LYS A 1 314 ? -19.326 14.510 13.415 1.00 80.38 314 LYS A N 1
ATOM 2503 C CA . LYS A 1 314 ? -20.148 14.363 12.199 1.00 80.38 314 LYS A CA 1
ATOM 2504 C C . LYS A 1 314 ? -19.280 14.413 10.953 1.00 80.38 314 LYS A C 1
ATOM 2506 O O . LYS A 1 314 ? -19.338 13.491 10.145 1.00 80.38 314 LYS A O 1
ATOM 2511 N N . MET A 1 315 ? -18.420 15.423 10.846 1.00 79.25 315 MET A N 1
ATOM 2512 C CA . MET A 1 315 ? -17.489 15.530 9.725 1.00 79.25 315 MET A CA 1
ATOM 2513 C C . MET A 1 315 ? -16.614 14.277 9.612 1.00 79.25 315 MET A C 1
ATOM 2515 O O . MET A 1 315 ? -16.559 13.679 8.546 1.00 79.25 315 MET A O 1
ATOM 2519 N N . MET A 1 316 ? -16.012 13.808 10.709 1.00 77.06 316 MET A N 1
ATOM 2520 C CA . MET A 1 316 ? -15.182 12.599 10.676 1.00 77.06 316 MET A CA 1
ATOM 2521 C C . MET A 1 316 ? -15.966 11.347 10.252 1.00 77.06 316 MET A C 1
ATOM 2523 O O . MET A 1 316 ? -15.443 10.514 9.527 1.00 77.06 316 MET A O 1
ATOM 2527 N N . THR A 1 317 ? -17.222 11.212 10.676 1.00 83.50 317 THR A N 1
ATOM 2528 C CA . THR A 1 317 ? -18.027 10.011 10.397 1.00 83.50 317 THR A CA 1
ATOM 2529 C C . THR A 1 317 ? -18.464 9.927 8.939 1.00 83.50 317 THR A C 1
ATOM 2531 O O . THR A 1 317 ? -18.461 8.841 8.367 1.00 83.50 317 THR A O 1
ATOM 2534 N N . TYR A 1 318 ? -18.849 11.056 8.341 1.00 85.88 318 TYR A N 1
ATOM 2535 C CA . TYR A 1 318 ? -19.414 11.076 6.989 1.00 85.88 318 TYR A CA 1
ATOM 2536 C C . TYR A 1 318 ? -18.380 11.421 5.916 1.00 85.88 318 TYR A C 1
ATOM 2538 O O . TYR A 1 318 ? -18.396 10.835 4.842 1.00 85.88 318 TYR A O 1
ATOM 2546 N N . PHE A 1 319 ? -17.464 12.351 6.193 1.00 87.25 319 PHE A N 1
ATOM 2547 C CA . PHE A 1 319 ? -16.528 12.863 5.191 1.00 87.25 319 PHE A CA 1
ATOM 2548 C C . PHE A 1 319 ? -15.277 11.990 5.046 1.00 87.25 319 PHE A C 1
ATOM 2550 O O . PHE A 1 319 ? -14.795 11.787 3.932 1.00 87.25 319 PHE A O 1
ATOM 2557 N N . LEU A 1 320 ? -14.763 11.435 6.153 1.00 87.25 320 LEU A N 1
ATOM 2558 C CA . LEU A 1 320 ? -13.549 10.614 6.126 1.00 87.25 320 LEU A CA 1
ATOM 2559 C C . LEU A 1 320 ? -13.685 9.378 5.223 1.00 87.25 320 LEU A C 1
ATOM 2561 O O . LEU A 1 320 ? -12.788 9.172 4.404 1.00 87.25 320 LEU A O 1
ATOM 2565 N N . PRO A 1 321 ? -14.766 8.572 5.311 1.00 90.31 321 PRO A N 1
ATOM 2566 C CA . PRO A 1 321 ? -14.900 7.393 4.461 1.00 90.31 321 PRO A CA 1
ATOM 2567 C C . PRO A 1 321 ? -14.939 7.745 2.970 1.00 90.31 321 PRO A C 1
ATOM 2569 O O . PRO A 1 321 ? -14.421 6.987 2.157 1.00 90.31 321 PRO A O 1
ATOM 2572 N N . VAL A 1 322 ? -15.501 8.906 2.606 1.00 91.75 322 VAL A N 1
ATOM 2573 C CA . VAL A 1 322 ? -15.576 9.365 1.209 1.00 91.75 322 VAL A CA 1
ATOM 2574 C C . VAL A 1 322 ? -14.188 9.686 0.662 1.00 91.75 322 VAL A C 1
ATOM 2576 O O . VAL A 1 322 ? -13.821 9.172 -0.391 1.00 91.75 322 VAL A O 1
ATOM 2579 N N . ILE A 1 323 ? -13.388 10.486 1.380 1.00 89.25 323 ILE A N 1
ATOM 2580 C CA . ILE A 1 323 ? -12.006 10.787 0.958 1.00 89.25 323 ILE A CA 1
ATOM 2581 C C . ILE A 1 323 ? -11.211 9.496 0.798 1.00 89.25 323 ILE A C 1
ATOM 2583 O O . ILE A 1 323 ? -10.485 9.313 -0.178 1.00 89.25 323 ILE A O 1
ATOM 2587 N N . PHE A 1 324 ? -11.357 8.598 1.765 1.00 88.00 324 PHE A N 1
ATOM 2588 C CA . PHE A 1 324 ? -10.608 7.361 1.775 1.00 88.00 324 PHE A CA 1
ATOM 2589 C C . PHE A 1 324 ? -10.991 6.441 0.610 1.00 88.00 324 PHE A C 1
ATOM 2591 O O . PHE A 1 324 ? -10.117 5.835 -0.001 1.00 88.00 324 PHE A O 1
ATOM 2598 N N . ALA A 1 325 ? -12.272 6.399 0.239 1.00 91.06 325 ALA A N 1
ATOM 2599 C CA . ALA A 1 325 ? -12.734 5.691 -0.949 1.00 91.06 325 ALA A CA 1
ATOM 2600 C C . ALA A 1 325 ? -12.160 6.291 -2.243 1.00 91.06 325 ALA A C 1
ATOM 2602 O O . ALA A 1 325 ? -11.730 5.547 -3.120 1.00 91.06 325 ALA A O 1
ATOM 2603 N N . VAL A 1 326 ? -12.067 7.622 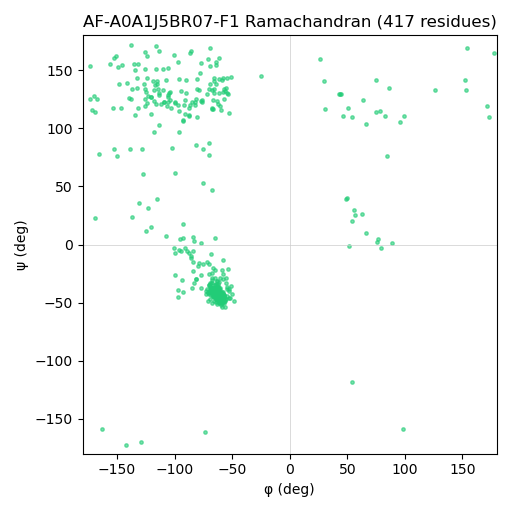-2.345 1.00 91.19 326 VAL A N 1
ATOM 2604 C CA . VAL A 1 326 ? -11.424 8.284 -3.495 1.00 91.19 326 VAL A CA 1
ATOM 2605 C C . VAL A 1 326 ? -9.939 7.922 -3.585 1.00 91.19 326 VAL A C 1
ATOM 2607 O O . VAL A 1 326 ? -9.435 7.671 -4.677 1.00 91.19 326 VAL A O 1
ATOM 2610 N N . TRP A 1 327 ? -9.228 7.844 -2.458 1.00 88.62 327 TRP A N 1
ATOM 2611 C CA . TRP A 1 327 ? -7.836 7.381 -2.452 1.00 88.62 327 TRP A CA 1
ATOM 2612 C C . TRP A 1 327 ? -7.704 5.892 -2.780 1.00 88.62 327 TRP A C 1
ATOM 2614 O O . TRP A 1 327 ? -6.804 5.519 -3.532 1.00 88.62 327 TRP A O 1
ATOM 2624 N N . ALA A 1 328 ? -8.626 5.060 -2.293 1.00 89.50 328 ALA A N 1
ATOM 2625 C CA . ALA A 1 328 ? -8.642 3.621 -2.541 1.00 89.50 328 ALA A CA 1
ATOM 2626 C C . ALA A 1 328 ? -8.704 3.272 -4.037 1.00 89.50 328 ALA A C 1
ATOM 2628 O O . ALA A 1 328 ? -8.190 2.231 -4.431 1.00 89.50 328 ALA A O 1
ATOM 2629 N N . ILE A 1 329 ? -9.244 4.156 -4.887 1.00 89.44 329 ILE A N 1
ATOM 2630 C CA . ILE A 1 329 ? -9.252 3.997 -6.353 1.00 89.44 329 ILE A CA 1
ATOM 2631 C C . ILE A 1 329 ? -7.841 3.794 -6.927 1.00 89.44 329 ILE A C 1
ATOM 2633 O O . ILE A 1 329 ? -7.671 3.107 -7.930 1.00 89.44 329 ILE A O 1
ATOM 2637 N N . LYS A 1 330 ? -6.821 4.413 -6.324 1.00 85.94 330 LYS A N 1
ATOM 2638 C CA . LYS A 1 330 ? -5.434 4.354 -6.808 1.00 85.94 330 LYS A CA 1
ATOM 2639 C C . LYS A 1 330 ? -4.596 3.283 -6.118 1.00 85.94 330 LYS A C 1
ATOM 2641 O O . LYS A 1 330 ? -3.436 3.114 -6.480 1.00 85.94 330 LYS A O 1
ATOM 2646 N N . TRP A 1 331 ? -5.133 2.601 -5.115 1.00 87.25 331 TRP A N 1
ATOM 2647 C CA . TRP A 1 331 ? -4.359 1.671 -4.303 1.00 87.25 331 TRP A CA 1
ATOM 2648 C C . TRP A 1 331 ? -4.518 0.228 -4.766 1.00 87.25 331 TRP A C 1
ATOM 2650 O O . TRP A 1 331 ? -5.510 -0.153 -5.384 1.00 87.25 331 TRP A O 1
ATOM 2660 N N . SER A 1 332 ? -3.519 -0.582 -4.423 1.00 87.81 332 SER A N 1
ATOM 2661 C CA . SER A 1 332 ? -3.528 -2.021 -4.667 1.00 87.81 332 SER A CA 1
ATOM 2662 C C . SER A 1 332 ? -4.633 -2.710 -3.841 1.00 87.81 332 SER A C 1
ATOM 2664 O O . SER A 1 332 ? -4.741 -2.454 -2.632 1.00 87.81 332 SER A O 1
ATOM 2666 N N . PRO A 1 333 ? -5.440 -3.609 -4.442 1.00 91.25 333 PRO A N 1
ATOM 2667 C CA . PRO A 1 333 ? -6.500 -4.333 -3.750 1.00 91.25 333 PRO A CA 1
ATOM 2668 C C . PRO A 1 333 ? -6.029 -5.111 -2.523 1.00 91.25 333 PRO A C 1
ATOM 2670 O O . PRO A 1 333 ? -6.796 -5.240 -1.577 1.00 91.25 333 PRO A O 1
ATOM 2673 N N . SER A 1 334 ? -4.776 -5.567 -2.480 1.00 91.94 334 SER A N 1
ATOM 2674 C CA . SER A 1 334 ? -4.191 -6.258 -1.319 1.00 91.94 334 SER A CA 1
ATOM 2675 C C . SER A 1 334 ? -4.329 -5.441 -0.034 1.00 91.94 334 SER A C 1
ATOM 2677 O O . SER A 1 334 ? -4.737 -5.952 1.010 1.00 91.94 334 SER A O 1
ATOM 2679 N N . ILE A 1 335 ? -4.053 -4.138 -0.121 1.00 91.31 335 ILE A N 1
ATOM 2680 C CA . ILE A 1 335 ? -4.202 -3.207 1.001 1.00 91.31 335 ILE A CA 1
ATOM 2681 C C . ILE A 1 335 ? -5.681 -3.002 1.338 1.00 91.31 335 ILE A C 1
ATOM 2683 O O . ILE A 1 335 ? -6.050 -2.914 2.510 1.00 91.31 335 ILE A O 1
ATOM 2687 N N . LEU A 1 336 ? -6.540 -2.930 0.320 1.00 93.12 336 LEU A N 1
ATOM 2688 C CA . LEU A 1 336 ? -7.972 -2.709 0.506 1.00 93.12 336 LEU A CA 1
ATOM 2689 C C . LEU A 1 336 ? -8.652 -3.917 1.168 1.00 93.12 336 LEU A C 1
ATOM 2691 O O . LEU A 1 336 ? -9.490 -3.724 2.044 1.00 93.12 336 LEU A O 1
ATOM 2695 N N . ILE A 1 337 ? -8.248 -5.148 0.826 1.00 94.62 337 ILE A N 1
ATOM 2696 C CA . ILE A 1 337 ? -8.713 -6.387 1.474 1.00 94.62 337 ILE A CA 1
ATOM 2697 C C . ILE A 1 337 ? -8.414 -6.333 2.972 1.00 94.62 337 ILE A C 1
ATOM 2699 O O . ILE A 1 337 ? -9.308 -6.568 3.791 1.00 94.62 337 ILE A O 1
ATOM 2703 N N . TYR A 1 338 ? -7.181 -5.972 3.338 1.00 93.12 338 TYR A N 1
ATOM 2704 C CA . TYR A 1 338 ? -6.815 -5.763 4.737 1.00 93.12 338 TYR A CA 1
ATOM 2705 C C . TYR A 1 338 ? -7.712 -4.709 5.394 1.00 93.12 338 TYR A C 1
ATOM 2707 O O . TYR A 1 338 ? -8.257 -4.949 6.469 1.00 93.12 338 TYR A O 1
ATOM 2715 N N . TRP A 1 339 ? -7.899 -3.557 4.746 1.00 92.19 339 TRP A N 1
ATOM 2716 C CA . TRP A 1 339 ? -8.651 -2.444 5.322 1.00 92.19 339 TRP A CA 1
ATOM 2717 C C . TRP A 1 339 ? -10.117 -2.798 5.584 1.00 92.19 339 TRP A C 1
ATOM 2719 O O . TRP A 1 339 ? -10.628 -2.553 6.677 1.00 92.19 339 TRP A O 1
ATOM 2729 N N . ILE A 1 340 ? -10.778 -3.422 4.606 1.00 95.19 340 ILE A N 1
ATOM 2730 C CA . ILE A 1 340 ? -12.164 -3.888 4.723 1.00 95.19 340 ILE A CA 1
ATOM 2731 C C . ILE A 1 340 ? -12.271 -4.879 5.883 1.00 95.19 340 ILE A C 1
ATOM 2733 O O . ILE A 1 340 ? -13.099 -4.704 6.778 1.00 95.19 340 ILE A O 1
ATOM 2737 N N . THR A 1 341 ? -11.389 -5.878 5.914 1.00 95.31 341 THR A N 1
ATOM 2738 C CA . THR A 1 341 ? -11.379 -6.911 6.957 1.00 95.31 341 THR A CA 1
ATOM 2739 C C . THR A 1 341 ? -11.151 -6.306 8.340 1.00 95.31 341 THR A C 1
ATOM 2741 O O . THR A 1 341 ? -11.882 -6.601 9.286 1.00 95.31 341 THR A O 1
ATOM 2744 N N . PHE A 1 342 ? -10.183 -5.397 8.457 1.00 92.44 342 PHE A N 1
ATOM 2745 C CA . PHE A 1 342 ? -9.875 -4.683 9.690 1.00 92.44 342 PHE A CA 1
ATOM 2746 C C . PHE A 1 342 ? -11.080 -3.883 10.199 1.00 92.44 342 PHE A C 1
ATOM 2748 O O . PHE A 1 342 ? -11.400 -3.948 11.390 1.00 92.44 342 PHE A O 1
ATOM 2755 N N . SER A 1 343 ? -11.760 -3.146 9.313 1.00 93.19 343 SER A N 1
ATOM 2756 C CA . SER A 1 343 ? -12.957 -2.375 9.654 1.00 93.19 343 SER A CA 1
ATOM 2757 C C . SER A 1 343 ? -14.111 -3.272 10.099 1.00 93.19 343 SER A C 1
ATOM 2759 O O . SER A 1 343 ? -14.749 -2.967 11.104 1.00 93.19 343 SER A O 1
ATOM 2761 N N . LEU A 1 344 ? -14.358 -4.391 9.411 1.00 95.12 344 LEU A N 1
ATOM 2762 C CA . LEU A 1 344 ? -15.433 -5.326 9.761 1.00 95.12 344 LEU A CA 1
ATOM 2763 C C . LEU A 1 344 ? -15.196 -6.007 11.114 1.00 95.12 344 LEU A C 1
ATOM 2765 O O . LEU A 1 344 ? -16.104 -6.057 11.944 1.00 95.12 344 LEU A O 1
ATOM 2769 N N . ILE A 1 345 ? -13.968 -6.462 11.385 1.00 93.75 345 ILE A N 1
ATOM 2770 C CA . ILE A 1 345 ? -13.623 -7.025 12.698 1.00 93.75 345 ILE A CA 1
ATOM 2771 C C . ILE A 1 345 ? -13.794 -5.961 13.781 1.00 93.75 345 ILE A C 1
ATOM 2773 O O . ILE A 1 345 ? -14.394 -6.228 14.821 1.00 93.75 345 ILE A O 1
ATOM 2777 N N . ALA A 1 346 ? -13.337 -4.733 13.525 1.00 90.50 346 ALA A N 1
ATOM 2778 C CA . ALA A 1 346 ? -13.488 -3.641 14.477 1.00 90.50 346 ALA A CA 1
ATOM 2779 C C . ALA A 1 346 ? -14.961 -3.323 14.785 1.00 90.50 346 ALA A C 1
ATOM 2781 O O . ALA A 1 346 ? -15.272 -3.052 15.940 1.00 90.50 346 ALA A O 1
ATOM 2782 N N . VAL A 1 347 ? -15.871 -3.389 13.804 1.00 92.44 347 VAL A N 1
ATOM 2783 C CA . VAL A 1 347 ? -17.324 -3.261 14.040 1.00 92.44 347 VAL A CA 1
ATOM 2784 C C . VAL A 1 347 ? -17.810 -4.335 15.015 1.00 92.44 347 VAL A C 1
ATOM 2786 O O . VAL A 1 347 ? -18.530 -4.023 15.968 1.00 92.44 347 VAL A O 1
ATOM 2789 N N . GLY A 1 348 ? -17.391 -5.588 14.814 1.00 91.56 348 GLY A N 1
ATOM 2790 C CA . GLY A 1 348 ? -17.712 -6.699 15.711 1.00 91.56 348 GLY A CA 1
ATOM 2791 C C . GLY A 1 348 ? -17.202 -6.462 17.136 1.00 91.56 348 GLY A C 1
ATOM 2792 O O . GLY A 1 348 ? -17.982 -6.496 18.089 1.00 91.56 348 GLY A O 1
ATOM 2793 N N . GLU A 1 349 ? -15.915 -6.132 17.280 1.00 89.38 349 GLU A N 1
ATOM 2794 C CA . GLU A 1 349 ? -15.287 -5.826 18.573 1.00 89.38 349 GLU A CA 1
ATOM 2795 C C . GLU A 1 349 ? -15.991 -4.669 19.290 1.00 89.38 349 GLU A C 1
ATOM 2797 O O . GLU A 1 349 ? -16.348 -4.781 20.464 1.00 89.38 349 GLU A O 1
ATOM 2802 N N . GLN A 1 350 ? -16.232 -3.565 18.579 1.00 87.38 350 GLN A N 1
ATOM 2803 C CA . GLN A 1 350 ? -16.907 -2.381 19.109 1.00 87.38 350 GLN A CA 1
ATOM 2804 C C . GLN A 1 350 ? -18.308 -2.712 19.603 1.00 87.38 350 GLN A C 1
ATOM 2806 O O . GLN A 1 350 ? -18.678 -2.311 20.703 1.00 87.38 350 GLN A O 1
ATOM 2811 N N . THR A 1 351 ? -19.071 -3.476 18.824 1.00 87.88 351 THR A N 1
ATOM 2812 C CA . THR A 1 351 ? -20.437 -3.860 19.186 1.00 87.88 351 THR A CA 1
ATOM 2813 C C . THR A 1 351 ? -20.452 -4.682 20.474 1.00 87.88 351 THR A C 1
ATOM 2815 O O . THR A 1 351 ? -21.253 -4.407 21.369 1.00 87.88 351 THR A O 1
ATOM 2818 N N . ILE A 1 352 ? -19.545 -5.653 20.611 1.00 88.00 352 ILE A N 1
ATOM 2819 C CA . ILE A 1 352 ? -19.432 -6.490 21.815 1.00 88.00 352 ILE A CA 1
ATOM 2820 C C . ILE A 1 352 ? -19.030 -5.640 23.028 1.00 88.00 352 ILE A C 1
ATOM 2822 O O . ILE A 1 352 ? -19.654 -5.724 24.089 1.00 88.00 352 ILE A O 1
ATOM 2826 N N . ILE A 1 353 ? -18.022 -4.778 22.873 1.00 85.69 353 ILE A N 1
ATOM 2827 C CA . ILE A 1 353 ? -17.512 -3.936 23.961 1.00 85.69 353 ILE A CA 1
ATOM 2828 C C . ILE A 1 353 ? -18.566 -2.917 24.412 1.00 85.69 353 ILE A C 1
ATOM 2830 O O . ILE A 1 353 ? -18.790 -2.761 25.612 1.00 85.69 353 ILE A O 1
ATOM 2834 N N . LEU A 1 354 ? -19.240 -2.240 23.477 1.00 81.50 354 LEU A N 1
ATOM 2835 C CA . LEU A 1 354 ? -20.269 -1.245 23.785 1.00 81.50 354 LEU A CA 1
ATOM 2836 C C . LEU A 1 354 ? -21.491 -1.871 24.455 1.00 81.50 354 LEU A C 1
ATOM 2838 O O . LEU A 1 354 ? -22.020 -1.283 25.397 1.00 81.50 354 LEU A O 1
ATOM 2842 N N . ARG A 1 355 ? -21.904 -3.078 24.041 1.00 82.12 355 ARG A N 1
ATOM 2843 C CA . ARG A 1 355 ? -22.942 -3.845 24.749 1.00 82.12 355 ARG A CA 1
ATOM 2844 C C . ARG A 1 355 ? -22.529 -4.125 26.193 1.00 82.12 355 ARG A C 1
ATOM 2846 O O . ARG A 1 355 ? -23.309 -3.856 27.101 1.00 82.12 355 ARG A O 1
ATOM 2853 N N . GLY A 1 356 ? -21.291 -4.568 26.419 1.00 80.44 356 GLY A N 1
ATOM 2854 C CA . GLY A 1 356 ? -20.767 -4.792 27.771 1.00 80.44 356 GLY A CA 1
ATOM 2855 C C . GLY A 1 356 ? -20.738 -3.522 28.631 1.00 80.44 356 GLY A C 1
ATOM 2856 O O . GLY A 1 356 ? -21.077 -3.562 29.812 1.00 80.44 356 GLY A O 1
ATOM 2857 N N . ILE A 1 357 ? -20.385 -2.375 28.042 1.00 76.44 357 ILE A N 1
ATOM 2858 C CA . ILE A 1 357 ? -20.391 -1.082 28.741 1.00 76.44 357 ILE A CA 1
ATOM 2859 C C . ILE A 1 357 ? -21.825 -0.628 29.052 1.00 76.44 357 ILE A C 1
ATOM 2861 O O . ILE A 1 357 ? -22.070 -0.143 30.152 1.00 76.44 357 ILE A O 1
ATOM 2865 N N . ARG A 1 358 ? -22.778 -0.803 28.126 1.00 71.06 358 ARG A N 1
ATOM 2866 C CA . ARG A 1 358 ? -24.194 -0.457 28.329 1.00 71.06 358 ARG A CA 1
ATOM 2867 C C . ARG A 1 358 ? -24.810 -1.240 29.483 1.00 71.06 358 ARG A C 1
ATOM 2869 O O . ARG A 1 358 ? -25.362 -0.621 30.386 1.00 71.06 358 ARG A O 1
ATOM 2876 N N . VAL A 1 359 ? -24.637 -2.562 29.496 1.00 70.88 359 VAL A N 1
ATOM 2877 C CA . VAL A 1 359 ? -25.133 -3.422 30.583 1.00 70.88 359 VAL A CA 1
ATOM 2878 C C . VAL A 1 359 ? -24.549 -2.978 31.925 1.00 70.88 359 VAL A C 1
ATOM 2880 O O . VAL A 1 359 ? -25.283 -2.839 32.893 1.00 70.88 359 VAL A O 1
ATOM 2883 N N . ALA A 1 360 ? -23.255 -2.652 31.986 1.00 67.31 360 ALA A N 1
ATOM 2884 C CA . ALA A 1 360 ? -22.631 -2.148 33.211 1.00 67.31 360 ALA A CA 1
ATOM 2885 C C . ALA A 1 360 ? -23.140 -0.758 33.661 1.00 67.31 360 ALA A C 1
ATOM 2887 O O . ALA A 1 360 ? -22.947 -0.392 34.819 1.00 67.31 360 ALA A O 1
ATOM 2888 N N . MET A 1 361 ? -23.746 0.033 32.766 1.00 62.72 361 MET A N 1
ATOM 2889 C CA . MET A 1 361 ? -24.317 1.353 33.072 1.00 62.72 361 MET A CA 1
ATOM 2890 C C . MET A 1 361 ? -25.814 1.308 33.411 1.00 62.72 361 MET A C 1
ATOM 2892 O O . MET A 1 361 ? -26.261 2.156 34.177 1.00 62.72 361 MET A O 1
ATOM 2896 N N . GLU A 1 362 ? -26.571 0.361 32.845 1.00 58.56 362 GLU A N 1
ATOM 2897 C CA . GLU A 1 362 ? -28.006 0.150 33.116 1.00 58.56 362 GLU A CA 1
ATOM 2898 C C . GLU A 1 362 ? -28.262 -0.592 34.436 1.00 58.56 362 GLU A C 1
ATOM 2900 O O . GLU A 1 362 ? -29.372 -0.530 34.958 1.00 58.56 362 GLU A O 1
ATOM 2905 N N . GLN A 1 363 ? -27.248 -1.242 35.019 1.00 39.50 363 GLN A N 1
ATOM 2906 C CA . GLN A 1 363 ? -27.335 -1.762 36.384 1.00 39.50 363 GLN A CA 1
ATOM 2907 C C . GLN A 1 363 ? -27.601 -0.589 37.345 1.00 39.50 363 GLN A C 1
ATOM 2909 O O . GLN A 1 363 ? -26.749 0.303 37.467 1.00 39.50 363 GLN A O 1
ATOM 2914 N N . PRO A 1 364 ? -28.760 -0.543 38.030 1.00 42.62 364 PRO A N 1
ATOM 2915 C CA . PRO A 1 364 ? -29.021 0.512 38.987 1.00 42.62 364 PRO A CA 1
ATOM 2916 C C . PRO A 1 364 ? -27.955 0.415 40.076 1.00 42.62 364 PRO A C 1
ATOM 2918 O O . PRO A 1 364 ? -27.732 -0.644 40.658 1.00 42.62 364 PRO A O 1
ATOM 2921 N N . LYS A 1 365 ? -27.303 1.537 40.400 1.00 42.00 365 LYS A N 1
ATOM 2922 C CA . LYS A 1 365 ? -26.506 1.687 41.631 1.00 42.00 365 LYS A CA 1
ATOM 2923 C C . LYS A 1 365 ? -27.415 1.669 42.875 1.00 42.00 365 LYS A C 1
ATOM 2925 O O . LYS A 1 365 ? -27.310 2.532 43.739 1.00 42.00 365 LYS A O 1
ATOM 2930 N N . GLY A 1 366 ? -28.333 0.716 42.960 1.00 40.19 366 GLY A N 1
ATOM 2931 C CA . GLY A 1 366 ? -29.236 0.488 44.076 1.00 40.19 366 GLY A CA 1
ATOM 2932 C C . GLY A 1 366 ? -28.714 -0.638 44.955 1.00 40.19 366 GLY A C 1
ATOM 2933 O O . GLY A 1 366 ? -29.362 -1.667 45.030 1.00 40.19 366 GLY A O 1
ATOM 2934 N N . GLN A 1 367 ? -27.527 -0.473 45.555 1.00 34.47 367 GLN A N 1
ATOM 2935 C CA . GLN A 1 367 ? -27.079 -1.300 46.696 1.00 34.47 367 GLN A CA 1
ATOM 2936 C C . GLN A 1 367 ? -25.812 -0.785 47.413 1.00 34.47 367 GLN A C 1
ATOM 2938 O O . GLN A 1 367 ? -25.125 -1.540 48.088 1.00 34.47 367 GLN A O 1
ATOM 2943 N N . SER A 1 368 ? -25.478 0.508 47.306 1.00 38.00 368 SER A N 1
ATOM 2944 C CA . SER A 1 368 ? -24.324 1.089 48.028 1.00 38.00 368 SER A CA 1
ATOM 2945 C C . SER A 1 368 ? -24.705 2.231 48.981 1.00 38.00 368 SER A C 1
ATOM 2947 O O . SER A 1 368 ? -23.833 2.986 49.407 1.00 38.00 368 SER A O 1
ATOM 2949 N N . LYS A 1 369 ? -25.993 2.392 49.312 1.00 35.72 369 LYS A N 1
ATOM 2950 C CA . LYS A 1 369 ? -26.486 3.508 50.142 1.00 35.72 369 LYS A CA 1
ATOM 2951 C C . LYS A 1 369 ? -27.524 3.125 51.210 1.00 35.72 369 LYS A C 1
ATOM 2953 O O . LYS A 1 369 ? -28.265 3.989 51.648 1.00 35.72 369 LYS A O 1
ATOM 2958 N N . SER A 1 370 ? -27.560 1.870 51.655 1.00 32.00 370 SER A N 1
ATOM 2959 C CA . SER A 1 370 ? -28.503 1.405 52.692 1.00 32.00 370 SER A CA 1
ATOM 2960 C C . SER A 1 370 ? -27.815 0.769 53.906 1.00 32.00 370 SER A C 1
ATOM 2962 O O . SER A 1 370 ? -28.345 -0.166 54.492 1.00 32.00 370 SER A O 1
ATOM 2964 N N . ARG A 1 371 ? -26.606 1.216 54.274 1.00 32.16 371 ARG A N 1
ATOM 2965 C CA . ARG A 1 371 ? -25.912 0.700 55.475 1.00 32.16 371 ARG A CA 1
ATOM 2966 C C . ARG A 1 371 ? -25.486 1.758 56.485 1.00 32.16 371 ARG A C 1
ATOM 2968 O O . ARG A 1 371 ? -24.719 1.454 57.387 1.00 32.16 371 ARG A O 1
ATOM 2975 N N . ILE A 1 372 ? -25.958 2.988 56.333 1.00 38.06 372 ILE A N 1
ATOM 2976 C CA . ILE A 1 372 ? -25.765 4.034 57.333 1.00 38.06 372 ILE A CA 1
ATOM 2977 C C . ILE A 1 372 ? -27.106 4.752 57.429 1.00 38.06 372 ILE A C 1
ATOM 2979 O O . ILE A 1 372 ? -27.602 5.208 56.401 1.00 38.06 372 ILE A O 1
ATOM 2983 N N . VAL A 1 373 ? -27.640 4.841 58.645 1.00 36.66 373 VAL A N 1
ATOM 2984 C CA . VAL A 1 373 ? -28.939 5.421 59.025 1.00 36.66 373 VAL A CA 1
ATOM 2985 C C . VAL A 1 373 ? -30.125 4.461 58.881 1.00 36.66 373 VAL A C 1
ATOM 2987 O O . VAL A 1 373 ? -30.898 4.579 57.946 1.00 36.66 373 VAL A O 1
ATOM 2990 N N . GLU A 1 374 ? -30.247 3.520 59.821 1.00 33.72 374 GLU A N 1
ATOM 2991 C CA . GLU A 1 374 ? -31.537 3.106 60.404 1.00 33.72 374 GLU A CA 1
ATOM 2992 C C . GLU A 1 374 ? -31.252 2.280 61.674 1.00 33.72 374 GLU A C 1
ATOM 2994 O O . GLU A 1 374 ? -31.245 1.054 61.653 1.00 33.72 374 GLU A O 1
ATOM 2999 N N . GLU A 1 375 ? -30.921 2.954 62.775 1.00 31.81 375 GLU A N 1
ATOM 3000 C CA . GLU A 1 375 ? -31.064 2.376 64.118 1.00 31.81 375 GLU A CA 1
ATOM 3001 C C . GLU A 1 375 ? -31.334 3.529 65.095 1.00 31.81 375 GLU A C 1
ATOM 3003 O O . GLU A 1 375 ? -30.442 4.026 65.778 1.00 31.81 375 GLU A O 1
ATOM 3008 N N . GLU A 1 376 ? -32.573 4.032 65.082 1.00 36.00 376 GLU A N 1
ATOM 3009 C CA . GLU A 1 376 ? -33.118 4.854 66.164 1.00 36.00 376 GLU A CA 1
ATOM 3010 C C . GLU A 1 376 ? -33.954 3.974 67.110 1.00 36.00 376 GLU A C 1
ATOM 3012 O O . GLU A 1 376 ? -34.935 3.358 66.704 1.00 36.00 376 GLU A O 1
ATOM 3017 N N . LEU A 1 377 ? -33.500 3.958 68.369 1.00 28.88 377 LEU A N 1
ATOM 3018 C CA . LEU A 1 377 ? -34.191 3.822 69.662 1.00 28.88 377 LEU A CA 1
ATOM 3019 C C . LEU A 1 377 ? -35.313 2.781 69.878 1.00 28.88 377 LEU A C 1
ATOM 3021 O O . LEU A 1 377 ? -36.402 2.890 69.321 1.00 28.88 377 LEU A O 1
ATOM 3025 N N . PRO A 1 378 ? -35.181 1.995 70.965 1.00 29.89 378 PRO A N 1
ATOM 3026 C CA . PRO A 1 378 ? -36.300 1.603 71.816 1.00 29.89 378 PRO A CA 1
ATOM 3027 C C . PRO A 1 378 ? -36.309 2.394 73.139 1.00 29.89 378 PRO A C 1
ATOM 3029 O O . PRO A 1 378 ? -35.309 2.473 73.852 1.00 29.89 378 PRO A O 1
ATOM 3032 N N . GLN A 1 379 ? -37.472 2.946 73.490 1.00 34.91 379 GLN A N 1
ATOM 3033 C CA . GLN A 1 379 ? -37.769 3.513 74.811 1.00 34.91 379 GLN A CA 1
ATOM 3034 C C . GLN A 1 379 ? -37.865 2.418 75.892 1.00 34.91 379 GLN A C 1
ATOM 3036 O O . GLN A 1 379 ? -38.538 1.412 75.664 1.00 34.91 379 GLN A O 1
ATOM 3041 N N . ARG A 1 380 ? -37.299 2.658 77.091 1.00 29.05 380 ARG A N 1
ATOM 3042 C CA . ARG A 1 380 ? -37.831 2.198 78.399 1.00 29.05 380 ARG A CA 1
ATOM 3043 C C . ARG A 1 380 ? -37.104 2.852 79.598 1.00 29.05 380 ARG A C 1
ATOM 3045 O O . ARG A 1 380 ? -35.913 2.653 79.775 1.00 29.05 380 ARG A O 1
ATOM 3052 N N . GLU A 1 381 ? -37.882 3.656 80.329 1.00 28.20 381 GLU A N 1
ATOM 3053 C CA . GLU A 1 381 ? -37.936 4.037 81.766 1.00 28.20 381 GLU A CA 1
ATOM 3054 C C . GLU A 1 381 ? -36.692 4.092 82.700 1.00 28.20 381 GLU A C 1
ATOM 3056 O O . GLU A 1 381 ? -35.819 3.232 82.698 1.00 28.20 381 GLU A O 1
ATOM 3061 N N . LEU A 1 382 ? -36.703 5.132 83.561 1.00 29.48 382 LEU A N 1
ATOM 3062 C CA . LEU A 1 382 ? -35.754 5.510 8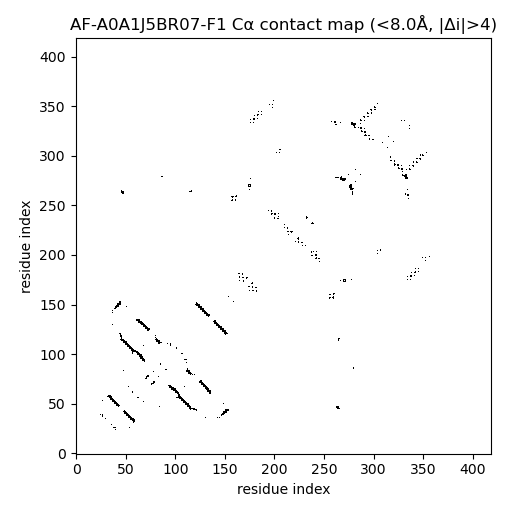4.633 1.00 29.48 382 LEU A CA 1
ATOM 3063 C C . LEU A 1 382 ? -35.649 4.487 85.793 1.00 29.48 382 LEU A C 1
ATOM 3065 O O . LEU A 1 382 ? -36.622 3.787 86.071 1.00 29.48 382 LEU A O 1
ATOM 3069 N N . PRO A 1 383 ? -34.522 4.477 86.545 1.00 30.38 383 PRO A N 1
ATOM 3070 C CA . PRO A 1 383 ? -34.487 5.198 87.832 1.00 30.38 383 PRO A CA 1
ATOM 3071 C C . PRO A 1 383 ? -33.164 5.937 88.162 1.00 30.38 383 PRO A C 1
ATOM 3073 O O . PRO A 1 383 ? -32.065 5.452 87.922 1.00 30.38 383 PRO A O 1
ATOM 3076 N N . GLU A 1 384 ? -33.334 7.143 88.716 1.00 26.44 384 GLU A N 1
ATOM 3077 C CA . GLU A 1 384 ? -32.722 7.704 89.939 1.00 26.44 384 GLU A CA 1
ATOM 3078 C C . GLU A 1 384 ? -31.298 7.275 90.389 1.00 26.44 384 GLU A C 1
ATOM 3080 O O . GLU A 1 384 ? -31.099 6.146 90.823 1.00 26.44 384 GLU A O 1
ATOM 3085 N N . GLN A 1 385 ? -30.343 8.227 90.424 1.00 26.50 385 GLN A N 1
ATOM 3086 C CA . GLN A 1 385 ? -29.706 8.788 91.644 1.00 26.50 385 GLN A CA 1
ATOM 3087 C C . GLN A 1 385 ? -28.271 9.342 91.440 1.00 26.50 385 GLN A C 1
ATOM 3089 O O . GLN A 1 385 ? -27.406 8.657 90.914 1.00 26.50 385 GLN A O 1
ATOM 3094 N N . ILE A 1 386 ? -28.064 10.560 91.987 1.00 25.44 386 ILE A N 1
ATOM 3095 C CA . ILE A 1 386 ? -26.834 11.139 92.596 1.00 25.44 386 ILE A CA 1
ATOM 3096 C C . ILE A 1 386 ? -25.625 11.319 91.645 1.00 25.44 386 ILE A C 1
ATOM 3098 O O . ILE A 1 386 ? -25.127 10.370 91.071 1.00 25.44 386 ILE A O 1
ATOM 3102 N N . GLY A 1 387 ? -24.993 12.474 91.437 1.00 23.30 387 GLY A N 1
ATOM 3103 C CA . GLY A 1 387 ? -24.920 13.759 92.121 1.00 23.30 387 GLY A CA 1
ATOM 3104 C C . GLY A 1 387 ? -23.567 14.407 91.750 1.00 23.30 387 GLY A C 1
ATOM 3105 O O . GLY A 1 387 ? -22.671 13.742 91.234 1.00 23.30 387 GLY A O 1
ATOM 3106 N N . THR A 1 388 ? -23.418 15.687 92.093 1.00 23.28 388 THR A N 1
ATOM 3107 C CA . THR A 1 388 ? -22.159 16.437 92.312 1.00 23.28 388 THR A CA 1
ATOM 3108 C C . THR A 1 388 ? -21.346 17.064 91.151 1.00 23.28 388 THR A C 1
ATOM 3110 O O . THR A 1 388 ? -20.612 16.408 90.424 1.00 23.28 388 THR A O 1
ATOM 3113 N N . HIS A 1 389 ? -21.405 18.407 91.171 1.00 25.98 389 HIS A N 1
ATOM 3114 C CA . HIS A 1 389 ? -20.299 19.382 91.269 1.00 25.98 389 HIS A CA 1
ATOM 3115 C C . HIS A 1 389 ? -19.723 20.098 90.020 1.00 25.98 389 HIS A C 1
ATOM 3117 O O . HIS A 1 389 ? -18.977 19.540 89.228 1.00 25.98 389 HIS A O 1
ATOM 3123 N N . GLU A 1 390 ? -20.032 21.411 90.003 1.00 26.28 390 GLU A N 1
ATOM 3124 C CA . GLU A 1 390 ? -19.114 22.573 89.916 1.00 26.28 390 GLU A CA 1
ATOM 3125 C C . GLU A 1 390 ? -18.449 22.932 88.571 1.00 26.28 390 GLU A C 1
ATOM 3127 O O . GLU A 1 390 ? -17.744 22.140 87.968 1.00 26.28 390 GLU A O 1
ATOM 3132 N N . GLN A 1 391 ? -18.805 24.106 88.005 1.00 23.86 391 GLN A N 1
ATOM 3133 C CA . GLN A 1 391 ? -18.058 25.398 88.048 1.00 23.86 391 GLN A CA 1
ATOM 3134 C C . GLN A 1 391 ? -16.822 25.398 87.116 1.00 23.86 391 GLN A C 1
ATOM 3136 O O . GLN A 1 391 ? -16.117 24.412 87.025 1.00 23.86 391 GLN A O 1
ATOM 3141 N N . SER A 1 392 ? -16.410 26.438 86.388 1.00 24.84 392 SER A N 1
ATOM 3142 C CA . SER A 1 392 ? -16.751 27.859 86.296 1.00 24.84 392 SER A CA 1
ATOM 3143 C C . SER A 1 392 ? -15.986 28.468 85.095 1.00 24.84 392 SER A C 1
ATOM 3145 O O . SER A 1 392 ? -14.917 27.983 84.749 1.00 24.84 392 SER A O 1
ATOM 3147 N N . GLN A 1 393 ? -16.537 29.550 84.519 1.00 25.80 393 GLN A N 1
ATOM 3148 C CA . GLN A 1 393 ? -15.883 30.812 84.073 1.00 25.80 393 GLN A CA 1
ATOM 3149 C C . GLN A 1 393 ? -14.621 30.745 83.169 1.00 25.80 393 GLN A C 1
ATOM 3151 O O . GLN A 1 393 ? -13.583 30.218 83.530 1.00 25.80 393 GLN A O 1
ATOM 3156 N N . VAL A 1 394 ? -14.638 31.269 81.934 1.00 25.22 394 VAL A N 1
ATOM 3157 C CA . VAL A 1 394 ? -14.461 32.696 81.555 1.00 25.22 394 VAL A CA 1
ATOM 3158 C C . VAL A 1 394 ? -13.279 33.379 82.259 1.00 25.22 394 VAL A C 1
ATOM 3160 O O . VAL A 1 394 ? -13.405 33.716 83.429 1.00 25.22 394 VAL A O 1
ATOM 3163 N N . THR A 1 395 ? -12.204 33.713 81.518 1.00 24.39 395 THR A N 1
ATOM 3164 C CA . THR A 1 395 ? -11.622 35.080 81.407 1.00 24.39 395 THR A CA 1
ATOM 3165 C C . THR A 1 395 ? -10.272 35.106 80.656 1.00 24.39 395 THR A C 1
ATOM 3167 O O . THR A 1 395 ? -9.291 34.533 81.101 1.00 24.39 395 THR A O 1
ATOM 3170 N N . LYS A 1 396 ? -10.278 35.854 79.538 1.00 26.20 396 LYS A N 1
ATOM 3171 C CA . LYS A 1 396 ? -9.265 36.776 78.965 1.00 26.20 396 LYS A CA 1
ATOM 3172 C C . LYS A 1 396 ? -7.777 36.377 78.918 1.00 26.20 396 LYS A C 1
ATOM 3174 O O . LYS A 1 396 ? -7.116 36.345 79.941 1.00 26.20 396 LYS A O 1
ATOM 3179 N N . GLU A 1 397 ? -7.207 36.523 77.718 1.00 27.19 397 GLU A N 1
ATOM 3180 C CA . GLU A 1 397 ? -6.293 37.650 77.479 1.00 27.19 397 GLU A CA 1
ATOM 3181 C C . GLU A 1 397 ? -6.335 38.137 76.019 1.00 27.19 397 GLU A C 1
ATOM 3183 O O . GLU A 1 397 ? -6.450 37.366 75.070 1.00 27.19 397 GLU A O 1
ATOM 3188 N N . LYS A 1 398 ? -6.332 39.462 75.862 1.00 25.81 398 LYS A N 1
ATOM 3189 C CA . LYS A 1 398 ? -6.498 40.241 74.630 1.00 25.81 398 LYS A CA 1
ATOM 3190 C C . LYS A 1 398 ? -5.500 41.396 74.729 1.00 25.81 398 LYS A C 1
ATOM 3192 O O . LYS A 1 398 ? -5.586 42.120 75.718 1.00 25.81 398 LYS A O 1
ATOM 3197 N N . LYS A 1 399 ? -4.626 41.585 73.731 1.00 26.42 399 LYS A N 1
ATOM 3198 C CA . LYS A 1 399 ? -4.095 42.879 73.219 1.00 26.42 399 LYS A CA 1
ATOM 3199 C C . LYS A 1 399 ? -2.993 42.598 72.175 1.00 26.42 399 LYS A C 1
ATOM 3201 O O . LYS A 1 399 ? -2.024 41.934 72.498 1.00 26.42 399 LYS A O 1
ATOM 3206 N N . GLU A 1 400 ? -3.187 42.837 70.874 1.00 27.45 400 GLU A N 1
ATOM 3207 C CA . GLU A 1 400 ? -3.276 44.130 70.156 1.00 27.45 400 GLU A CA 1
ATOM 3208 C C . GLU A 1 400 ? -1.892 44.769 69.902 1.00 27.45 400 GLU A C 1
ATOM 3210 O O . GLU A 1 400 ? -1.229 45.180 70.850 1.00 27.45 400 GLU A O 1
ATOM 3215 N N . LYS A 1 401 ? -1.474 44.896 68.628 1.00 26.55 401 LYS A N 1
ATOM 3216 C CA . LYS A 1 401 ? -1.290 46.187 67.921 1.00 26.55 401 LYS A CA 1
ATOM 3217 C C . LYS A 1 401 ? -0.738 46.019 66.495 1.00 26.55 401 LYS A C 1
ATOM 3219 O O . LYS A 1 401 ? -0.288 44.959 66.083 1.00 26.55 401 LYS A O 1
ATOM 3224 N N . GLU A 1 402 ? -0.864 47.105 65.750 1.00 26.30 402 GLU A N 1
ATOM 3225 C CA . GLU A 1 402 ? -1.059 47.257 64.312 1.00 26.30 402 GLU A CA 1
ATOM 3226 C C . GLU A 1 402 ? 0.037 48.186 63.709 1.00 26.30 402 GLU A C 1
ATOM 3228 O O . GLU A 1 402 ? 0.663 48.948 64.442 1.00 26.30 402 GLU A O 1
ATOM 3233 N N . VAL A 1 403 ? 0.166 48.187 62.370 1.00 26.34 403 VAL A N 1
ATOM 3234 C CA . VAL A 1 403 ? 0.707 49.250 61.466 1.00 26.34 403 VAL A CA 1
ATOM 3235 C C . VAL A 1 403 ? 2.235 49.373 61.163 1.00 26.34 403 VAL A C 1
ATOM 3237 O O . VAL A 1 403 ? 3.104 49.320 62.023 1.00 26.34 403 VAL A O 1
ATOM 3240 N N . LYS A 1 404 ? 2.503 49.563 59.849 1.00 24.05 404 LYS A N 1
ATOM 3241 C CA . LYS A 1 404 ? 3.740 49.785 59.031 1.00 24.05 404 LYS A CA 1
ATOM 3242 C C . LYS A 1 404 ? 4.353 51.219 59.196 1.00 24.05 404 LYS A C 1
ATOM 3244 O O . LYS A 1 404 ? 3.814 51.955 60.012 1.00 24.05 404 LYS A O 1
ATOM 3249 N N . PRO A 1 405 ? 5.239 51.784 58.314 1.00 39.50 405 PRO A N 1
ATOM 3250 C CA . PRO A 1 405 ? 6.371 51.329 57.453 1.00 39.50 405 PRO A CA 1
ATOM 3251 C C . PRO A 1 405 ? 7.680 52.188 57.646 1.00 39.50 405 PRO A C 1
ATOM 3253 O O . PRO A 1 405 ? 7.700 53.080 58.483 1.00 39.50 405 PRO A O 1
ATOM 3256 N N . VAL A 1 406 ? 8.710 52.013 56.774 1.00 25.31 406 VAL A N 1
ATOM 3257 C CA . VAL A 1 406 ? 9.589 53.062 56.140 1.00 25.31 406 VAL A CA 1
ATOM 3258 C C . VAL A 1 406 ? 11.142 52.923 56.274 1.00 25.31 406 VAL A C 1
ATOM 3260 O O . VAL A 1 406 ? 11.689 52.836 57.363 1.00 25.31 406 VAL A O 1
ATOM 3263 N N . LYS A 1 407 ? 11.811 53.102 55.107 1.00 27.05 407 LYS A N 1
ATOM 3264 C CA . LYS A 1 407 ? 13.167 53.649 54.777 1.00 27.05 407 LYS A CA 1
ATOM 3265 C C . LYS A 1 407 ? 14.413 52.749 54.574 1.00 27.05 407 LYS A C 1
ATOM 3267 O O . LYS A 1 407 ? 15.117 52.338 55.482 1.00 27.05 407 LYS A O 1
ATOM 3272 N N . THR A 1 408 ? 14.732 52.660 53.281 1.00 26.77 408 THR A N 1
ATOM 3273 C CA . THR A 1 408 ? 15.995 52.574 52.521 1.00 26.77 408 THR A CA 1
ATOM 3274 C C . THR A 1 408 ? 17.285 53.140 53.152 1.00 26.77 408 THR A C 1
ATOM 3276 O O . THR A 1 408 ? 17.261 54.265 53.651 1.00 26.77 408 THR A O 1
ATOM 3279 N N . LYS A 1 409 ? 18.445 52.491 52.892 1.00 27.69 409 LYS A N 1
ATOM 3280 C CA . LYS A 1 409 ? 19.688 53.150 52.391 1.00 27.69 409 LYS A CA 1
ATOM 3281 C C . LYS A 1 409 ? 20.821 52.185 51.932 1.00 27.69 409 LYS A C 1
ATOM 3283 O O . LYS A 1 409 ? 21.297 51.377 52.710 1.00 27.69 409 LYS A O 1
ATOM 3288 N N . LYS A 1 410 ? 21.286 52.438 50.689 1.00 28.20 410 LYS A N 1
ATOM 3289 C CA . LYS A 1 410 ? 22.672 52.464 50.124 1.00 28.20 410 LYS A CA 1
ATOM 3290 C C . LYS A 1 410 ? 23.568 51.192 50.011 1.00 28.20 410 LYS A C 1
ATOM 3292 O O . LYS A 1 410 ? 24.199 50.804 50.977 1.00 28.20 410 LYS A O 1
ATOM 3297 N N . ASN A 1 411 ? 23.672 50.665 48.768 1.00 27.05 411 ASN A N 1
ATOM 3298 C CA . ASN A 1 411 ? 24.816 50.561 47.793 1.00 27.05 411 ASN A CA 1
ATOM 3299 C C . ASN A 1 411 ? 26.301 50.545 48.294 1.00 27.05 411 ASN A C 1
ATOM 3301 O O . ASN A 1 411 ? 26.524 51.184 49.318 1.00 27.05 411 ASN A O 1
ATOM 3305 N N . PRO A 1 412 ? 27.345 50.049 47.539 1.00 40.06 412 PRO A N 1
ATOM 3306 C CA . PRO A 1 412 ? 27.422 49.945 46.058 1.00 40.06 412 PRO A CA 1
ATOM 3307 C C . PRO A 1 412 ? 28.261 48.825 45.342 1.00 40.06 412 PRO A C 1
ATOM 3309 O O . PRO A 1 412 ? 29.208 48.271 45.876 1.00 40.06 412 PRO A O 1
ATOM 3312 N N . ARG A 1 413 ? 27.932 48.637 44.041 1.00 29.12 413 ARG A N 1
ATOM 3313 C CA . ARG A 1 413 ? 28.753 48.390 42.806 1.00 29.12 413 ARG A CA 1
ATOM 3314 C C . ARG A 1 413 ? 29.960 47.415 42.765 1.00 29.12 413 ARG A C 1
ATOM 3316 O O . ARG A 1 413 ? 31.005 47.702 43.328 1.00 29.12 413 ARG A O 1
ATOM 3323 N N . SER A 1 414 ? 29.941 46.522 41.760 1.00 31.73 414 SER A N 1
ATOM 3324 C CA . SER A 1 414 ? 30.818 46.512 40.546 1.00 31.73 414 SER A CA 1
ATOM 3325 C C . SER A 1 414 ? 30.310 45.433 39.551 1.00 31.73 414 SER A C 1
ATOM 3327 O O . SER A 1 414 ? 29.992 44.330 39.964 1.00 31.73 414 SER A O 1
ATOM 3329 N N . LYS A 1 415 ? 29.830 45.779 38.342 1.00 32.66 415 LYS A N 1
ATOM 3330 C CA . LYS A 1 415 ? 30.521 45.890 37.029 1.00 32.66 415 LYS A CA 1
ATOM 3331 C C . LYS A 1 415 ? 31.289 44.628 36.582 1.00 32.66 415 LYS A C 1
ATOM 3333 O O . LYS A 1 415 ? 32.396 44.429 37.054 1.00 32.66 415 LYS A O 1
ATOM 3338 N N . GLN A 1 416 ? 30.795 43.933 35.546 1.00 33.44 416 GLN A N 1
ATOM 3339 C CA . GLN A 1 416 ? 31.420 43.928 34.206 1.00 33.44 416 GLN A CA 1
ATOM 3340 C C . GLN A 1 416 ? 30.572 43.189 33.150 1.00 33.44 416 GLN A C 1
ATOM 3342 O O . GLN A 1 416 ? 30.200 42.033 33.311 1.00 33.44 416 GLN A O 1
ATOM 3347 N N . GLU A 1 417 ? 30.284 43.913 32.065 1.00 35.78 417 GLU A N 1
ATOM 3348 C CA . GLU A 1 417 ? 29.876 43.423 30.744 1.00 35.78 417 GLU A CA 1
ATOM 3349 C C . GLU A 1 417 ? 31.046 42.750 30.014 1.00 35.78 417 GLU A C 1
ATOM 3351 O O . GLU A 1 417 ? 32.197 43.122 30.262 1.00 35.78 417 GLU A O 1
ATOM 3356 N N . LYS A 1 418 ? 30.717 41.906 29.022 1.00 40.34 418 LYS A N 1
ATOM 3357 C CA . LYS A 1 418 ? 31.276 41.817 27.646 1.00 40.34 418 LYS A CA 1
ATOM 3358 C C . LYS A 1 418 ? 31.124 40.372 27.143 1.00 40.34 418 LYS A C 1
ATOM 3360 O O . LYS A 1 418 ? 31.358 39.452 27.911 1.00 40.34 418 LYS A O 1
ATOM 3365 N N . LYS A 1 419 ? 30.809 40.085 25.886 1.00 42.47 419 LYS A N 1
ATOM 3366 C CA . LYS A 1 419 ? 30.379 40.862 24.720 1.00 42.47 419 LYS A CA 1
ATOM 3367 C C . LYS A 1 419 ? 29.870 39.841 23.702 1.00 42.47 419 LYS A C 1
ATOM 3369 O O . LYS A 1 419 ? 30.394 38.706 23.752 1.00 42.47 419 LYS A O 1
#